Protein AF-A0ABC9X8B6-F1 (afdb_monomer)

InterPro domains:
  IPR003382 Flavoprotein [PF02441] (321-494)
  IPR007273 SCAMP [PF04144] (6-178)
  IPR007273 SCAMP [PTHR10687] (3-202)
  IPR036551 Flavin prenyltransferase-like [G3DSA:3.40.50.1950] (305-503)
  IPR036551 Flavin prenyltransferase-like [SSF52507] (318-494)

Structure (mmCIF, N/CA/C/O backbone):
data_AF-A0ABC9X8B6-F1
#
_entry.id   AF-A0ABC9X8B6-F1
#
loop_
_atom_site.group_PDB
_atom_site.id
_atom_site.type_symbol
_atom_site.label_atom_id
_atom_site.label_alt_id
_atom_site.label_comp_id
_atom_site.label_asym_id
_atom_site.label_entity_id
_atom_site.label_seq_id
_atom_site.pdbx_PDB_ins_code
_atom_site.Cartn_x
_atom_site.Cartn_y
_atom_site.Cartn_z
_atom_site.occupancy
_atom_site.B_iso_or_equiv
_atom_site.auth_seq_id
_atom_site.auth_comp_id
_atom_site.auth_asym_id
_atom_site.auth_atom_id
_atom_site.pdbx_PDB_model_num
ATOM 1 N N . MET A 1 1 ? 20.936 33.382 7.205 1.00 41.91 1 MET A N 1
ATOM 2 C CA . MET A 1 1 ? 21.614 32.110 6.870 1.00 41.91 1 MET A CA 1
ATOM 3 C C . MET A 1 1 ? 22.136 32.249 5.453 1.00 41.91 1 MET A C 1
ATOM 5 O O . MET A 1 1 ? 21.383 32.750 4.630 1.00 41.91 1 MET A O 1
ATOM 9 N N . ALA A 1 2 ? 23.397 31.904 5.184 1.00 45.28 2 ALA A N 1
ATOM 10 C CA . ALA A 1 2 ? 23.923 31.919 3.819 1.00 45.28 2 ALA A CA 1
ATOM 11 C C . ALA A 1 2 ? 23.109 30.955 2.939 1.00 45.28 2 ALA A C 1
ATOM 13 O O . ALA A 1 2 ? 22.768 29.855 3.381 1.00 45.28 2 ALA A O 1
ATOM 14 N N . GLU A 1 3 ? 22.757 31.384 1.731 1.00 50.91 3 GLU A N 1
ATOM 15 C CA . GLU A 1 3 ? 22.002 30.576 0.776 1.00 50.91 3 GLU A CA 1
ATOM 16 C C . GLU A 1 3 ? 22.848 29.363 0.351 1.00 50.91 3 GLU A C 1
ATOM 18 O O . GLU A 1 3 ? 23.993 29.506 -0.082 1.00 50.91 3 GLU A O 1
ATOM 23 N N . LYS A 1 4 ? 22.319 28.148 0.543 1.00 69.31 4 LYS A N 1
ATOM 24 C CA . LYS A 1 4 ? 23.017 26.905 0.186 1.00 69.31 4 LYS A CA 1
ATOM 25 C C . LYS A 1 4 ? 23.061 26.777 -1.340 1.00 69.31 4 LYS A C 1
ATOM 27 O O . LYS A 1 4 ? 22.032 26.557 -1.969 1.00 69.31 4 LYS A O 1
ATOM 32 N N . VAL A 1 5 ? 24.250 26.900 -1.927 1.00 76.62 5 VAL A N 1
ATOM 33 C CA . VAL A 1 5 ? 24.455 26.829 -3.384 1.00 76.62 5 VAL A CA 1
ATOM 34 C C . VAL A 1 5 ? 24.351 25.385 -3.868 1.00 76.62 5 VAL A C 1
ATOM 36 O O . VAL A 1 5 ? 25.126 24.540 -3.432 1.00 76.62 5 VAL A O 1
ATOM 39 N N . ASN A 1 6 ? 23.442 25.101 -4.802 1.00 77.62 6 ASN A N 1
ATOM 40 C CA . ASN A 1 6 ? 23.323 23.775 -5.414 1.00 77.62 6 ASN A CA 1
ATOM 41 C C . ASN A 1 6 ? 24.672 23.285 -5.970 1.00 77.62 6 ASN A C 1
ATOM 43 O O . ASN A 1 6 ? 25.351 24.002 -6.704 1.00 77.62 6 ASN A O 1
ATOM 47 N N . ASN A 1 7 ? 25.043 22.048 -5.647 1.00 77.75 7 ASN A N 1
ATOM 48 C CA . ASN A 1 7 ? 26.343 21.450 -5.963 1.00 77.75 7 ASN A CA 1
ATOM 49 C C . ASN A 1 7 ? 26.237 20.069 -6.644 1.00 77.75 7 ASN A C 1
ATOM 51 O O . ASN A 1 7 ? 27.258 19.452 -6.938 1.00 77.75 7 ASN A O 1
ATOM 55 N N . PHE A 1 8 ? 25.018 19.591 -6.913 1.00 70.31 8 PHE A N 1
ATOM 56 C CA . PHE A 1 8 ? 24.748 18.258 -7.439 1.00 70.31 8 PHE A CA 1
ATOM 57 C C . PHE A 1 8 ? 23.850 18.249 -8.699 1.00 70.31 8 PHE A C 1
ATOM 59 O O . PHE A 1 8 ? 22.850 18.973 -8.713 1.00 70.31 8 PHE A O 1
ATOM 66 N N . PRO A 1 9 ? 24.103 17.397 -9.719 1.00 64.44 9 PRO A N 1
ATOM 67 C CA . PRO A 1 9 ? 25.247 16.486 -9.850 1.00 64.44 9 PRO A CA 1
ATOM 68 C C . PRO A 1 9 ? 26.571 17.245 -10.070 1.00 64.44 9 PRO A C 1
ATOM 70 O O . PRO A 1 9 ? 26.541 18.356 -10.603 1.00 64.44 9 PRO A O 1
ATOM 73 N N . PRO A 1 10 ? 27.729 16.685 -9.658 1.00 64.00 10 PRO A N 1
ATOM 74 C CA . PRO A 1 10 ? 29.036 17.300 -9.875 1.00 64.00 10 PRO A CA 1
ATOM 75 C C . PRO A 1 10 ? 29.404 17.188 -11.357 1.00 64.00 10 PRO A C 1
ATOM 77 O O . PRO A 1 10 ? 30.067 16.248 -11.793 1.00 64.00 10 PRO A O 1
ATOM 80 N N . LEU A 1 11 ? 28.904 18.127 -12.153 1.00 64.75 11 LEU A N 1
ATOM 81 C CA . LEU A 1 11 ? 29.164 18.162 -13.581 1.00 64.75 11 LEU A CA 1
ATOM 82 C C . LEU A 1 11 ? 30.490 18.882 -13.852 1.00 64.75 11 LEU A C 1
ATOM 84 O O . LEU A 1 11 ? 30.763 19.927 -13.253 1.00 64.75 11 LEU A O 1
ATOM 88 N N . PRO A 1 12 ? 31.321 18.360 -14.768 1.00 68.81 12 PRO A N 1
ATOM 89 C CA . PRO A 1 12 ? 32.450 19.104 -15.294 1.00 68.81 12 PRO A CA 1
ATOM 90 C C . PRO A 1 12 ? 32.010 20.459 -15.860 1.00 68.81 12 PRO A C 1
ATOM 92 O O . PRO A 1 12 ? 30.940 20.573 -16.456 1.00 68.81 12 PRO A O 1
ATOM 95 N N . ARG A 1 13 ? 32.873 21.476 -15.750 1.00 68.56 13 ARG A N 1
ATOM 96 C CA . ARG A 1 13 ? 32.573 22.859 -16.177 1.00 68.56 13 ARG A CA 1
ATOM 97 C C . ARG A 1 13 ? 32.185 23.010 -17.659 1.00 68.56 13 ARG A C 1
ATOM 99 O O . ARG A 1 13 ? 31.669 24.055 -18.029 1.00 68.56 13 ARG A O 1
ATOM 106 N N . PHE A 1 14 ? 32.440 22.001 -18.494 1.00 74.81 14 PHE A N 1
ATOM 107 C CA . PHE A 1 14 ? 32.101 22.004 -19.919 1.00 74.81 14 PHE A CA 1
ATOM 108 C C . PHE A 1 14 ? 30.638 21.630 -20.218 1.00 74.81 14 PHE A C 1
ATOM 110 O O . PHE A 1 14 ? 30.196 21.799 -21.351 1.00 74.81 14 PHE A O 1
ATOM 117 N N . ILE A 1 15 ? 29.879 21.120 -19.240 1.00 71.31 15 ILE A N 1
ATOM 118 C CA . ILE A 1 15 ? 28.464 20.776 -19.427 1.00 71.31 15 ILE A CA 1
ATOM 119 C C . ILE A 1 15 ? 27.612 22.003 -19.059 1.00 71.31 15 ILE A C 1
ATOM 121 O O . ILE A 1 15 ? 27.691 22.461 -17.919 1.00 71.31 15 ILE A O 1
ATOM 125 N N . PRO A 1 16 ? 26.756 22.529 -19.958 1.00 70.69 16 PRO A N 1
ATOM 126 C CA . PRO A 1 16 ? 25.967 23.748 -19.728 1.00 70.69 16 PRO A CA 1
ATOM 127 C C . PRO A 1 16 ? 24.790 23.565 -18.745 1.00 70.69 16 PRO A C 1
ATOM 129 O O . PRO A 1 16 ? 23.860 24.369 -18.719 1.00 70.69 16 PRO A O 1
ATOM 132 N N . LEU A 1 17 ? 24.807 22.511 -17.929 1.00 65.25 17 LEU A N 1
ATOM 133 C CA . LEU A 1 17 ? 23.769 22.202 -16.953 1.00 65.25 17 LEU A CA 1
ATOM 134 C C . LEU A 1 17 ? 24.216 22.682 -15.571 1.00 65.25 17 LEU A C 1
ATOM 136 O O . LEU A 1 17 ? 25.262 22.281 -15.061 1.00 65.25 17 LEU A O 1
ATOM 140 N N . LYS A 1 18 ? 23.407 23.544 -14.950 1.00 65.81 18 LYS A N 1
ATOM 141 C CA . LYS A 1 18 ? 23.645 23.984 -13.572 1.00 65.81 18 LYS A CA 1
ATOM 142 C C . LYS A 1 18 ? 23.284 22.861 -12.593 1.00 65.81 18 LYS A C 1
ATOM 144 O O . LYS A 1 18 ? 22.282 22.175 -12.816 1.00 65.81 18 LYS A O 1
ATOM 149 N N . PRO A 1 19 ? 24.033 22.699 -11.489 1.00 73.25 19 PRO A N 1
ATOM 150 C CA . PRO A 1 19 ? 23.654 21.758 -10.449 1.00 73.25 19 PRO A CA 1
ATOM 151 C C . PRO A 1 19 ? 22.251 22.077 -9.916 1.00 73.25 19 PRO A C 1
ATOM 153 O O . PRO A 1 19 ? 21.911 23.230 -9.642 1.00 73.25 19 PRO A O 1
ATOM 156 N N . CYS A 1 20 ? 21.417 21.050 -9.812 1.00 69.06 20 CYS A N 1
ATOM 157 C CA . CYS A 1 20 ? 19.999 21.171 -9.491 1.00 69.06 20 CYS A CA 1
ATOM 158 C C . CYS A 1 20 ? 19.717 21.094 -7.986 1.00 69.06 20 CYS A C 1
ATOM 160 O O . CYS A 1 20 ? 18.678 21.574 -7.542 1.00 69.06 20 CYS A O 1
ATOM 162 N N . PHE A 1 21 ? 20.618 20.491 -7.203 1.00 70.50 21 PHE A N 1
ATOM 163 C CA . PHE A 1 21 ? 20.392 20.232 -5.780 1.00 70.50 21 PHE A CA 1
ATOM 164 C C . PHE A 1 21 ? 21.626 20.545 -4.942 1.00 70.50 21 PHE A C 1
ATOM 166 O O . PHE A 1 21 ? 22.755 20.378 -5.399 1.00 70.50 21 PHE A O 1
ATOM 173 N N . TYR A 1 22 ? 21.416 20.971 -3.701 1.00 73.88 22 TYR A N 1
ATOM 174 C CA . TYR A 1 22 ? 22.455 20.983 -2.680 1.00 73.88 22 TYR A CA 1
ATOM 175 C C . TYR A 1 22 ? 22.503 19.622 -1.985 1.00 73.88 22 TYR A C 1
ATOM 177 O O . TYR A 1 22 ? 21.480 19.123 -1.513 1.00 73.88 22 TYR A O 1
ATOM 185 N N . GLN A 1 23 ? 23.691 19.036 -1.909 1.00 74.75 23 GLN A N 1
ATOM 186 C CA . GLN A 1 23 ? 23.960 17.793 -1.210 1.00 74.75 23 GLN A CA 1
ATOM 187 C C . GLN A 1 23 ? 25.290 17.899 -0.466 1.00 74.75 23 GLN A C 1
ATOM 189 O O . GLN A 1 23 ? 26.345 18.083 -1.070 1.00 74.75 23 GLN A O 1
ATOM 194 N N . ASP A 1 24 ? 25.244 17.742 0.853 1.00 80.75 24 ASP A N 1
ATOM 195 C CA . ASP A 1 24 ? 26.433 17.738 1.701 1.00 80.75 24 ASP A CA 1
ATOM 196 C C . ASP A 1 24 ? 26.289 16.635 2.752 1.00 80.75 24 ASP A C 1
ATOM 198 O O . ASP A 1 24 ? 25.444 16.691 3.644 1.00 80.75 24 ASP A O 1
ATOM 202 N N . PHE A 1 25 ? 27.079 15.570 2.617 1.00 81.69 25 PHE A N 1
ATOM 203 C CA . PHE A 1 25 ? 27.025 14.445 3.551 1.00 81.69 25 PHE A CA 1
ATOM 204 C C . PHE A 1 25 ? 27.571 14.807 4.931 1.00 81.69 25 PHE A C 1
ATOM 206 O O . PHE A 1 25 ? 27.173 14.193 5.918 1.00 81.69 25 PHE A O 1
ATOM 213 N N . ASP A 1 26 ? 28.503 15.753 5.002 1.00 80.44 26 ASP A N 1
ATOM 214 C CA . ASP A 1 26 ? 29.180 16.109 6.238 1.00 80.44 26 ASP A CA 1
ATOM 215 C C . ASP A 1 26 ? 28.343 17.102 7.059 1.00 80.44 26 ASP A C 1
ATOM 217 O O . ASP A 1 26 ? 28.304 16.986 8.286 1.00 80.44 26 ASP A O 1
ATOM 221 N N . ALA A 1 27 ? 27.591 17.979 6.386 1.00 79.69 27 ALA A N 1
ATOM 222 C CA . ALA A 1 27 ? 26.665 18.914 7.020 1.00 79.69 27 ALA A CA 1
ATOM 223 C C . ALA A 1 27 ? 25.252 18.347 7.268 1.00 79.69 27 ALA A C 1
ATOM 225 O O . ALA A 1 27 ? 24.595 18.776 8.215 1.00 79.69 27 ALA A O 1
ATOM 226 N N . GLU A 1 28 ? 24.748 17.428 6.431 1.00 83.62 28 GLU A N 1
ATOM 227 C CA . GLU A 1 28 ? 23.338 16.995 6.500 1.00 83.62 28 GLU A CA 1
ATOM 228 C C . GLU A 1 28 ? 23.114 15.593 7.074 1.00 83.62 28 GLU A C 1
ATOM 230 O O . GLU A 1 28 ? 22.008 15.312 7.531 1.00 83.62 28 GLU A O 1
ATOM 235 N N . ILE A 1 29 ? 24.119 14.710 7.055 1.00 85.69 29 ILE A N 1
ATOM 236 C CA . ILE A 1 29 ? 23.972 13.336 7.553 1.00 85.69 29 ILE A CA 1
ATOM 237 C C . ILE A 1 29 ? 24.678 13.188 8.910 1.00 85.69 29 ILE A C 1
ATOM 239 O O . ILE A 1 29 ? 25.881 13.486 9.009 1.00 85.69 29 ILE A O 1
ATOM 243 N N . PRO A 1 30 ? 23.979 12.674 9.946 1.00 83.94 30 PRO A N 1
ATOM 244 C CA . PRO A 1 30 ? 24.582 12.380 11.240 1.00 83.94 30 PRO A CA 1
ATOM 245 C C . PRO A 1 30 ? 25.838 11.499 11.103 1.00 83.94 30 PRO A C 1
ATOM 247 O O . PRO A 1 30 ? 25.843 10.578 10.275 1.00 83.94 30 PRO A O 1
ATOM 250 N N . PRO A 1 31 ? 26.897 11.715 11.913 1.00 83.19 31 PRO A N 1
ATOM 251 C CA . PRO A 1 31 ? 28.177 11.008 11.771 1.00 83.19 31 PRO A CA 1
ATOM 252 C C . PRO A 1 31 ? 28.030 9.481 11.740 1.00 83.19 31 PRO A C 1
ATOM 254 O O . PRO A 1 31 ? 28.655 8.806 10.925 1.00 83.19 31 PRO A O 1
ATOM 257 N N . GLN A 1 32 ? 27.120 8.957 12.563 1.00 79.31 32 GLN A N 1
ATOM 258 C CA . GLN A 1 32 ? 26.784 7.537 12.674 1.00 79.31 32 GLN A CA 1
ATOM 259 C C . GLN A 1 32 ? 26.253 6.893 11.376 1.00 79.31 32 GLN A C 1
ATOM 261 O O . GLN A 1 32 ? 26.461 5.703 11.159 1.00 79.31 32 GLN A O 1
ATOM 266 N N . HIS A 1 33 ? 25.605 7.651 10.484 1.00 84.19 33 HIS A N 1
ATOM 267 C CA . HIS A 1 33 ? 25.012 7.123 9.241 1.00 84.19 33 HIS A CA 1
ATOM 268 C C . HIS A 1 33 ? 25.814 7.486 7.989 1.00 84.19 33 HIS A C 1
ATOM 270 O O . HIS A 1 33 ? 25.564 6.970 6.896 1.00 84.19 33 HIS A O 1
ATOM 276 N N . ARG A 1 34 ? 26.805 8.368 8.131 1.00 86.00 34 ARG A N 1
ATOM 277 C CA . ARG A 1 34 ? 27.505 8.996 7.010 1.00 86.00 34 ARG A CA 1
ATOM 278 C C . ARG A 1 34 ? 28.226 7.997 6.113 1.00 86.00 34 ARG A C 1
ATOM 280 O O . ARG A 1 34 ? 28.125 8.089 4.892 1.00 86.00 34 ARG A O 1
ATOM 287 N N . THR A 1 35 ? 28.915 7.019 6.698 1.00 87.81 35 THR A N 1
ATOM 288 C CA . THR A 1 35 ? 29.631 5.981 5.940 1.00 87.81 35 THR A CA 1
ATOM 289 C C . THR A 1 35 ? 28.674 5.148 5.091 1.00 87.81 35 THR A C 1
ATOM 291 O O . THR A 1 35 ? 28.967 4.845 3.935 1.00 87.81 35 THR A O 1
ATOM 294 N N . MET A 1 36 ? 27.502 4.816 5.634 1.00 88.31 36 MET A N 1
ATOM 295 C CA . MET A 1 36 ? 26.483 4.044 4.928 1.00 88.31 36 MET A CA 1
ATOM 296 C C . MET A 1 36 ? 25.852 4.854 3.790 1.00 88.31 36 MET A C 1
ATOM 298 O O . MET A 1 36 ? 25.777 4.368 2.661 1.00 88.31 36 MET A O 1
ATOM 302 N N . ALA A 1 37 ? 25.494 6.113 4.052 1.00 89.88 37 ALA A N 1
ATOM 303 C CA . ALA A 1 37 ? 24.970 7.025 3.039 1.00 89.88 37 ALA A CA 1
ATOM 304 C C . ALA A 1 37 ? 25.968 7.243 1.884 1.00 89.88 37 ALA A C 1
ATOM 306 O O . ALA A 1 37 ? 25.580 7.185 0.717 1.00 89.88 37 ALA A O 1
ATOM 307 N N . LYS A 1 38 ? 27.265 7.414 2.193 1.00 89.94 38 LYS A N 1
ATOM 308 C CA . LYS A 1 38 ? 28.335 7.529 1.185 1.00 89.94 38 LYS A CA 1
ATOM 309 C C . LYS A 1 38 ? 28.468 6.243 0.353 1.00 89.94 38 LYS A C 1
ATOM 311 O O . LYS A 1 38 ? 28.558 6.326 -0.867 1.00 89.94 38 LYS A O 1
ATOM 316 N N . ARG A 1 39 ? 28.407 5.051 0.962 1.00 92.88 39 ARG A N 1
ATOM 317 C CA . ARG A 1 39 ? 28.443 3.765 0.226 1.00 92.88 39 ARG A CA 1
ATOM 318 C C . ARG A 1 39 ? 27.289 3.622 -0.771 1.00 92.88 39 ARG A C 1
ATOM 320 O O . ARG A 1 39 ? 27.519 3.225 -1.908 1.00 92.88 39 ARG A O 1
ATOM 327 N N . LEU A 1 40 ? 26.069 3.984 -0.377 1.00 93.75 40 LEU A N 1
ATOM 328 C CA . LEU A 1 40 ? 24.896 3.938 -1.262 1.00 93.75 40 LEU A CA 1
ATOM 329 C C . LEU A 1 40 ? 24.956 4.975 -2.384 1.00 93.75 40 LEU A C 1
ATOM 331 O O . LEU A 1 40 ? 24.492 4.715 -3.490 1.00 93.75 40 LEU A O 1
ATOM 335 N N . TYR A 1 41 ? 25.569 6.127 -2.121 1.00 92.12 41 TYR A N 1
ATOM 336 C CA . TYR A 1 41 ? 25.854 7.119 -3.150 1.00 92.12 41 TYR A CA 1
ATOM 337 C C . TYR A 1 41 ? 26.840 6.595 -4.199 1.00 92.12 41 TYR A C 1
ATOM 339 O O . TYR A 1 41 ? 26.573 6.693 -5.396 1.00 92.12 41 TYR A O 1
ATOM 347 N N . TYR A 1 42 ? 27.941 5.970 -3.767 1.00 93.00 42 TYR A N 1
ATOM 348 C CA . TYR A 1 42 ? 28.877 5.319 -4.688 1.00 93.00 42 TYR A CA 1
ATOM 349 C C . TYR A 1 42 ? 28.211 4.197 -5.485 1.00 93.00 42 TYR A C 1
ATOM 351 O O . TYR A 1 42 ? 28.495 4.047 -6.669 1.00 93.00 42 TYR A O 1
ATOM 359 N N . LEU A 1 43 ? 27.279 3.463 -4.877 1.00 94.94 43 LEU A N 1
ATOM 360 C CA . LEU A 1 43 ? 26.504 2.443 -5.574 1.00 94.94 43 LEU A CA 1
ATOM 361 C C . LEU A 1 43 ? 25.563 3.038 -6.638 1.00 94.94 43 LEU A C 1
ATOM 363 O O . LEU A 1 43 ? 25.449 2.498 -7.735 1.00 94.94 43 LEU A O 1
ATOM 367 N N . TRP A 1 44 ? 24.927 4.177 -6.356 1.00 94.88 44 TRP A N 1
ATOM 368 C CA . TRP A 1 44 ? 24.119 4.895 -7.347 1.00 94.88 44 TRP A CA 1
ATOM 369 C C . TRP A 1 44 ? 24.971 5.428 -8.513 1.00 94.88 44 TRP A C 1
ATOM 371 O O . TRP A 1 44 ? 24.579 5.324 -9.681 1.00 94.88 44 TRP A O 1
ATOM 381 N N . MET A 1 45 ? 26.165 5.951 -8.220 1.00 92.31 45 MET A N 1
ATOM 382 C CA . MET A 1 45 ? 27.108 6.359 -9.264 1.00 92.31 45 MET A CA 1
ATOM 383 C C . MET A 1 45 ? 27.579 5.163 -10.090 1.00 92.31 45 MET A C 1
ATOM 385 O O . MET A 1 45 ? 27.605 5.258 -11.313 1.00 92.31 45 MET A O 1
ATOM 389 N N . LEU A 1 46 ? 27.882 4.031 -9.447 1.00 94.38 46 LEU A N 1
ATOM 390 C CA . LEU A 1 46 ? 28.240 2.793 -10.135 1.00 94.38 46 LEU A CA 1
ATOM 391 C C . LEU A 1 46 ? 27.129 2.356 -11.094 1.00 94.38 46 LEU A C 1
ATOM 393 O O . LEU A 1 46 ? 27.434 2.016 -12.232 1.00 94.38 46 LEU A O 1
ATOM 397 N N . ASN A 1 47 ? 25.857 2.431 -10.691 1.00 95.06 47 ASN A N 1
ATOM 398 C CA . ASN A 1 47 ? 24.723 2.149 -11.576 1.00 95.06 47 ASN A CA 1
ATOM 399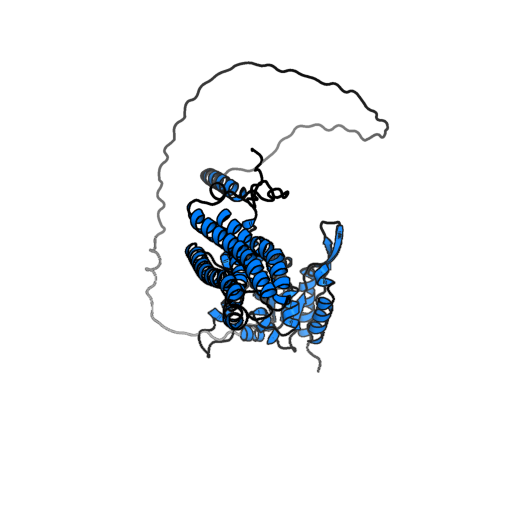 C C . ASN A 1 47 ? 24.727 3.060 -12.815 1.00 95.06 47 ASN A C 1
ATOM 401 O O . ASN A 1 47 ? 24.660 2.580 -13.942 1.00 95.06 47 ASN A O 1
ATOM 405 N N . SER A 1 48 ? 24.866 4.371 -12.610 1.00 94.31 48 SER A N 1
ATOM 406 C CA . SER A 1 48 ? 24.885 5.361 -13.699 1.00 94.31 48 SER A CA 1
ATOM 407 C C . SER A 1 48 ? 26.058 5.138 -14.664 1.00 94.31 48 SER A C 1
ATOM 409 O O . SER A 1 48 ? 25.881 5.149 -15.881 1.00 94.31 48 SER A O 1
ATOM 411 N N . ILE A 1 49 ? 27.252 4.870 -14.126 1.00 95.12 49 ILE A N 1
ATOM 412 C CA . ILE A 1 49 ? 28.451 4.548 -14.911 1.00 95.12 49 ILE A CA 1
ATOM 413 C C . ILE A 1 49 ? 28.252 3.235 -15.671 1.00 95.12 49 ILE A C 1
ATOM 415 O O . ILE A 1 49 ? 28.581 3.161 -16.849 1.00 95.12 49 ILE A O 1
ATOM 419 N N . THR A 1 50 ? 27.671 2.217 -15.036 1.00 97.00 50 THR A N 1
ATOM 420 C CA . THR A 1 50 ? 27.405 0.916 -15.667 1.00 97.00 50 THR A CA 1
ATOM 421 C C . THR A 1 50 ? 26.470 1.066 -16.862 1.00 97.00 50 THR A C 1
ATOM 423 O O . THR A 1 50 ? 26.749 0.509 -17.919 1.00 97.00 50 THR A O 1
ATOM 426 N N . LEU A 1 51 ? 25.411 1.875 -16.748 1.00 96.62 51 LEU A N 1
ATOM 427 C CA . LEU A 1 51 ? 24.511 2.167 -17.869 1.00 96.62 51 LEU A CA 1
ATOM 428 C C . LEU A 1 51 ? 25.221 2.921 -19.006 1.00 96.62 51 LEU A C 1
ATOM 430 O O . LEU A 1 51 ? 24.988 2.620 -20.176 1.00 96.62 51 LEU A O 1
ATOM 434 N N . ALA A 1 52 ? 26.120 3.855 -18.684 1.00 96.31 52 ALA A N 1
ATOM 435 C CA . ALA A 1 52 ? 26.905 4.574 -19.688 1.00 96.31 52 ALA A CA 1
ATOM 436 C C . ALA A 1 52 ? 27.912 3.654 -20.402 1.00 96.31 52 ALA A C 1
ATOM 438 O O . ALA A 1 52 ? 28.030 3.684 -21.625 1.00 96.31 52 ALA A O 1
ATOM 439 N N . VAL A 1 53 ? 28.598 2.783 -19.659 1.00 97.25 53 VAL A N 1
ATOM 440 C CA . VAL A 1 53 ? 29.507 1.776 -20.228 1.00 97.25 53 VAL A CA 1
ATOM 441 C C . VAL A 1 53 ? 28.728 0.732 -21.034 1.00 97.25 53 VAL A C 1
ATOM 443 O O . VAL A 1 53 ? 29.195 0.288 -22.080 1.00 97.25 53 VAL A O 1
ATOM 446 N N . ASN A 1 54 ? 27.509 0.385 -20.617 1.00 97.69 54 ASN A N 1
ATOM 447 C CA . ASN A 1 54 ? 26.626 -0.497 -21.373 1.00 97.69 54 ASN A CA 1
ATOM 448 C C . ASN A 1 54 ? 26.227 0.097 -22.729 1.00 97.69 54 ASN A C 1
ATOM 450 O O . ASN A 1 54 ? 26.147 -0.645 -23.705 1.00 97.69 54 ASN A O 1
ATOM 454 N N . LEU A 1 55 ? 26.036 1.417 -22.822 1.00 97.50 55 LEU A N 1
ATOM 455 C CA . LEU A 1 55 ? 25.814 2.083 -24.107 1.00 97.50 55 LEU A CA 1
ATOM 456 C C . LEU A 1 55 ? 27.005 1.882 -25.057 1.00 97.50 55 LEU A C 1
ATOM 458 O O . LEU A 1 55 ? 26.802 1.562 -26.227 1.00 97.50 55 LEU A O 1
ATOM 462 N N . VAL A 1 56 ? 28.238 1.992 -24.550 1.00 97.44 56 VAL A N 1
ATOM 463 C CA . VAL A 1 56 ? 29.460 1.715 -25.329 1.00 97.44 56 VAL A CA 1
ATOM 464 C C . VAL A 1 56 ? 29.540 0.237 -25.726 1.00 97.44 56 VAL A C 1
ATOM 466 O O . VAL A 1 56 ? 29.845 -0.069 -26.876 1.00 97.44 56 VAL A O 1
ATOM 469 N N . GLY A 1 57 ? 29.201 -0.683 -24.820 1.00 97.00 57 GLY A N 1
ATOM 470 C CA . GLY A 1 57 ? 29.123 -2.116 -25.124 1.00 97.00 57 GLY A CA 1
ATOM 471 C C . GLY A 1 57 ? 28.104 -2.435 -26.221 1.00 97.00 57 GLY A C 1
ATOM 472 O O . GLY A 1 57 ? 28.408 -3.170 -27.157 1.00 97.00 57 GLY A O 1
ATOM 473 N N . CYS A 1 58 ? 26.918 -1.826 -26.165 1.00 96.69 58 CYS A N 1
ATOM 474 C CA . CYS A 1 58 ? 25.882 -2.015 -27.179 1.00 96.69 58 CYS A CA 1
ATOM 475 C C . CYS A 1 58 ? 26.243 -1.347 -28.516 1.00 96.69 58 CYS A C 1
ATOM 477 O O . CYS A 1 58 ? 25.834 -1.833 -29.570 1.00 96.69 58 CYS A O 1
ATOM 479 N N . LEU A 1 59 ? 27.030 -0.266 -28.500 1.00 97.06 59 LEU A N 1
ATOM 480 C CA . LEU A 1 59 ? 27.604 0.314 -29.714 1.00 97.06 59 LEU A CA 1
ATOM 481 C C . LEU A 1 59 ? 28.639 -0.631 -30.340 1.00 97.06 59 LEU A C 1
ATOM 483 O O . LEU A 1 59 ? 28.625 -0.834 -31.550 1.00 97.06 59 LEU A O 1
ATOM 487 N N . ALA A 1 60 ? 29.496 -1.252 -29.527 1.00 96.44 60 ALA A N 1
ATOM 488 C CA . ALA A 1 60 ? 30.443 -2.257 -30.002 1.00 96.44 60 ALA A CA 1
ATOM 489 C C . ALA A 1 60 ? 29.725 -3.489 -30.578 1.00 96.44 60 ALA A C 1
ATOM 491 O O . ALA A 1 60 ? 30.142 -3.998 -31.618 1.00 96.44 60 ALA A O 1
ATOM 492 N N . TRP A 1 61 ? 28.620 -3.929 -29.962 1.00 95.38 61 TRP A N 1
ATOM 493 C CA . TRP A 1 61 ? 27.727 -4.954 -30.520 1.00 95.38 61 TRP A CA 1
ATOM 494 C C . TRP A 1 61 ? 27.200 -4.548 -31.900 1.00 95.38 61 TRP A C 1
ATOM 496 O O . TRP A 1 61 ? 27.291 -5.331 -32.841 1.00 95.38 61 TRP A O 1
ATOM 506 N N . LEU A 1 62 ? 26.703 -3.314 -32.044 1.00 96.19 62 LEU A N 1
ATOM 507 C CA . LEU A 1 62 ? 26.190 -2.797 -33.315 1.00 96.19 62 LEU A CA 1
ATOM 508 C C . LEU A 1 62 ? 27.274 -2.758 -34.406 1.00 96.19 62 LEU A C 1
ATOM 510 O O . LEU A 1 62 ? 27.065 -3.272 -35.501 1.00 96.19 62 LEU A O 1
ATOM 514 N N . ILE A 1 63 ? 28.450 -2.201 -34.101 1.00 96.12 63 ILE A N 1
ATOM 515 C CA . ILE A 1 63 ? 29.585 -2.123 -35.040 1.00 96.12 63 ILE A CA 1
ATOM 516 C C . ILE A 1 63 ? 30.112 -3.522 -35.391 1.00 96.12 63 ILE A C 1
ATOM 518 O O . ILE A 1 63 ? 30.539 -3.763 -36.516 1.00 96.12 63 ILE A O 1
ATOM 522 N N . GLY A 1 64 ? 30.048 -4.460 -34.445 1.00 93.38 64 GLY A N 1
ATOM 523 C CA . GLY A 1 64 ? 30.487 -5.845 -34.616 1.00 93.38 64 GLY A CA 1
ATOM 524 C C . GLY A 1 64 ? 29.550 -6.726 -35.445 1.00 93.38 64 GLY A C 1
ATOM 525 O O . GLY A 1 64 ? 29.814 -7.920 -35.546 1.00 93.38 64 GLY A O 1
ATOM 526 N N . GLY A 1 65 ? 28.471 -6.171 -36.011 1.00 92.00 65 GLY A N 1
ATOM 527 C CA . GLY A 1 65 ? 27.502 -6.897 -36.841 1.00 92.00 65 GLY A CA 1
ATOM 528 C C . GLY A 1 65 ? 26.227 -7.333 -36.111 1.00 92.00 65 GLY A C 1
ATOM 529 O O . GLY A 1 65 ? 25.426 -8.082 -36.665 1.00 92.00 65 GLY A O 1
ATO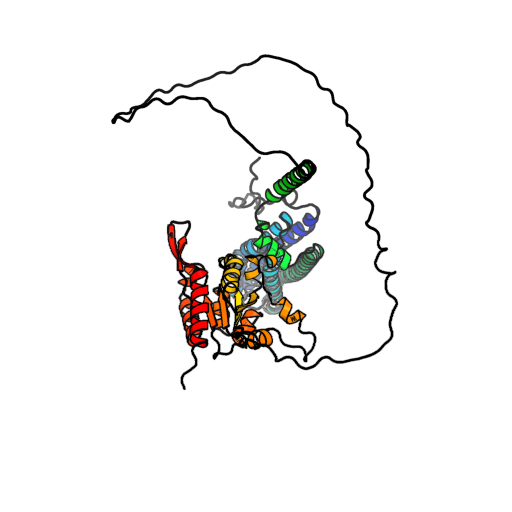M 530 N N . GLY A 1 66 ? 26.017 -6.886 -34.873 1.00 90.38 66 GLY A N 1
ATOM 531 C CA . GLY A 1 66 ? 24.811 -7.158 -34.099 1.00 90.38 66 GLY A CA 1
ATOM 532 C C . GLY A 1 66 ? 23.662 -6.185 -34.402 1.00 90.38 66 GLY A C 1
ATOM 533 O O . GLY A 1 66 ? 23.859 -5.073 -34.884 1.00 90.38 66 GLY A O 1
ATOM 534 N N . GLY A 1 67 ? 22.424 -6.586 -34.092 1.00 89.31 67 GLY A N 1
ATOM 535 C CA . GLY A 1 67 ? 21.236 -5.759 -34.346 1.00 89.31 67 GLY A CA 1
ATOM 536 C C . GLY A 1 67 ? 21.182 -4.449 -33.539 1.00 89.31 67 GLY A C 1
ATOM 537 O O . GLY A 1 67 ? 21.584 -4.402 -32.374 1.00 89.31 67 GLY A O 1
ATOM 538 N N . ALA A 1 68 ? 20.599 -3.399 -34.130 1.00 93.38 68 ALA A N 1
ATOM 539 C CA . ALA A 1 68 ? 20.528 -2.045 -33.557 1.00 93.38 68 ALA A CA 1
ATOM 540 C C . ALA A 1 68 ? 19.589 -1.887 -32.347 1.00 93.38 68 ALA A C 1
ATOM 542 O O . ALA A 1 68 ? 19.690 -0.901 -31.617 1.00 93.38 68 ALA A O 1
ATOM 543 N N . VAL A 1 69 ? 18.706 -2.861 -32.097 1.00 94.06 69 VAL A N 1
ATOM 544 C CA . VAL A 1 69 ? 17.739 -2.825 -30.984 1.00 94.06 69 VAL A CA 1
ATOM 545 C C . VAL A 1 69 ? 18.444 -2.658 -29.639 1.00 94.06 69 VAL A C 1
ATOM 547 O O . VAL A 1 69 ? 18.031 -1.830 -28.829 1.00 94.06 69 VAL A O 1
ATOM 550 N N . ASN A 1 70 ? 19.545 -3.385 -29.414 1.00 93.06 70 ASN A N 1
ATOM 551 C CA . ASN A 1 70 ? 20.262 -3.305 -28.144 1.00 93.06 70 ASN A CA 1
ATOM 552 C C . ASN A 1 70 ? 20.863 -1.913 -27.913 1.00 93.06 70 ASN A C 1
ATOM 554 O O . ASN A 1 70 ? 20.800 -1.384 -26.807 1.00 93.06 70 ASN A O 1
ATOM 558 N N . PHE A 1 71 ? 21.401 -1.296 -28.965 1.00 95.69 71 PHE A N 1
ATOM 559 C CA . PHE A 1 71 ? 21.943 0.055 -28.888 1.00 95.69 71 PHE A CA 1
ATOM 560 C C . PHE A 1 71 ? 20.848 1.097 -28.623 1.00 95.69 71 PHE A C 1
ATOM 562 O O . PHE A 1 71 ? 20.987 1.908 -27.709 1.00 95.69 71 PHE A O 1
ATOM 569 N N . GLY A 1 72 ? 19.725 1.029 -29.348 1.00 94.44 72 GLY A N 1
ATOM 570 C CA . GLY A 1 72 ? 18.592 1.938 -29.141 1.00 94.44 72 GLY A CA 1
ATOM 571 C C . GLY A 1 72 ? 18.009 1.848 -27.727 1.00 94.44 72 GLY A C 1
ATOM 572 O O . GLY A 1 72 ? 17.797 2.868 -27.070 1.00 94.44 72 GLY A O 1
ATOM 573 N N . LEU A 1 73 ? 17.821 0.629 -27.214 1.00 94.88 73 LEU A N 1
ATOM 574 C CA . LEU A 1 73 ? 17.354 0.425 -25.845 1.00 94.88 73 LEU A CA 1
ATOM 575 C C . LEU A 1 73 ? 18.389 0.876 -24.809 1.00 94.88 73 LEU A C 1
ATOM 577 O O . LEU A 1 73 ? 17.998 1.467 -23.810 1.00 94.88 73 LEU A O 1
ATOM 581 N N . ALA A 1 74 ? 19.693 0.679 -25.031 1.00 96.19 74 ALA A N 1
ATOM 582 C CA . ALA A 1 74 ? 20.727 1.147 -24.102 1.00 96.19 74 ALA A CA 1
ATOM 583 C C . ALA A 1 74 ? 20.707 2.676 -23.908 1.00 96.19 74 ALA A C 1
ATOM 585 O O . ALA A 1 74 ? 20.927 3.152 -22.792 1.00 96.19 74 ALA A O 1
ATOM 586 N N . ILE A 1 75 ? 20.379 3.444 -24.956 1.00 95.69 75 ILE A N 1
ATOM 587 C CA . ILE A 1 75 ? 20.156 4.897 -24.856 1.00 95.69 75 ILE A CA 1
ATOM 588 C C . ILE A 1 75 ? 18.961 5.186 -23.942 1.00 95.69 75 ILE A C 1
ATOM 590 O O . ILE A 1 75 ? 19.061 6.013 -23.033 1.00 95.69 75 ILE A O 1
ATOM 594 N N . LEU A 1 76 ? 17.844 4.480 -24.149 1.00 93.81 76 LEU A N 1
ATOM 595 C CA . LEU A 1 76 ? 16.648 4.621 -23.319 1.00 93.81 76 LEU A CA 1
ATOM 596 C C . LEU A 1 76 ? 16.944 4.281 -21.852 1.00 93.81 76 LEU A C 1
ATOM 598 O O . LEU A 1 76 ? 16.572 5.049 -20.968 1.00 93.81 76 LEU A O 1
ATOM 602 N N . TRP A 1 77 ? 17.661 3.184 -21.586 1.00 92.06 77 TRP A N 1
ATOM 603 C CA . TRP A 1 77 ? 18.087 2.805 -20.238 1.00 92.06 77 TRP A CA 1
ATOM 604 C C . TRP A 1 77 ? 18.925 3.907 -19.590 1.00 92.06 77 TRP A C 1
ATOM 606 O O . TRP A 1 77 ? 18.631 4.314 -18.469 1.00 92.06 77 TRP A O 1
ATOM 616 N N . LEU A 1 78 ? 19.925 4.445 -20.290 1.00 94.31 78 LEU A N 1
ATOM 617 C CA . LEU A 1 78 ? 20.774 5.506 -19.752 1.00 94.31 78 LEU A CA 1
ATOM 618 C C . LEU A 1 78 ? 19.973 6.772 -19.407 1.00 94.31 78 LEU A C 1
ATOM 620 O O . LEU A 1 78 ? 20.136 7.314 -18.312 1.00 94.31 78 LEU A O 1
ATOM 624 N N . ILE A 1 79 ? 19.098 7.226 -20.308 1.00 92.06 79 ILE A N 1
ATOM 625 C CA . ILE A 1 79 ? 18.343 8.478 -20.141 1.00 92.06 79 ILE A CA 1
ATOM 626 C C . ILE A 1 79 ? 17.226 8.334 -19.101 1.00 92.06 79 ILE A C 1
ATOM 628 O O . ILE A 1 79 ? 17.005 9.256 -18.321 1.00 92.06 79 ILE A O 1
ATOM 632 N N . LEU A 1 80 ? 16.531 7.194 -19.063 1.00 90.56 80 LEU A N 1
ATOM 633 C CA . LEU A 1 80 ? 15.380 6.985 -18.184 1.00 90.56 80 LEU A CA 1
ATOM 634 C C . LEU A 1 80 ? 15.786 6.472 -16.797 1.00 90.56 80 LEU A C 1
ATOM 636 O O . LEU A 1 80 ? 15.347 7.011 -15.779 1.00 90.56 80 LEU A O 1
ATOM 640 N N . PHE A 1 81 ? 16.639 5.445 -16.726 1.00 90.19 81 PHE A N 1
ATOM 641 C CA . PHE A 1 81 ? 16.934 4.766 -15.460 1.00 90.19 81 PHE A CA 1
ATOM 642 C C . PHE A 1 81 ? 17.935 5.525 -14.591 1.00 90.19 81 PHE A C 1
ATOM 644 O O . PHE A 1 81 ? 17.889 5.399 -13.368 1.00 90.19 81 PHE A O 1
ATOM 651 N N . THR A 1 82 ? 18.790 6.375 -15.160 1.00 90.00 82 THR A N 1
ATOM 652 C CA . THR A 1 82 ? 19.696 7.229 -14.370 1.00 90.00 82 THR A CA 1
ATOM 653 C C . THR A 1 82 ? 18.936 8.228 -13.477 1.00 90.00 82 THR A C 1
ATOM 655 O O . THR A 1 82 ? 19.105 8.173 -12.255 1.00 90.00 82 THR A O 1
ATOM 658 N N . PRO A 1 83 ? 18.047 9.099 -13.999 1.00 89.38 83 PRO A N 1
ATOM 659 C CA . PRO A 1 83 ? 17.263 9.995 -13.149 1.00 89.38 83 PRO A CA 1
ATOM 660 C C . PRO A 1 83 ? 16.220 9.243 -12.313 1.00 89.38 83 PRO A C 1
ATOM 662 O O . PRO A 1 83 ? 16.012 9.591 -11.149 1.00 89.38 83 PRO A O 1
ATOM 665 N N . CYS A 1 84 ? 15.604 8.185 -12.853 1.00 90.19 84 CYS A N 1
ATOM 666 C CA . CYS A 1 84 ? 14.642 7.373 -12.106 1.00 90.19 84 CYS A CA 1
ATOM 667 C C . CYS A 1 84 ? 15.292 6.721 -10.877 1.00 90.19 84 CYS A C 1
ATOM 669 O O . CYS A 1 84 ? 14.780 6.864 -9.772 1.00 90.19 84 CYS A O 1
ATOM 671 N N . SER A 1 85 ? 16.465 6.098 -11.020 1.00 92.50 85 SER A N 1
ATOM 672 C CA . SER A 1 85 ? 17.198 5.492 -9.898 1.00 92.50 85 SER A CA 1
ATOM 673 C C . SER A 1 85 ? 17.546 6.513 -8.804 1.00 92.50 85 SER A C 1
ATOM 675 O O . SER A 1 85 ? 17.408 6.231 -7.610 1.00 92.50 85 SER A O 1
ATOM 677 N N . TYR A 1 86 ? 17.908 7.740 -9.193 1.00 91.00 86 TYR A N 1
ATOM 678 C CA . TYR A 1 86 ? 18.163 8.810 -8.233 1.00 91.00 86 TYR A CA 1
ATOM 679 C C . TYR A 1 86 ? 16.904 9.169 -7.433 1.00 91.00 86 TYR A C 1
ATOM 681 O O . TYR A 1 86 ? 16.933 9.226 -6.204 1.00 91.00 86 TYR A O 1
ATOM 689 N N . VAL A 1 87 ? 15.784 9.398 -8.121 1.00 89.06 87 VAL A N 1
ATOM 690 C CA . VAL A 1 87 ? 14.532 9.856 -7.502 1.00 89.06 87 VAL A CA 1
ATOM 691 C C . VAL A 1 87 ? 13.846 8.748 -6.710 1.00 89.06 87 VAL A C 1
ATOM 693 O O . VAL A 1 87 ? 13.337 9.007 -5.622 1.00 89.06 87 VAL A O 1
ATOM 696 N N . CYS A 1 88 ? 13.824 7.530 -7.243 1.00 89.94 88 CYS A N 1
ATOM 697 C CA . CYS A 1 88 ? 13.011 6.441 -6.720 1.00 89.94 88 CYS A CA 1
ATOM 698 C C . CYS A 1 88 ? 13.682 5.672 -5.586 1.00 89.94 88 CYS A C 1
ATOM 700 O O . CYS A 1 88 ? 12.960 5.107 -4.771 1.00 89.94 88 CYS A O 1
ATOM 702 N N . TRP A 1 89 ? 15.017 5.645 -5.488 1.00 93.56 89 TRP A N 1
ATOM 703 C CA . TRP A 1 89 ? 15.672 4.940 -4.380 1.00 93.56 89 TRP A CA 1
ATOM 704 C C . TRP A 1 89 ? 16.780 5.734 -3.691 1.00 93.56 89 TRP A C 1
ATOM 706 O O . TRP A 1 89 ? 16.792 5.769 -2.460 1.00 93.56 89 TRP A O 1
ATOM 716 N N . PHE A 1 90 ? 17.663 6.434 -4.415 1.00 93.62 90 PHE A N 1
ATOM 717 C CA . PHE A 1 90 ? 18.765 7.148 -3.755 1.00 93.62 90 PHE A CA 1
ATOM 718 C C . PHE A 1 90 ? 18.267 8.325 -2.898 1.00 93.62 90 PHE A C 1
ATOM 720 O O . PHE A 1 90 ? 18.673 8.504 -1.750 1.00 93.62 90 PHE A O 1
ATOM 727 N N . ARG A 1 91 ? 17.340 9.123 -3.426 1.00 89.94 91 ARG A N 1
ATOM 728 C CA . ARG A 1 91 ? 16.764 10.267 -2.715 1.00 89.94 91 ARG A CA 1
ATOM 729 C C . ARG A 1 91 ? 15.951 9.840 -1.480 1.00 89.94 91 ARG A C 1
ATOM 731 O O . ARG A 1 91 ? 16.155 10.453 -0.429 1.00 89.94 91 ARG A O 1
ATOM 738 N N . PRO A 1 92 ? 15.094 8.800 -1.539 1.00 91.81 92 PRO A N 1
ATOM 739 C CA . PRO A 1 92 ? 14.459 8.229 -0.356 1.00 91.81 92 PRO A CA 1
ATOM 740 C C . PRO A 1 92 ? 15.454 7.791 0.713 1.00 91.81 92 PRO A C 1
ATOM 742 O O . PRO A 1 92 ? 15.300 8.191 1.862 1.00 91.81 92 PRO A O 1
ATOM 745 N N . ILE A 1 93 ? 16.510 7.051 0.360 1.00 93.06 93 ILE A N 1
ATOM 746 C CA . ILE A 1 93 ? 17.464 6.568 1.366 1.00 93.06 93 ILE A CA 1
ATOM 747 C C . ILE A 1 93 ? 18.340 7.687 1.936 1.00 93.06 93 ILE A C 1
ATOM 749 O O . ILE A 1 93 ? 18.631 7.703 3.129 1.00 93.06 93 ILE A O 1
ATOM 753 N N . TYR A 1 94 ? 18.697 8.682 1.120 1.00 90.56 94 TYR A N 1
ATOM 754 C CA . TYR A 1 94 ? 19.381 9.884 1.594 1.00 90.56 94 TYR A CA 1
ATOM 755 C C . TYR A 1 94 ? 18.519 10.646 2.607 1.00 90.56 94 TYR A C 1
ATOM 757 O O . TYR A 1 94 ? 18.995 11.013 3.681 1.00 90.56 94 TYR A O 1
ATOM 765 N N . LYS A 1 95 ? 17.225 10.827 2.304 1.00 87.69 95 LYS A N 1
ATOM 766 C CA . LYS A 1 95 ? 16.265 11.422 3.241 1.00 87.69 95 LYS A CA 1
ATOM 767 C C . LYS A 1 95 ? 16.126 10.578 4.508 1.00 87.69 95 LYS A C 1
ATOM 769 O O . LYS A 1 95 ? 16.120 11.141 5.598 1.00 87.69 95 LYS A O 1
ATOM 774 N N . ALA A 1 96 ? 16.067 9.255 4.370 1.00 88.75 96 ALA A N 1
ATOM 775 C CA . ALA A 1 96 ? 15.961 8.331 5.490 1.00 88.75 96 ALA A CA 1
ATOM 776 C C . ALA A 1 96 ? 17.126 8.497 6.474 1.00 88.75 96 ALA A C 1
ATOM 778 O O . ALA A 1 96 ? 16.878 8.656 7.660 1.00 88.75 96 ALA A O 1
ATOM 779 N N . PHE A 1 97 ? 18.372 8.582 5.997 1.00 88.88 97 PHE A N 1
ATOM 780 C CA . PHE A 1 97 ? 19.521 8.833 6.878 1.00 88.88 97 PHE A CA 1
ATOM 781 C C . PHE A 1 97 ? 19.602 10.259 7.420 1.00 88.88 97 PHE A C 1
ATOM 783 O O . PHE A 1 97 ? 20.157 10.460 8.497 1.00 88.88 97 PHE A O 1
ATOM 790 N N . LYS A 1 98 ? 19.086 11.249 6.686 1.00 86.44 98 LYS A N 1
ATOM 791 C CA . LYS A 1 98 ? 19.076 12.652 7.119 1.00 86.44 98 LYS A CA 1
ATOM 792 C C . LYS A 1 98 ? 18.114 12.888 8.279 1.00 86.44 98 LYS A C 1
ATOM 794 O O . LYS A 1 98 ? 18.450 13.606 9.212 1.00 86.44 98 LYS A O 1
ATOM 799 N N . THR A 1 99 ? 16.908 12.332 8.193 1.00 80.50 99 THR A N 1
ATOM 800 C CA . THR A 1 99 ? 15.819 12.622 9.139 1.00 80.50 99 THR A CA 1
ATOM 801 C C . THR A 1 99 ? 15.419 11.419 9.991 1.00 80.50 99 THR A C 1
ATOM 803 O O . THR A 1 99 ? 14.371 11.476 10.620 1.00 80.50 99 THR A O 1
ATOM 806 N N . ASP A 1 100 ? 16.189 10.327 9.949 1.00 77.38 100 ASP A N 1
ATOM 807 C CA . ASP A 1 100 ? 15.870 9.026 10.564 1.00 77.38 100 ASP A CA 1
ATOM 808 C C . ASP A 1 100 ? 14.437 8.544 10.261 1.00 77.38 100 ASP A C 1
ATOM 810 O O . ASP A 1 100 ? 13.715 8.049 11.118 1.00 77.38 100 ASP A O 1
ATOM 814 N N . SER A 1 101 ? 13.985 8.753 9.019 1.00 81.00 101 SER A N 1
ATOM 815 C CA . SER A 1 101 ? 12.591 8.506 8.636 1.00 81.00 101 SER A CA 1
ATOM 816 C C . SER A 1 101 ? 12.370 7.053 8.214 1.00 81.00 101 SER A C 1
ATOM 818 O O . SER A 1 101 ? 12.766 6.645 7.118 1.00 81.00 101 SER A O 1
ATOM 820 N N . SER A 1 102 ? 11.634 6.303 9.031 1.00 80.75 102 SER A N 1
ATOM 821 C CA . SER A 1 102 ? 11.171 4.936 8.783 1.00 80.75 102 SER A CA 1
ATOM 822 C C . SER A 1 102 ? 10.313 4.821 7.519 1.00 80.75 102 SER A C 1
ATOM 824 O O . SER A 1 102 ? 10.433 3.841 6.783 1.00 80.75 102 SER A O 1
ATOM 826 N N . PHE A 1 103 ? 9.498 5.835 7.202 1.00 81.50 103 PHE A N 1
ATOM 827 C CA . PHE A 1 103 ? 8.758 5.881 5.931 1.00 81.50 103 PHE A CA 1
ATOM 828 C C . PHE A 1 103 ? 9.701 5.950 4.719 1.00 81.50 103 PHE A C 1
ATOM 830 O O . PHE A 1 103 ? 9.522 5.235 3.733 1.00 81.50 103 PHE A O 1
ATOM 837 N N . SER A 1 104 ? 10.738 6.786 4.804 1.00 87.38 104 SER A N 1
ATOM 838 C CA . SER A 1 104 ? 11.712 6.944 3.719 1.00 87.38 104 SER A CA 1
ATOM 839 C C . SER A 1 104 ? 12.561 5.676 3.535 1.00 87.38 104 SER A C 1
ATOM 841 O O . SER A 1 104 ? 12.875 5.315 2.399 1.00 87.38 104 SER A O 1
ATOM 843 N N . PHE A 1 105 ? 12.856 4.949 4.623 1.00 89.75 105 PHE A N 1
ATOM 844 C CA . PHE A 1 105 ? 13.444 3.604 4.562 1.00 89.75 105 PHE A CA 1
ATOM 845 C C . PHE A 1 105 ? 12.527 2.603 3.846 1.00 89.75 105 PHE A C 1
ATOM 847 O O . PHE A 1 105 ? 12.997 1.855 2.993 1.00 89.75 105 PHE A O 1
ATOM 854 N N . MET A 1 106 ? 11.223 2.606 4.138 1.00 88.62 106 MET A N 1
ATOM 855 C CA . MET A 1 106 ? 10.262 1.701 3.494 1.00 88.62 106 MET A CA 1
ATOM 856 C C . MET A 1 106 ? 10.151 1.953 1.985 1.00 88.62 106 MET A C 1
ATOM 858 O O . MET A 1 106 ? 10.210 1.013 1.191 1.00 88.62 106 MET A O 1
ATOM 862 N N . ALA A 1 107 ? 10.056 3.226 1.586 1.00 88.00 107 ALA A N 1
ATOM 863 C CA . ALA A 1 107 ? 10.046 3.618 0.180 1.00 88.00 107 ALA A CA 1
ATOM 864 C C . ALA A 1 107 ? 11.318 3.151 -0.547 1.00 88.00 107 ALA A C 1
ATOM 866 O O . ALA A 1 107 ? 11.225 2.628 -1.654 1.00 88.00 107 ALA A O 1
ATOM 867 N N . PHE A 1 108 ? 12.486 3.274 0.097 1.00 94.06 108 PHE A N 1
ATOM 868 C CA . PHE A 1 108 ? 13.738 2.727 -0.424 1.00 94.06 108 PHE A CA 1
ATOM 869 C C . PHE A 1 108 ? 13.691 1.203 -0.572 1.00 94.06 108 PHE A C 1
ATOM 871 O O . PHE A 1 108 ? 14.048 0.707 -1.632 1.00 94.06 108 PHE A O 1
ATOM 878 N N . PHE A 1 109 ? 13.259 0.441 0.439 1.00 93.81 109 PHE A N 1
ATOM 879 C CA . PHE A 1 109 ? 13.267 -1.025 0.349 1.00 93.81 109 PHE A CA 1
ATOM 880 C C . PHE A 1 109 ? 12.407 -1.544 -0.802 1.00 93.81 109 PHE A C 1
ATOM 882 O O . PHE A 1 109 ? 12.842 -2.431 -1.535 1.00 93.81 109 PHE A O 1
ATOM 889 N N . PHE A 1 110 ? 11.221 -0.965 -0.992 1.00 91.06 110 PHE A N 1
ATOM 890 C CA . PHE A 1 110 ? 10.321 -1.359 -2.070 1.00 91.06 110 PHE A CA 1
ATOM 891 C C . PHE A 1 110 ? 10.948 -1.130 -3.452 1.00 91.06 110 PHE A C 1
ATOM 893 O O . PHE A 1 110 ? 11.030 -2.050 -4.268 1.00 91.06 110 PHE A O 1
ATOM 900 N N . THR A 1 111 ? 11.448 0.081 -3.711 1.00 91.31 111 THR A N 1
ATOM 901 C CA . THR A 1 111 ? 12.009 0.432 -5.023 1.00 91.31 111 THR A CA 1
ATOM 902 C C . THR A 1 111 ? 13.372 -0.209 -5.266 1.00 91.31 111 THR A C 1
ATOM 904 O O . THR A 1 111 ? 13.665 -0.644 -6.380 1.00 91.31 111 THR A O 1
ATOM 907 N N . PHE A 1 112 ? 14.206 -0.324 -4.233 1.00 95.50 112 PHE A N 1
ATOM 908 C CA . PHE A 1 112 ? 15.542 -0.898 -4.342 1.00 95.50 112 PHE A CA 1
ATOM 909 C C . PHE A 1 112 ? 15.516 -2.423 -4.508 1.00 95.50 112 PHE A C 1
ATOM 911 O O . PHE A 1 112 ? 16.394 -2.979 -5.164 1.00 95.50 112 PHE A O 1
ATOM 918 N N . MET A 1 113 ? 14.488 -3.110 -3.996 1.00 94.06 113 MET A N 1
ATOM 919 C CA . MET A 1 113 ? 14.279 -4.533 -4.283 1.00 94.06 113 MET A CA 1
ATOM 920 C C . MET A 1 113 ? 13.950 -4.768 -5.764 1.00 94.06 113 MET A C 1
ATOM 922 O O . MET A 1 113 ? 14.525 -5.663 -6.381 1.00 94.06 113 MET A O 1
ATOM 926 N N . ALA A 1 114 ? 13.098 -3.930 -6.365 1.00 93.06 114 ALA A N 1
ATOM 927 C CA . ALA A 1 114 ? 12.841 -3.981 -7.805 1.00 93.06 114 ALA A CA 1
ATOM 928 C C . ALA A 1 114 ? 14.114 -3.676 -8.619 1.00 93.06 114 ALA A C 1
ATOM 930 O O . ALA A 1 114 ? 14.431 -4.396 -9.564 1.00 93.06 114 ALA A O 1
ATOM 931 N N . GLN A 1 115 ? 14.894 -2.669 -8.205 1.00 93.50 115 GLN A N 1
ATOM 932 C CA . GLN A 1 115 ? 16.198 -2.363 -8.804 1.00 93.50 115 GLN A CA 1
ATOM 933 C C . GLN A 1 115 ? 17.166 -3.556 -8.731 1.00 93.50 115 GLN A C 1
ATOM 935 O O . GLN A 1 115 ? 17.861 -3.832 -9.707 1.00 93.50 115 GLN A O 1
ATOM 940 N N . LEU A 1 116 ? 17.208 -4.280 -7.606 1.00 95.62 116 LEU A N 1
ATOM 941 C CA . LEU A 1 116 ? 18.037 -5.476 -7.456 1.00 95.62 116 LEU A CA 1
ATOM 942 C C . LEU A 1 116 ? 17.634 -6.557 -8.468 1.00 95.62 116 LEU A C 1
ATOM 944 O O . LEU A 1 116 ? 18.501 -7.079 -9.167 1.00 95.62 116 LEU A O 1
ATOM 948 N N . VAL A 1 117 ? 16.337 -6.847 -8.604 1.00 95.75 117 VAL A N 1
ATOM 949 C CA . VAL A 1 117 ? 15.834 -7.813 -9.599 1.00 95.75 117 VAL A CA 1
ATOM 950 C C . VAL A 1 117 ? 16.236 -7.397 -11.015 1.00 95.75 117 VAL A C 1
ATOM 952 O O . VAL A 1 117 ? 16.768 -8.216 -11.764 1.00 95.75 117 VAL A O 1
ATOM 955 N N . ILE A 1 118 ? 16.070 -6.117 -11.361 1.00 93.75 118 ILE A N 1
ATOM 956 C CA . ILE A 1 118 ? 16.488 -5.585 -12.664 1.00 93.75 118 ILE A CA 1
ATOM 957 C C . ILE A 1 118 ? 17.995 -5.774 -12.864 1.00 93.75 118 ILE A C 1
ATOM 959 O O . ILE A 1 118 ? 18.397 -6.284 -13.903 1.00 93.75 118 ILE A O 1
ATOM 963 N N . SER A 1 119 ? 18.833 -5.456 -11.874 1.00 94.50 119 SER A N 1
ATOM 964 C CA . SER A 1 119 ? 20.289 -5.614 -12.001 1.00 94.50 119 SER A CA 1
ATOM 965 C C . SER A 1 119 ? 20.723 -7.069 -12.225 1.00 94.50 119 SER A C 1
ATOM 967 O O . SER A 1 119 ? 21.661 -7.318 -12.980 1.00 94.50 119 SER A O 1
ATOM 969 N N . ILE A 1 120 ? 20.007 -8.038 -11.640 1.00 96.56 120 ILE A N 1
ATOM 970 C CA . ILE A 1 120 ? 20.242 -9.470 -11.871 1.00 96.56 120 ILE A CA 1
ATOM 971 C C . ILE A 1 120 ? 19.881 -9.837 -13.315 1.00 96.56 120 ILE A C 1
ATOM 973 O O . ILE A 1 120 ? 20.672 -10.486 -13.997 1.00 96.56 120 ILE A O 1
ATOM 977 N N . ILE A 1 121 ? 18.730 -9.377 -13.815 1.00 95.25 121 ILE A N 1
ATOM 978 C CA . ILE A 1 121 ? 18.315 -9.598 -15.211 1.00 95.25 121 ILE A CA 1
ATOM 979 C C . ILE A 1 121 ? 19.322 -8.968 -16.185 1.00 95.25 121 ILE A C 1
ATOM 981 O O . ILE A 1 121 ? 19.688 -9.585 -17.187 1.00 95.25 121 ILE A O 1
ATOM 985 N N . GLN A 1 122 ? 19.815 -7.766 -15.879 1.00 95.12 122 GLN A N 1
ATOM 986 C CA . GLN A 1 122 ? 20.821 -7.080 -16.690 1.00 95.12 122 GLN A CA 1
ATOM 987 C C . GLN A 1 122 ? 22.164 -7.820 -16.694 1.00 95.12 122 GLN A C 1
ATOM 989 O O . GLN A 1 122 ? 22.796 -7.914 -17.744 1.00 95.12 122 GLN A O 1
ATOM 994 N N . ALA A 1 123 ? 22.569 -8.404 -15.561 1.00 96.81 123 ALA A N 1
ATOM 995 C CA . ALA A 1 123 ? 23.763 -9.241 -15.481 1.00 96.81 123 ALA A CA 1
ATOM 996 C C . ALA A 1 123 ? 23.622 -10.524 -16.315 1.00 96.81 123 ALA A C 1
ATOM 998 O O . ALA A 1 123 ? 24.563 -10.908 -17.009 1.00 96.81 123 ALA A O 1
ATOM 999 N N . VAL A 1 124 ? 22.446 -11.163 -16.304 1.00 96.88 124 VAL A N 1
ATOM 1000 C CA . VAL A 1 124 ? 22.150 -12.323 -17.164 1.00 96.88 124 VAL A CA 1
ATOM 1001 C C . VAL A 1 124 ? 22.212 -11.935 -18.646 1.00 96.88 124 VAL A C 1
ATOM 1003 O O . VAL A 1 124 ? 22.830 -12.642 -19.441 1.00 96.88 124 VAL A O 1
ATOM 1006 N N . GLY A 1 125 ? 21.642 -10.785 -19.016 1.00 91.75 125 GLY A N 1
ATOM 1007 C CA . GLY A 1 125 ? 21.757 -10.218 -20.360 1.00 91.75 125 GLY A CA 1
ATOM 1008 C C . GLY A 1 125 ? 20.863 -10.887 -21.395 1.00 91.75 125 GLY A C 1
ATOM 1009 O O . GLY A 1 125 ? 21.366 -11.433 -22.376 1.00 91.75 125 GLY A O 1
ATOM 1010 N N . ILE A 1 126 ? 19.544 -10.846 -21.179 1.00 89.00 126 ILE A N 1
ATOM 1011 C CA . ILE A 1 126 ? 18.559 -11.381 -22.130 1.00 89.00 126 ILE A CA 1
ATOM 1012 C C . ILE A 1 126 ? 18.709 -10.657 -23.487 1.00 89.00 126 ILE A C 1
ATOM 1014 O O . ILE A 1 126 ? 18.688 -9.423 -23.522 1.00 89.00 126 ILE A O 1
ATOM 1018 N N . PRO A 1 127 ? 18.848 -11.379 -24.615 1.00 84.38 127 PRO A N 1
ATOM 1019 C CA . PRO A 1 127 ? 18.951 -10.755 -25.932 1.00 84.38 127 PRO A CA 1
ATOM 1020 C C . PRO A 1 127 ? 17.763 -9.832 -26.235 1.00 84.38 127 PRO A C 1
ATOM 1022 O O . PRO A 1 127 ? 16.614 -10.168 -25.956 1.00 84.38 127 PRO A O 1
ATOM 1025 N N . GLY A 1 128 ? 18.035 -8.659 -26.810 1.00 86.19 128 GLY A N 1
ATOM 1026 C CA . GLY A 1 128 ? 17.001 -7.682 -27.164 1.00 86.19 128 GLY A CA 1
ATOM 1027 C C . GLY A 1 128 ? 16.534 -6.791 -26.010 1.00 86.19 128 GLY A C 1
ATOM 1028 O O . GLY A 1 128 ? 15.633 -5.988 -26.215 1.00 86.19 128 GLY A O 1
ATOM 1029 N N . TRP A 1 129 ? 17.142 -6.884 -24.822 1.00 91.69 129 TRP A N 1
ATOM 1030 C CA . TRP A 1 129 ? 16.837 -6.000 -23.687 1.00 91.69 129 TRP A CA 1
ATOM 1031 C C . TRP A 1 129 ? 17.673 -4.718 -23.638 1.00 91.69 129 TRP A C 1
ATOM 1033 O O . TRP A 1 129 ? 17.464 -3.895 -22.751 1.00 91.69 129 TRP A O 1
ATOM 1043 N N . GLY A 1 130 ? 18.620 -4.513 -24.557 1.00 92.38 130 GLY A N 1
ATOM 1044 C CA . GLY A 1 130 ? 19.486 -3.329 -24.518 1.00 92.38 130 GLY A CA 1
ATOM 1045 C C . GLY A 1 130 ? 20.595 -3.385 -23.482 1.00 92.38 130 GLY A C 1
ATOM 1046 O O . GLY A 1 130 ? 21.027 -2.343 -22.989 1.00 92.38 130 GLY A O 1
ATOM 1047 N N . VAL A 1 131 ? 21.047 -4.591 -23.140 1.00 95.06 131 VAL A N 1
ATOM 1048 C CA . VAL A 1 131 ? 22.119 -4.811 -22.171 1.00 95.06 131 VAL A CA 1
ATOM 1049 C C . VAL A 1 131 ? 23.129 -5.843 -22.650 1.00 95.06 131 VAL A C 1
ATOM 1051 O O . VAL A 1 131 ? 22.781 -6.856 -23.254 1.00 95.06 131 VAL A O 1
ATOM 1054 N N . CYS A 1 132 ? 24.393 -5.587 -22.336 1.00 94.50 132 CYS A N 1
ATOM 1055 C CA . CYS A 1 132 ? 25.504 -6.510 -22.516 1.00 94.50 132 CYS A CA 1
ATOM 1056 C C . CYS A 1 132 ? 25.708 -7.301 -21.218 1.00 94.50 132 CYS A C 1
ATOM 1058 O O . CYS A 1 132 ? 26.553 -6.929 -20.408 1.00 94.50 132 CYS A O 1
ATOM 1060 N N . GLY A 1 133 ? 24.890 -8.331 -20.991 1.00 94.25 133 GLY A N 1
ATOM 1061 C CA . GLY A 1 133 ? 25.101 -9.293 -19.901 1.00 94.25 133 GLY A CA 1
ATOM 1062 C C . GLY A 1 133 ? 25.736 -10.595 -20.395 1.00 94.25 133 GLY A C 1
ATOM 1063 O O . GLY A 1 133 ? 26.077 -10.719 -21.572 1.00 94.25 133 GLY A O 1
ATOM 1064 N N . TRP A 1 134 ? 25.879 -11.577 -19.503 1.00 96.75 134 TRP A N 1
ATOM 1065 C CA . TRP A 1 134 ? 26.664 -12.792 -19.748 1.00 96.75 134 TRP A CA 1
ATOM 1066 C C . TRP A 1 134 ? 26.226 -13.578 -20.985 1.00 96.75 134 TRP A C 1
ATOM 1068 O O . TRP A 1 134 ? 27.078 -13.953 -21.787 1.00 96.75 134 TRP A O 1
ATOM 1078 N N . ILE A 1 135 ? 24.921 -13.791 -21.179 1.00 94.19 135 ILE A N 1
ATOM 1079 C CA . ILE A 1 135 ? 24.408 -14.539 -22.338 1.00 94.19 135 ILE A CA 1
ATOM 1080 C C . ILE A 1 135 ? 24.769 -13.809 -23.637 1.00 94.19 135 ILE A C 1
ATOM 1082 O O . ILE A 1 135 ? 25.357 -14.402 -24.543 1.00 94.19 135 ILE A O 1
ATOM 1086 N N . ALA A 1 136 ? 24.471 -12.509 -23.711 1.00 91.00 136 ALA A N 1
ATOM 1087 C CA . ALA A 1 136 ? 24.773 -11.691 -24.880 1.00 91.00 136 ALA A CA 1
ATOM 1088 C C . ALA A 1 136 ? 26.284 -11.643 -25.169 1.00 91.00 136 ALA A C 1
ATOM 1090 O O . ALA A 1 136 ? 26.692 -11.933 -26.290 1.00 91.00 136 ALA A O 1
ATOM 1091 N N . ALA A 1 137 ? 27.122 -11.350 -24.171 1.00 93.12 137 ALA A N 1
ATOM 1092 C CA . ALA A 1 137 ? 28.567 -11.221 -24.357 1.00 93.12 137 ALA A CA 1
ATOM 1093 C C . ALA A 1 137 ? 29.233 -12.541 -24.778 1.00 93.12 137 ALA A C 1
ATOM 1095 O O . ALA A 1 137 ? 30.012 -12.546 -25.728 1.00 93.12 137 ALA A O 1
ATOM 1096 N N . ILE A 1 138 ? 28.893 -13.663 -24.129 1.00 94.31 138 ILE A N 1
ATOM 1097 C CA . ILE A 1 138 ? 29.456 -14.982 -24.465 1.00 94.31 138 ILE A CA 1
ATOM 1098 C C . ILE A 1 138 ? 29.035 -15.402 -25.876 1.00 94.31 138 ILE A C 1
ATOM 1100 O O . ILE A 1 138 ? 29.874 -15.835 -26.664 1.00 94.31 138 ILE A O 1
ATOM 1104 N N . SER A 1 139 ? 27.753 -15.238 -26.222 1.00 90.94 139 SER A N 1
ATOM 1105 C CA . SER A 1 139 ? 27.249 -15.619 -27.549 1.00 90.94 139 SER A CA 1
ATOM 1106 C C . SER A 1 139 ? 27.911 -14.834 -28.690 1.00 90.94 139 SER A C 1
ATOM 1108 O O . SER A 1 139 ? 28.101 -15.370 -29.781 1.00 90.94 139 SER A O 1
ATOM 1110 N N . PHE A 1 140 ? 28.331 -13.590 -28.435 1.00 93.62 140 PHE A N 1
ATOM 1111 C CA . PHE A 1 140 ? 28.903 -12.721 -29.461 1.00 93.62 140 PHE A CA 1
ATOM 1112 C C . PHE A 1 140 ? 30.370 -13.019 -29.798 1.00 93.62 140 PHE A C 1
ATOM 1114 O O . PHE A 1 140 ? 30.851 -12.571 -30.840 1.00 93.62 140 PHE A O 1
ATOM 1121 N N . PHE A 1 141 ? 31.077 -13.818 -28.987 1.00 93.88 141 PHE A N 1
ATOM 1122 C CA . PHE A 1 141 ? 32.448 -14.251 -29.303 1.00 93.88 141 PHE A CA 1
ATOM 1123 C C . PHE A 1 141 ? 32.533 -15.023 -30.621 1.00 93.88 141 PHE A C 1
ATOM 1125 O O . PHE A 1 141 ? 33.534 -14.912 -31.323 1.00 93.88 141 PHE A O 1
ATOM 1132 N N . GLY A 1 142 ? 31.475 -15.758 -30.981 1.00 91.44 142 GLY A N 1
ATOM 1133 C CA . GLY A 1 142 ? 31.387 -16.451 -32.268 1.00 91.44 142 GLY A CA 1
ATOM 1134 C C . GLY A 1 142 ? 31.167 -15.523 -33.468 1.00 91.44 142 GLY A C 1
ATOM 1135 O O . GLY A 1 142 ? 31.270 -15.976 -34.600 1.00 91.44 142 GLY A O 1
ATOM 1136 N N . THR A 1 143 ? 30.857 -14.242 -33.235 1.00 92.81 143 THR A N 1
ATOM 1137 C CA . THR A 1 143 ? 30.584 -13.249 -34.289 1.00 92.81 143 THR A CA 1
ATOM 1138 C C . THR A 1 143 ? 31.737 -12.260 -34.436 1.00 92.81 143 THR A C 1
ATOM 1140 O O . THR A 1 143 ? 32.311 -12.129 -35.513 1.00 92.81 143 THR A O 1
ATOM 1143 N N . ASN A 1 144 ? 32.105 -11.568 -33.354 1.00 95.44 144 ASN A N 1
ATOM 1144 C CA . ASN A 1 144 ? 33.196 -10.599 -33.364 1.00 95.44 144 ASN A CA 1
ATOM 1145 C C . ASN A 1 144 ? 33.892 -10.564 -32.001 1.00 95.44 144 ASN A C 1
ATOM 1147 O O . ASN A 1 144 ? 33.353 -10.050 -31.018 1.00 95.44 144 ASN A O 1
ATOM 1151 N N . VAL A 1 145 ? 35.122 -11.078 -31.962 1.00 95.31 145 VAL A N 1
ATOM 1152 C CA . VAL A 1 145 ? 35.927 -11.173 -30.736 1.00 95.31 145 VAL A CA 1
ATOM 1153 C C . VAL A 1 145 ? 36.193 -9.794 -30.125 1.00 95.31 145 VAL A C 1
ATOM 1155 O O . VAL A 1 145 ? 36.072 -9.632 -28.914 1.00 95.31 145 VAL A O 1
ATOM 1158 N N . GLY A 1 146 ? 36.513 -8.789 -30.947 1.00 93.94 146 GLY A N 1
ATOM 1159 C CA . GLY A 1 146 ? 36.813 -7.436 -30.471 1.00 93.94 146 GLY A CA 1
ATOM 1160 C C . GLY A 1 146 ? 35.620 -6.799 -29.761 1.00 93.94 146 GLY A C 1
ATOM 1161 O O . GLY A 1 146 ? 35.745 -6.320 -28.634 1.00 93.94 146 GLY A O 1
ATOM 1162 N N . SER A 1 147 ? 34.439 -6.867 -30.377 1.00 94.94 147 SER A N 1
ATOM 1163 C CA . SER A 1 147 ? 33.199 -6.380 -29.769 1.00 94.94 147 SER A CA 1
ATOM 1164 C C . SER A 1 147 ? 32.825 -7.163 -28.511 1.00 94.94 147 SER A C 1
ATOM 1166 O O . SER A 1 147 ? 32.448 -6.553 -27.512 1.00 94.94 147 SER A O 1
ATOM 1168 N N . ALA A 1 148 ? 32.982 -8.489 -28.519 1.00 94.94 148 ALA A N 1
ATOM 1169 C CA . ALA A 1 148 ? 32.683 -9.330 -27.362 1.00 94.94 148 ALA A CA 1
ATOM 1170 C C . ALA A 1 148 ? 33.556 -8.980 -26.140 1.00 94.94 148 ALA A C 1
ATOM 1172 O O . ALA A 1 148 ? 33.048 -8.902 -25.021 1.00 94.94 148 ALA A O 1
ATOM 1173 N N . VAL A 1 149 ? 34.842 -8.666 -26.345 1.00 96.56 149 VAL A N 1
ATOM 1174 C CA . VAL A 1 149 ? 35.734 -8.186 -25.272 1.00 96.56 149 VAL A CA 1
ATOM 1175 C C . VAL A 1 149 ? 35.237 -6.863 -24.682 1.00 96.56 149 VAL A C 1
ATOM 1177 O O . VAL A 1 149 ? 35.193 -6.716 -23.461 1.00 96.56 149 VAL A O 1
ATOM 1180 N N . VAL A 1 150 ? 34.805 -5.913 -25.519 1.00 96.88 150 VAL A N 1
ATOM 1181 C CA . VAL A 1 150 ? 34.246 -4.636 -25.039 1.00 96.88 150 VAL A CA 1
ATOM 1182 C C . VAL A 1 150 ? 32.959 -4.861 -24.242 1.00 96.88 150 VAL A C 1
ATOM 1184 O O . VAL A 1 150 ? 32.754 -4.218 -23.215 1.00 96.88 150 VAL A O 1
ATOM 1187 N N . MET A 1 151 ? 32.112 -5.802 -24.661 1.00 96.38 151 MET A N 1
ATOM 1188 C CA . MET A 1 151 ? 30.865 -6.145 -23.968 1.00 96.38 151 MET A CA 1
ATOM 1189 C C . MET A 1 151 ? 31.062 -6.837 -22.615 1.00 96.38 151 MET A C 1
ATOM 1191 O O . MET A 1 151 ? 30.182 -6.748 -21.751 1.00 96.38 151 MET A O 1
ATOM 1195 N N . LEU A 1 152 ? 32.195 -7.506 -22.386 1.00 96.94 152 LEU A N 1
ATOM 1196 C CA . LEU A 1 152 ? 32.490 -8.091 -21.076 1.00 96.94 152 LEU A CA 1
ATOM 1197 C C . LEU A 1 152 ? 32.641 -7.023 -19.987 1.00 96.94 152 LEU A C 1
ATOM 1199 O O . LEU A 1 152 ? 32.318 -7.285 -18.830 1.00 96.94 152 LEU A O 1
ATOM 1203 N N . ILE A 1 153 ? 33.062 -5.806 -20.343 1.00 97.00 153 ILE A N 1
ATOM 1204 C CA . ILE A 1 153 ? 33.224 -4.703 -19.388 1.00 97.00 153 ILE A CA 1
ATOM 1205 C C . ILE A 1 153 ? 31.883 -4.359 -18.704 1.00 97.00 153 ILE A C 1
ATOM 1207 O O . ILE A 1 153 ? 31.800 -4.494 -17.480 1.00 97.00 153 ILE A O 1
ATOM 1211 N N . PRO A 1 154 ? 30.805 -3.972 -19.423 1.00 96.94 154 PRO A N 1
ATOM 1212 C CA . PRO A 1 154 ? 29.501 -3.761 -18.798 1.00 96.94 154 PRO A CA 1
ATOM 1213 C C . PRO A 1 154 ? 28.918 -5.037 -18.177 1.00 96.94 154 PRO A C 1
ATOM 1215 O O . PRO A 1 154 ? 28.252 -4.936 -17.152 1.00 96.94 154 PRO A O 1
ATOM 1218 N N . THR A 1 155 ? 29.217 -6.230 -18.709 1.00 97.00 155 THR A N 1
ATOM 1219 C CA . THR A 1 155 ? 28.762 -7.510 -18.125 1.00 97.00 155 THR A CA 1
ATOM 1220 C C . THR A 1 155 ? 29.267 -7.693 -16.688 1.00 97.00 155 THR A C 1
ATOM 1222 O O . THR A 1 155 ? 28.500 -7.992 -15.762 1.00 97.00 155 THR A O 1
ATOM 1225 N N . VAL A 1 156 ? 30.568 -7.476 -16.476 1.00 97.56 156 VAL A N 1
ATOM 1226 C CA . VAL A 1 156 ? 31.194 -7.559 -15.151 1.00 97.56 156 VAL A CA 1
ATOM 1227 C C . VAL A 1 156 ? 30.662 -6.455 -14.240 1.00 97.56 156 VAL A C 1
ATOM 1229 O O . VAL A 1 156 ? 30.376 -6.716 -13.071 1.00 97.56 156 VAL A O 1
ATOM 1232 N N . LEU A 1 157 ? 30.457 -5.245 -14.768 1.00 97.56 157 LEU A N 1
ATOM 1233 C CA . LEU A 1 157 ? 29.888 -4.137 -14.000 1.00 97.56 157 LEU A CA 1
ATOM 1234 C C . LEU A 1 157 ? 28.444 -4.407 -13.551 1.00 97.56 157 LEU A C 1
ATOM 1236 O O . LEU A 1 157 ? 28.136 -4.158 -12.389 1.00 97.56 157 LEU A O 1
ATOM 1240 N N . PHE A 1 158 ? 27.577 -4.975 -14.397 1.00 97.38 158 PHE A N 1
ATOM 1241 C CA . PHE A 1 158 ? 26.222 -5.377 -13.993 1.00 97.38 158 PHE A CA 1
ATOM 1242 C C . PHE A 1 158 ? 26.241 -6.470 -12.924 1.00 97.38 158 PHE A C 1
ATOM 1244 O O . PHE A 1 158 ? 25.473 -6.410 -11.963 1.00 97.38 158 PHE A O 1
ATOM 1251 N N . THR A 1 159 ? 27.159 -7.431 -13.040 1.00 97.62 159 THR A N 1
ATOM 1252 C CA . THR A 1 159 ? 27.351 -8.465 -12.013 1.00 97.62 159 THR A CA 1
ATOM 1253 C C . THR A 1 159 ? 27.779 -7.834 -10.687 1.00 97.62 159 THR A C 1
ATOM 1255 O O . THR A 1 159 ? 27.168 -8.089 -9.649 1.00 97.62 159 THR A O 1
ATOM 1258 N N . GLY A 1 160 ? 28.775 -6.942 -10.719 1.00 97.12 160 GLY A N 1
ATOM 1259 C CA . GLY A 1 160 ? 29.198 -6.167 -9.554 1.00 97.12 160 GLY A CA 1
ATOM 1260 C C . GLY A 1 160 ? 28.053 -5.343 -8.963 1.00 97.12 160 GLY A C 1
ATOM 1261 O O . GLY A 1 160 ? 27.859 -5.342 -7.749 1.00 97.12 160 GLY A O 1
ATOM 1262 N N . MET A 1 161 ? 27.236 -4.709 -9.808 1.00 96.44 161 MET A N 1
ATOM 1263 C CA . MET A 1 161 ? 26.066 -3.941 -9.387 1.00 96.44 161 MET A CA 1
ATOM 1264 C C . MET A 1 161 ? 25.053 -4.814 -8.640 1.00 96.44 161 MET A C 1
ATOM 1266 O O . MET A 1 161 ? 24.579 -4.403 -7.581 1.00 96.44 161 MET A O 1
ATOM 1270 N N . ALA A 1 162 ? 24.750 -6.016 -9.134 1.00 97.00 162 ALA A N 1
ATOM 1271 C CA . ALA A 1 162 ? 23.828 -6.940 -8.473 1.00 97.00 162 ALA A CA 1
ATOM 1272 C C . ALA A 1 162 ? 24.359 -7.399 -7.103 1.00 97.00 162 ALA A C 1
ATOM 1274 O O . ALA A 1 162 ? 23.644 -7.328 -6.100 1.00 97.00 162 ALA A O 1
ATOM 1275 N N . VAL A 1 163 ? 25.639 -7.784 -7.031 1.00 97.75 163 VAL A N 1
ATOM 1276 C CA . VAL A 1 163 ? 26.299 -8.199 -5.780 1.00 97.75 163 VAL A CA 1
ATOM 1277 C C . VAL A 1 163 ? 26.310 -7.053 -4.766 1.00 97.75 163 VAL A C 1
ATOM 1279 O O . VAL A 1 163 ? 25.863 -7.223 -3.629 1.00 97.75 163 VAL A O 1
ATOM 1282 N N . PHE A 1 164 ? 26.776 -5.864 -5.157 1.00 97.19 164 PHE A N 1
ATOM 1283 C CA . PHE A 1 164 ? 26.827 -4.718 -4.251 1.00 97.19 164 PHE A CA 1
ATOM 1284 C C . PHE A 1 164 ? 25.434 -4.224 -3.854 1.00 97.19 164 PHE A C 1
ATOM 1286 O O . PHE A 1 164 ? 25.263 -3.795 -2.714 1.00 97.19 164 PHE A O 1
ATOM 1293 N N . SER A 1 165 ? 24.429 -4.338 -4.727 1.00 95.94 165 SER A N 1
ATOM 1294 C CA . SER A 1 165 ? 23.028 -4.048 -4.389 1.00 95.94 165 SER A CA 1
ATOM 1295 C C . SER A 1 165 ? 22.489 -5.006 -3.338 1.00 95.94 165 SER A C 1
ATOM 1297 O O . SER A 1 165 ? 21.874 -4.562 -2.373 1.00 95.94 165 SER A O 1
ATOM 1299 N N . PHE A 1 166 ? 22.775 -6.303 -3.454 1.00 96.81 166 PHE A N 1
ATOM 1300 C CA . PHE A 1 166 ? 22.383 -7.278 -2.439 1.00 96.81 166 PHE A CA 1
ATOM 1301 C C . PHE A 1 166 ? 23.065 -7.001 -1.087 1.00 96.81 166 PHE A C 1
ATOM 1303 O O . PHE A 1 166 ? 22.413 -6.976 -0.037 1.00 96.81 166 PHE A O 1
ATOM 1310 N N . ILE A 1 167 ? 24.370 -6.708 -1.099 1.00 95.75 167 ILE A N 1
ATOM 1311 C CA . ILE A 1 167 ? 25.118 -6.327 0.110 1.00 95.75 167 ILE A CA 1
ATOM 1312 C C . ILE A 1 167 ? 24.547 -5.039 0.716 1.00 95.75 167 ILE A C 1
ATOM 1314 O O . ILE A 1 167 ? 24.331 -4.967 1.922 1.00 95.75 167 ILE A O 1
ATOM 1318 N N . ALA A 1 168 ? 24.267 -4.021 -0.095 1.00 94.69 168 ALA A N 1
ATOM 1319 C CA . ALA A 1 168 ? 23.704 -2.764 0.380 1.00 94.69 168 ALA A CA 1
ATOM 1320 C C . ALA A 1 168 ? 22.303 -2.958 0.974 1.00 94.69 168 ALA A C 1
ATOM 1322 O O . ALA A 1 168 ? 22.037 -2.463 2.068 1.00 94.69 168 ALA A O 1
ATOM 1323 N N . LEU A 1 169 ? 21.438 -3.731 0.312 1.00 94.38 169 LEU A N 1
ATOM 1324 C CA . LEU A 1 169 ? 20.093 -4.042 0.792 1.00 94.38 169 LEU A CA 1
ATOM 1325 C C . LEU A 1 169 ? 20.143 -4.738 2.157 1.00 94.38 169 LEU A C 1
ATOM 1327 O O . LEU A 1 169 ? 19.477 -4.305 3.097 1.00 94.38 169 LEU A O 1
ATOM 1331 N N . THR A 1 170 ? 20.977 -5.773 2.298 1.00 92.31 170 THR A N 1
ATOM 1332 C CA . THR A 1 170 ? 21.142 -6.489 3.574 1.00 92.31 170 THR A CA 1
ATOM 1333 C C . THR A 1 170 ? 21.743 -5.600 4.662 1.00 92.31 170 THR A C 1
ATOM 1335 O O . THR A 1 170 ? 21.296 -5.655 5.808 1.00 92.31 170 THR A O 1
ATOM 1338 N N . MET A 1 171 ? 22.711 -4.746 4.321 1.00 92.31 171 MET A N 1
ATOM 1339 C CA . MET A 1 171 ? 23.333 -3.802 5.251 1.00 92.31 171 MET A CA 1
ATOM 1340 C C . MET A 1 171 ? 22.310 -2.786 5.779 1.00 92.31 171 MET A C 1
ATOM 1342 O O . MET A 1 171 ? 22.187 -2.622 6.992 1.00 92.31 171 MET A O 1
ATOM 1346 N N . VAL A 1 172 ? 21.545 -2.146 4.888 1.00 92.12 172 VAL A N 1
ATOM 1347 C CA . VAL A 1 172 ? 20.517 -1.155 5.252 1.00 92.12 172 VAL A CA 1
ATOM 1348 C C . VAL A 1 172 ? 19.378 -1.809 6.023 1.00 92.12 172 VAL A C 1
ATOM 1350 O O . VAL A 1 172 ? 18.912 -1.250 7.008 1.00 92.12 172 VAL A O 1
ATOM 1353 N N . HIS A 1 173 ? 18.960 -3.015 5.636 1.00 90.56 173 HIS A N 1
ATOM 1354 C CA . HIS A 1 173 ? 17.926 -3.759 6.351 1.00 90.56 173 HIS A CA 1
ATOM 1355 C C . HIS A 1 173 ? 18.361 -4.143 7.772 1.00 90.56 173 HIS A C 1
ATOM 1357 O O . HIS A 1 173 ? 17.591 -3.959 8.715 1.00 90.56 173 HIS A O 1
ATOM 1363 N N . LYS A 1 174 ? 19.602 -4.622 7.954 1.00 87.94 174 LYS A N 1
ATOM 1364 C CA . LYS A 1 174 ? 20.167 -4.897 9.286 1.00 87.94 174 LYS A CA 1
ATOM 1365 C C . LYS A 1 174 ? 20.222 -3.636 10.143 1.00 87.94 174 LYS A C 1
ATOM 1367 O O . LYS A 1 174 ? 19.839 -3.688 11.305 1.00 87.94 174 LYS A O 1
ATOM 1372 N N . PHE A 1 175 ? 20.655 -2.517 9.566 1.00 87.38 175 PHE A N 1
ATOM 1373 C CA . PHE A 1 175 ? 20.668 -1.227 10.250 1.00 87.38 175 PHE A CA 1
ATOM 1374 C C . PHE A 1 175 ? 19.253 -0.790 10.659 1.00 87.38 175 PHE A C 1
ATOM 1376 O O . PHE A 1 175 ? 19.013 -0.503 11.826 1.00 87.38 175 PHE A O 1
ATOM 1383 N N . TYR A 1 176 ? 18.301 -0.822 9.726 1.00 85.94 176 TYR A N 1
ATOM 1384 C CA . TYR A 1 176 ? 16.917 -0.428 9.973 1.00 85.94 176 TYR A CA 1
ATOM 1385 C C . TYR A 1 176 ? 16.270 -1.270 11.080 1.00 85.94 176 TYR A C 1
ATOM 1387 O O . TYR A 1 176 ? 15.689 -0.713 12.008 1.00 85.94 176 TYR A O 1
ATOM 1395 N N . ARG A 1 177 ? 16.433 -2.601 11.042 1.00 82.81 177 ARG A N 1
ATOM 1396 C CA . ARG A 1 177 ? 15.932 -3.483 12.107 1.00 82.81 177 ARG A CA 1
ATOM 1397 C C . ARG A 1 177 ? 16.667 -3.302 13.436 1.00 82.81 177 ARG A C 1
ATOM 1399 O O . ARG A 1 177 ? 16.024 -3.349 14.479 1.00 82.81 177 ARG A O 1
ATOM 1406 N N . GLY A 1 178 ? 17.980 -3.075 13.409 1.00 77.94 178 GLY A N 1
ATOM 1407 C CA . GLY A 1 178 ? 18.787 -2.820 14.606 1.00 77.94 178 GLY A CA 1
ATOM 1408 C C . GLY A 1 178 ? 18.404 -1.529 15.336 1.00 77.94 178 GLY A C 1
ATOM 1409 O O . GLY A 1 178 ? 18.438 -1.492 16.559 1.00 77.94 178 GLY A O 1
ATOM 1410 N N . SER A 1 179 ? 17.953 -0.505 14.607 1.00 74.56 179 SER A N 1
ATOM 1411 C CA . SER A 1 179 ? 17.450 0.763 15.162 1.00 74.56 179 SER A CA 1
ATOM 1412 C C . SER A 1 179 ? 15.979 0.707 15.620 1.00 74.56 179 SER A C 1
ATOM 1414 O O . SER A 1 179 ? 15.339 1.748 15.792 1.00 74.56 179 SER A O 1
ATOM 1416 N N . GLY A 1 180 ? 15.396 -0.491 15.763 1.00 68.50 180 GLY A N 1
ATOM 1417 C CA . GLY A 1 180 ? 13.980 -0.664 16.115 1.00 68.50 180 GLY A CA 1
ATOM 1418 C C . GLY A 1 180 ? 13.008 -0.244 15.005 1.00 68.50 180 GLY A C 1
ATOM 1419 O O . GLY A 1 180 ? 11.835 0.021 15.267 1.00 68.50 180 GLY A O 1
ATOM 1420 N N . GLY A 1 181 ? 13.485 -0.144 13.762 1.00 69.12 181 GLY A N 1
ATOM 1421 C CA . GLY A 1 181 ? 12.667 0.148 12.594 1.00 69.12 181 GLY A CA 1
ATOM 1422 C C . GLY A 1 181 ? 11.680 -0.981 12.310 1.00 69.12 181 GLY A C 1
ATOM 1423 O O . GLY A 1 181 ? 12.052 -2.151 12.196 1.00 69.12 181 GLY A O 1
ATOM 1424 N N . SER A 1 182 ? 10.406 -0.626 12.181 1.00 74.56 182 SER A N 1
ATOM 1425 C CA . SER A 1 182 ? 9.335 -1.548 11.819 1.00 74.56 182 SER A CA 1
ATOM 1426 C C . SER A 1 182 ? 8.340 -0.867 10.886 1.00 74.56 182 SER A C 1
ATOM 1428 O O . SER A 1 182 ? 8.218 0.360 10.866 1.00 74.56 182 SER A O 1
ATOM 1430 N N . PHE A 1 183 ? 7.583 -1.668 10.135 1.00 70.19 183 PHE A N 1
ATOM 1431 C CA . PHE A 1 183 ? 6.475 -1.153 9.332 1.00 70.19 183 PHE A CA 1
ATOM 1432 C C . PHE A 1 183 ? 5.470 -0.370 10.198 1.00 70.19 183 PHE A C 1
ATOM 1434 O O . PHE A 1 183 ? 4.992 0.679 9.777 1.00 70.19 183 PHE A O 1
ATOM 1441 N N . SER A 1 184 ? 5.238 -0.815 11.441 1.00 70.19 184 SER A N 1
ATOM 1442 C CA . SER A 1 184 ? 4.407 -0.102 12.419 1.00 70.19 184 SER A CA 1
ATOM 1443 C C . SER A 1 184 ? 4.971 1.281 12.762 1.00 70.19 184 SER A C 1
ATOM 1445 O O . SER A 1 184 ? 4.237 2.262 12.719 1.00 70.19 184 SER A O 1
ATOM 1447 N N . LYS A 1 185 ? 6.283 1.389 13.009 1.00 72.94 185 LYS A N 1
ATOM 1448 C CA . LYS A 1 185 ? 6.968 2.667 13.274 1.00 72.94 185 LYS A CA 1
ATOM 1449 C C . LYS A 1 185 ? 6.930 3.600 12.057 1.00 72.94 185 LYS A C 1
ATOM 1451 O O . LYS A 1 185 ? 6.700 4.795 12.190 1.00 72.94 185 LYS A O 1
ATOM 1456 N N . ALA A 1 186 ? 7.102 3.058 10.849 1.00 66.62 186 ALA A N 1
ATOM 1457 C CA . ALA A 1 186 ? 6.951 3.822 9.607 1.00 66.62 186 ALA A CA 1
ATOM 1458 C C . ALA A 1 186 ? 5.521 4.349 9.415 1.00 66.62 186 ALA A C 1
ATOM 1460 O O . ALA A 1 186 ? 5.338 5.472 8.947 1.00 66.62 186 ALA A O 1
ATOM 1461 N N . GLN A 1 187 ? 4.521 3.548 9.790 1.00 67.88 187 GLN A N 1
ATOM 1462 C CA . GLN A 1 187 ? 3.116 3.933 9.765 1.00 67.88 187 GLN A CA 1
ATOM 1463 C C . GLN A 1 187 ? 2.819 5.022 10.805 1.00 67.88 187 GLN A C 1
ATOM 1465 O O . GLN A 1 187 ? 2.132 5.982 10.478 1.00 67.88 187 GLN A O 1
ATOM 1470 N N . GLU A 1 188 ? 3.395 4.922 12.003 1.00 74.06 188 GLU A N 1
ATOM 1471 C CA . GLU A 1 188 ? 3.296 5.930 13.063 1.00 74.06 188 GLU A CA 1
ATOM 1472 C C . GLU A 1 188 ? 3.959 7.262 12.674 1.00 74.06 188 GLU A C 1
ATOM 1474 O O . GLU A 1 188 ? 3.354 8.320 12.817 1.00 74.06 188 GLU A O 1
ATOM 1479 N N . GLU A 1 189 ? 5.168 7.251 12.106 1.00 71.06 189 GLU A N 1
ATOM 1480 C CA . GLU A 1 189 ? 5.846 8.470 11.627 1.00 71.06 189 GLU A CA 1
ATOM 1481 C C . GLU A 1 189 ? 5.103 9.158 10.469 1.00 71.06 189 GLU A C 1
ATOM 1483 O O . GLU A 1 189 ? 5.179 10.382 10.295 1.00 71.06 189 GLU A O 1
ATOM 1488 N N . TRP A 1 190 ? 4.390 8.371 9.659 1.00 65.12 190 TRP A N 1
ATOM 1489 C CA . TRP A 1 190 ? 3.538 8.872 8.586 1.00 65.12 190 TRP A CA 1
ATOM 1490 C C . TRP A 1 190 ? 2.267 9.522 9.136 1.00 65.12 190 TRP A C 1
ATOM 1492 O O . TRP A 1 190 ? 1.911 10.624 8.715 1.00 65.12 190 TRP A O 1
ATOM 1502 N N . THR A 1 191 ? 1.603 8.870 10.095 1.00 67.62 191 THR A N 1
ATOM 1503 C CA . THR A 1 191 ? 0.315 9.317 10.647 1.00 67.62 191 THR A CA 1
ATOM 1504 C C . THR A 1 191 ? 0.472 10.489 11.608 1.00 67.62 191 THR A C 1
ATOM 1506 O O . THR A 1 191 ? -0.349 11.400 11.603 1.00 67.62 191 THR A O 1
ATOM 1509 N N . THR A 1 192 ? 1.574 10.538 12.356 1.00 66.06 192 THR A N 1
ATOM 1510 C CA . THR A 1 192 ? 1.925 11.664 13.238 1.00 66.06 192 THR A CA 1
ATOM 1511 C C . THR A 1 192 ? 2.481 12.874 12.483 1.00 66.06 192 THR A C 1
ATOM 1513 O O . THR A 1 192 ? 2.729 13.921 13.079 1.00 66.06 192 THR A O 1
ATOM 1516 N N . GLY A 1 193 ? 2.706 12.764 11.167 1.00 61.09 193 GLY A N 1
ATOM 1517 C CA . GLY A 1 193 ? 3.297 13.838 10.368 1.00 61.09 193 GLY A CA 1
ATOM 1518 C C . GLY A 1 193 ? 4.758 14.151 10.725 1.00 61.09 193 GLY A C 1
ATOM 1519 O O . GLY A 1 193 ? 5.306 15.136 10.223 1.00 61.09 193 GLY A O 1
ATOM 1520 N N . ALA A 1 194 ? 5.410 13.310 11.539 1.00 53.31 194 ALA A N 1
ATOM 1521 C CA . ALA A 1 194 ? 6.775 13.496 12.035 1.00 53.31 194 ALA A CA 1
ATOM 1522 C C . ALA A 1 194 ? 7.823 13.583 10.909 1.00 53.31 194 ALA A C 1
ATOM 1524 O O . ALA A 1 194 ? 8.865 14.218 11.061 1.00 53.31 194 ALA A O 1
ATOM 1525 N N . TRP A 1 195 ? 7.516 13.039 9.728 1.00 58.47 195 TRP A N 1
ATOM 1526 C CA . TRP A 1 195 ? 8.378 13.108 8.544 1.00 58.47 195 TRP A CA 1
ATOM 1527 C C . TRP A 1 195 ? 8.558 14.522 7.943 1.00 58.47 195 TRP A C 1
ATOM 1529 O O . TRP A 1 195 ? 9.363 14.687 7.016 1.00 58.47 195 TRP A O 1
ATOM 1539 N N . LYS A 1 196 ? 7.800 15.533 8.411 1.00 52.75 196 LYS A N 1
ATOM 1540 C CA . LYS A 1 196 ? 7.755 16.882 7.814 1.00 52.75 196 LYS A CA 1
ATOM 1541 C C . LYS A 1 196 ? 8.578 17.979 8.499 1.00 52.75 196 LYS A C 1
ATOM 1543 O O . LYS A 1 196 ? 8.616 19.056 7.910 1.00 52.75 196 LYS A O 1
ATOM 1548 N N . ASN A 1 197 ? 9.238 17.807 9.656 1.00 48.78 197 ASN A N 1
ATOM 1549 C CA . ASN A 1 197 ? 9.814 19.003 10.303 1.00 48.78 197 ASN A CA 1
ATOM 1550 C C . ASN A 1 197 ? 11.098 18.838 11.152 1.00 48.78 197 ASN A C 1
ATOM 1552 O O . ASN A 1 197 ? 11.039 18.278 12.245 1.00 48.78 197 ASN A O 1
ATOM 1556 N N . PRO A 1 198 ? 12.225 19.461 10.744 1.00 52.12 198 PRO A N 1
ATOM 1557 C CA . PRO A 1 198 ? 13.403 19.662 11.599 1.00 52.12 198 PRO A CA 1
ATOM 1558 C C . PRO A 1 198 ? 13.146 20.580 12.813 1.00 52.12 198 PRO A C 1
ATOM 1560 O O . PRO A 1 198 ? 13.822 20.466 13.829 1.00 52.12 198 PRO A O 1
ATOM 1563 N N . HIS A 1 199 ? 12.150 21.472 12.748 1.00 45.53 199 HIS A N 1
ATOM 1564 C CA . HIS A 1 199 ? 11.832 22.430 13.819 1.00 45.53 199 HIS A CA 1
ATOM 1565 C C . HIS A 1 199 ? 10.932 21.866 14.935 1.00 45.53 199 HIS A C 1
ATOM 1567 O O . HIS A 1 199 ? 10.906 22.417 16.034 1.00 45.53 199 HIS A O 1
ATOM 1573 N N . VAL A 1 200 ? 10.220 20.757 14.693 1.00 52.78 200 VAL A N 1
ATOM 1574 C CA . VAL A 1 200 ? 9.322 20.144 15.695 1.00 52.78 200 VAL A CA 1
ATOM 1575 C C . VAL A 1 200 ? 10.117 19.383 16.761 1.00 52.78 200 VAL A C 1
ATOM 1577 O O . VAL A 1 200 ? 9.740 19.417 17.927 1.00 52.78 200 VAL A O 1
ATOM 1580 N N . GLN A 1 201 ? 11.274 18.809 16.410 1.00 50.94 201 GLN A N 1
ATOM 1581 C CA . GLN A 1 201 ? 12.206 18.220 17.384 1.00 50.94 201 GLN A CA 1
ATOM 1582 C C . GLN A 1 201 ? 12.788 19.264 18.351 1.00 50.94 201 GLN A C 1
ATOM 1584 O O . GLN A 1 201 ? 12.881 19.010 19.549 1.00 50.94 201 GLN A O 1
ATOM 1589 N N . GLN A 1 202 ? 13.122 20.460 17.860 1.00 53.84 202 GLN A N 1
ATOM 1590 C CA . GLN A 1 202 ? 13.716 21.518 18.685 1.00 53.84 202 GLN A CA 1
ATOM 1591 C C . GLN A 1 202 ? 12.667 22.235 19.559 1.00 53.84 202 GLN A C 1
ATOM 1593 O O . GLN A 1 202 ? 12.938 22.588 20.706 1.00 53.84 202 GLN A O 1
ATOM 1598 N N . ALA A 1 203 ? 11.439 22.395 19.052 1.00 45.00 203 ALA A N 1
ATOM 1599 C CA . ALA A 1 203 ? 10.313 22.945 19.807 1.00 45.00 203 ALA A CA 1
ATOM 1600 C C . ALA A 1 203 ? 9.783 21.972 20.877 1.00 45.00 203 ALA A C 1
ATOM 1602 O O . ALA A 1 203 ? 9.455 22.412 21.975 1.00 45.00 203 ALA A O 1
ATOM 1603 N N . ALA A 1 204 ? 9.759 20.662 20.602 1.00 47.25 204 ALA A N 1
ATOM 1604 C CA . ALA A 1 204 ? 9.380 19.646 21.585 1.00 47.25 204 ALA A CA 1
ATOM 1605 C C . ALA A 1 204 ? 10.397 19.543 22.736 1.00 47.25 204 ALA A C 1
ATOM 1607 O O . ALA A 1 204 ? 9.995 19.432 23.892 1.00 47.25 204 ALA A O 1
ATOM 1608 N N . GLN A 1 205 ? 11.700 19.666 22.450 1.00 50.25 205 GLN A N 1
ATOM 1609 C CA . GLN A 1 205 ? 12.745 19.727 23.483 1.00 50.25 205 GLN A CA 1
ATOM 1610 C C . GLN A 1 205 ? 12.627 20.982 24.364 1.00 50.25 205 GLN A C 1
ATOM 1612 O O . GLN A 1 205 ? 12.713 20.879 25.586 1.00 50.25 205 GLN A O 1
ATOM 1617 N N . ASN A 1 206 ? 12.355 22.153 23.782 1.00 54.69 206 ASN A N 1
ATOM 1618 C CA . ASN A 1 206 ? 12.180 23.390 24.554 1.00 54.69 206 ASN A CA 1
ATOM 1619 C C . ASN A 1 206 ? 10.859 23.423 25.347 1.00 54.69 206 ASN A C 1
ATOM 1621 O O . ASN A 1 206 ? 10.828 23.929 26.467 1.00 54.69 206 ASN A O 1
ATOM 1625 N N . ALA A 1 207 ? 9.782 22.846 24.808 1.00 50.28 207 ALA A N 1
ATOM 1626 C CA . ALA A 1 207 ? 8.491 22.752 25.489 1.00 50.28 207 ALA A CA 1
ATOM 1627 C C . ALA A 1 207 ? 8.508 21.737 26.646 1.00 50.28 207 ALA A C 1
ATOM 1629 O O . ALA A 1 207 ? 7.934 22.005 27.699 1.00 50.28 207 ALA A O 1
ATOM 1630 N N . ALA A 1 208 ? 9.212 20.609 26.496 1.00 48.31 208 ALA A N 1
ATOM 1631 C CA . ALA A 1 208 ? 9.375 19.619 27.561 1.00 48.31 208 ALA A CA 1
ATOM 1632 C C . ALA A 1 208 ? 10.207 20.159 28.740 1.00 48.31 208 ALA A C 1
ATOM 1634 O O . ALA A 1 208 ? 9.867 19.910 29.896 1.00 48.31 208 ALA A O 1
ATOM 1635 N N . MET A 1 209 ? 11.245 20.961 28.465 1.00 55.38 209 MET A N 1
ATOM 1636 C CA . MET A 1 209 ? 12.031 21.634 29.509 1.00 55.38 209 MET A CA 1
ATOM 1637 C C . MET A 1 209 ? 11.230 22.721 30.251 1.00 55.38 209 MET A C 1
ATOM 1639 O O . MET A 1 209 ? 11.401 22.881 31.458 1.00 55.38 209 MET A O 1
ATOM 1643 N N . GLY A 1 210 ? 10.309 23.417 29.571 1.00 56.84 210 GLY A N 1
ATOM 1644 C CA . GLY A 1 210 ? 9.398 24.386 30.199 1.00 56.84 210 GLY A CA 1
ATOM 1645 C C . GLY A 1 210 ? 8.265 23.741 31.010 1.00 56.84 210 GLY A C 1
ATOM 1646 O O . GLY A 1 210 ? 7.924 24.219 32.091 1.00 56.84 210 GLY A O 1
ATOM 1647 N N . ALA A 1 211 ? 7.714 22.618 30.539 1.00 53.88 211 ALA A N 1
ATOM 1648 C CA . ALA A 1 211 ? 6.664 21.879 31.244 1.00 53.88 211 ALA A CA 1
ATOM 1649 C C . ALA A 1 211 ? 7.183 21.186 32.518 1.00 53.88 211 ALA A C 1
ATOM 1651 O O . ALA A 1 211 ? 6.480 21.156 33.527 1.00 53.88 211 ALA A O 1
ATOM 1652 N N . ALA A 1 212 ? 8.432 20.704 32.509 1.00 50.47 212 ALA A N 1
ATOM 1653 C CA . ALA A 1 212 ? 9.085 20.143 33.694 1.00 50.47 212 ALA A CA 1
ATOM 1654 C C . ALA A 1 212 ? 9.331 21.193 34.797 1.00 50.47 212 ALA A C 1
ATOM 1656 O O . ALA A 1 212 ? 9.248 20.867 35.978 1.00 50.47 212 ALA A O 1
ATOM 1657 N N . GLN A 1 213 ? 9.574 22.459 34.431 1.00 53.12 213 GLN A N 1
ATOM 1658 C CA . GLN A 1 213 ? 9.675 23.570 35.388 1.00 53.12 213 GLN A CA 1
ATOM 1659 C C . GLN A 1 213 ? 8.303 24.061 35.885 1.00 53.12 213 GLN A C 1
ATOM 1661 O O . GLN A 1 213 ? 8.189 24.469 37.038 1.00 53.12 213 GLN A O 1
ATOM 1666 N N . GLY A 1 214 ? 7.257 23.994 35.051 1.00 52.47 214 GLY A N 1
ATOM 1667 C CA . GLY A 1 214 ? 5.898 24.421 35.412 1.00 52.47 214 GLY A CA 1
ATOM 1668 C C . GLY A 1 214 ? 5.132 23.430 36.297 1.00 52.47 214 GLY A C 1
ATOM 1669 O O . GLY A 1 214 ? 4.430 23.841 37.219 1.00 52.47 214 GLY A O 1
ATOM 1670 N N . ALA A 1 215 ? 5.304 22.122 36.080 1.00 49.22 215 ALA A N 1
ATOM 1671 C CA . ALA A 1 215 ? 4.607 21.089 36.853 1.00 49.22 215 ALA A CA 1
ATOM 1672 C C . ALA A 1 215 ? 5.126 20.943 38.298 1.00 49.22 215 ALA A C 1
ATOM 1674 O O . ALA A 1 215 ? 4.408 20.432 39.153 1.00 49.22 215 ALA A O 1
ATOM 1675 N N . MET A 1 216 ? 6.336 21.432 38.597 1.00 49.72 216 MET A N 1
ATOM 1676 C CA . MET A 1 216 ? 6.867 21.464 39.966 1.00 49.72 216 MET A CA 1
ATOM 1677 C C . MET A 1 216 ? 6.298 22.609 40.831 1.00 49.72 216 MET A C 1
ATOM 1679 O O . MET A 1 216 ? 6.519 22.588 42.036 1.00 49.72 216 MET A O 1
ATOM 1683 N N . MET A 1 217 ? 5.559 23.583 40.270 1.00 48.78 217 MET A N 1
ATOM 1684 C CA . MET A 1 217 ? 5.054 24.755 41.019 1.00 48.78 217 MET A CA 1
ATOM 1685 C C . MET A 1 217 ? 3.541 24.779 41.301 1.00 48.78 217 MET A C 1
ATOM 1687 O O . MET A 1 217 ? 3.098 25.637 42.058 1.00 48.78 217 MET A O 1
ATOM 1691 N N . GLN A 1 218 ? 2.723 23.898 40.715 1.00 43.66 218 GLN A N 1
ATOM 1692 C CA . GLN A 1 218 ? 1.254 24.058 40.744 1.00 43.66 218 GLN A CA 1
ATOM 1693 C C . GLN A 1 218 ? 0.490 23.102 41.678 1.00 43.66 218 GLN A C 1
ATOM 1695 O O . GLN A 1 218 ? -0.737 23.146 41.705 1.00 43.66 218 GLN A O 1
ATOM 1700 N N . HIS A 1 219 ? 1.184 22.269 42.463 1.00 36.19 219 HIS A N 1
ATOM 1701 C CA . HIS A 1 219 ? 0.548 21.266 43.335 1.00 36.19 219 HIS A CA 1
ATOM 1702 C C . HIS A 1 219 ? 0.461 21.646 44.832 1.00 36.19 219 HIS A C 1
ATOM 1704 O O . HIS A 1 219 ? 0.093 20.815 45.659 1.00 36.19 219 HIS A O 1
ATOM 1710 N N . GLU A 1 220 ? 0.725 22.908 45.175 1.00 34.81 220 GLU A N 1
ATOM 1711 C CA . GLU A 1 220 ? 0.355 23.548 46.446 1.00 34.81 220 GLU A CA 1
ATOM 1712 C C . GLU A 1 220 ? -0.194 24.931 46.055 1.00 34.81 220 GLU A C 1
ATOM 1714 O O . GLU A 1 220 ? 0.538 25.786 45.580 1.00 34.81 220 GLU A O 1
ATOM 1719 N N . THR A 1 221 ? -1.474 25.276 46.130 1.00 35.41 221 THR A N 1
ATOM 1720 C CA . THR A 1 221 ? -2.192 25.498 47.379 1.00 35.41 221 THR A CA 1
ATOM 1721 C C . THR A 1 221 ? -3.656 25.759 47.026 1.00 35.41 221 THR A C 1
ATOM 1723 O O . THR A 1 221 ? -4.001 26.574 46.171 1.00 35.41 221 THR A O 1
ATOM 1726 N N . GLN A 1 222 ? -4.496 25.009 47.706 1.00 31.98 222 GLN A N 1
ATOM 1727 C CA . GLN A 1 222 ? -5.944 24.997 47.710 1.00 31.98 222 GLN A CA 1
ATOM 1728 C C . GLN A 1 222 ? -6.500 26.164 48.561 1.00 31.98 222 GLN A C 1
ATOM 1730 O O . GLN A 1 222 ? -5.770 26.734 49.364 1.00 31.98 222 GLN A O 1
ATOM 1735 N N . TYR A 1 223 ? -7.812 26.416 48.462 1.00 28.61 223 TYR A N 1
ATOM 1736 C CA . TYR A 1 223 ? -8.651 27.166 49.421 1.00 28.61 223 TYR A CA 1
ATOM 1737 C C . TYR A 1 223 ? -8.516 28.703 49.471 1.00 28.61 223 TYR A C 1
ATOM 1739 O O . TYR A 1 223 ? -7.543 29.242 49.978 1.00 28.61 223 TYR A O 1
ATOM 1747 N N . SER A 1 224 ? -9.587 29.435 49.130 1.00 29.67 224 SER A N 1
ATOM 1748 C CA . SER A 1 224 ? -10.577 29.884 50.132 1.00 29.67 224 SER A CA 1
ATOM 1749 C C . SER A 1 224 ? -11.539 30.966 49.588 1.00 29.67 224 SER A C 1
ATOM 1751 O O . SER A 1 224 ? -11.105 32.000 49.095 1.00 29.67 224 SER A O 1
ATOM 1753 N N . ALA A 1 225 ? -12.838 30.714 49.794 1.00 32.84 225 ALA A N 1
ATOM 1754 C CA . ALA A 1 225 ? -13.933 31.655 50.082 1.00 32.84 225 ALA A CA 1
ATOM 1755 C C . ALA A 1 225 ? -14.610 32.544 48.997 1.00 32.84 225 ALA A C 1
ATOM 1757 O O . ALA A 1 225 ? -14.010 33.126 48.103 1.00 32.84 225 ALA A O 1
ATOM 1758 N N . THR A 1 226 ? -15.935 32.606 49.179 1.00 29.25 226 THR A N 1
ATOM 1759 C CA . THR A 1 226 ? -17.098 33.104 48.407 1.00 29.25 226 THR A CA 1
ATOM 1760 C C . THR A 1 226 ? -17.462 34.603 48.617 1.00 29.25 226 THR A C 1
ATOM 1762 O O . THR A 1 226 ? -16.847 35.247 49.463 1.00 29.25 226 THR A O 1
ATOM 1765 N N . PRO A 1 227 ? -18.459 35.179 47.884 1.00 44.25 227 PRO A N 1
ATOM 1766 C CA . PRO A 1 227 ? -18.607 36.631 47.632 1.00 44.25 227 PRO A CA 1
ATOM 1767 C C . PRO A 1 227 ? -19.728 37.356 48.426 1.00 44.25 227 PRO A C 1
ATOM 1769 O O . PRO A 1 227 ? -20.680 36.703 48.847 1.00 44.25 227 PRO A O 1
ATOM 1772 N N . ASN A 1 228 ? -19.671 38.705 48.552 1.00 25.42 228 ASN A N 1
ATOM 1773 C CA . ASN A 1 228 ? -20.850 39.613 48.495 1.00 25.42 228 ASN A CA 1
ATOM 1774 C C . ASN A 1 228 ? -20.553 41.148 48.472 1.00 25.42 228 ASN A C 1
ATOM 1776 O O . ASN A 1 228 ? -19.599 41.608 49.087 1.00 25.42 228 ASN A O 1
ATOM 1780 N N . TYR A 1 229 ? -21.445 41.867 47.757 1.00 25.25 229 TYR A N 1
ATOM 1781 C CA . TYR A 1 229 ? -21.758 43.305 47.474 1.00 25.25 229 TYR A CA 1
ATOM 1782 C C . TYR A 1 229 ? -21.053 44.477 48.224 1.00 25.25 229 TYR A C 1
ATOM 1784 O O . TYR A 1 229 ? -20.762 44.372 49.409 1.00 25.25 229 TYR A O 1
ATOM 1792 N N . THR A 1 230 ? -20.873 45.690 47.639 1.00 26.50 230 THR A N 1
ATOM 1793 C CA . THR A 1 230 ? -21.903 46.779 47.594 1.00 26.50 230 THR A CA 1
ATOM 1794 C C . THR A 1 230 ? -21.462 48.063 46.819 1.00 26.50 230 THR A C 1
ATOM 1796 O O . THR A 1 230 ? -20.349 48.539 47.006 1.00 26.50 230 THR A O 1
ATOM 1799 N N . TYR A 1 231 ? -22.396 48.588 45.996 1.00 24.81 231 TYR A N 1
ATOM 1800 C CA . TYR A 1 231 ? -22.707 49.937 45.431 1.00 24.81 231 TYR A CA 1
ATOM 1801 C C . TYR A 1 231 ? -21.667 51.039 45.112 1.00 24.81 231 TYR A C 1
ATOM 1803 O O . TYR A 1 231 ? -20.911 51.486 45.969 1.00 24.81 231 TYR A O 1
ATOM 1811 N N . SER A 1 232 ? -21.891 51.708 43.965 1.00 28.75 232 SER A N 1
ATOM 1812 C CA . SER A 1 232 ? -22.241 53.146 43.954 1.00 28.75 232 SER A CA 1
ATOM 1813 C C . SER A 1 232 ? -23.034 53.578 42.712 1.00 28.75 232 SER A C 1
ATOM 1815 O O . SER A 1 232 ? -22.830 53.079 41.608 1.00 28.75 232 SER A O 1
ATOM 1817 N N . ASN A 1 233 ? -23.978 54.479 42.984 1.00 31.50 233 ASN A N 1
ATOM 1818 C CA . ASN A 1 233 ? -25.017 5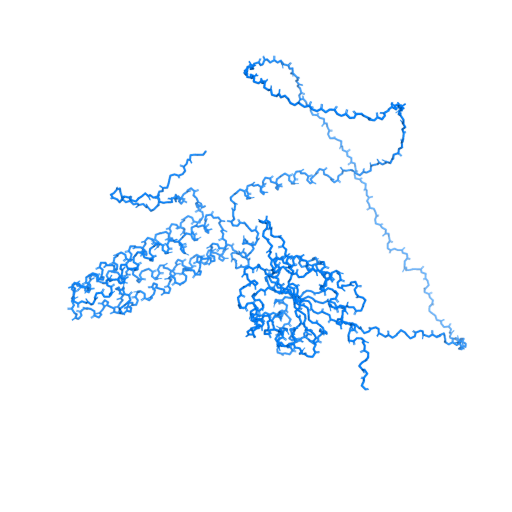5.067 42.140 1.00 31.50 233 ASN A CA 1
ATOM 1819 C C . ASN A 1 233 ? -24.468 55.891 40.961 1.00 31.50 233 ASN A C 1
ATOM 1821 O O . ASN A 1 233 ? -23.476 56.590 41.116 1.00 31.50 233 ASN A O 1
ATOM 1825 N N . GLU A 1 234 ? -25.171 55.909 39.828 1.00 34.31 234 GLU A N 1
ATOM 1826 C CA . GLU A 1 234 ? -26.117 56.988 39.492 1.00 34.31 234 GLU A CA 1
ATOM 1827 C C . GLU A 1 234 ? -26.725 56.780 38.095 1.00 34.31 234 GLU A C 1
ATOM 1829 O O . GLU A 1 234 ? -26.061 56.440 37.118 1.00 34.31 234 GLU A O 1
ATOM 1834 N N . ILE A 1 235 ? -28.043 56.964 38.042 1.00 29.98 235 ILE A N 1
ATOM 1835 C CA . ILE A 1 235 ? -28.902 56.893 36.863 1.00 29.98 235 ILE A CA 1
ATOM 1836 C C . ILE A 1 235 ? -29.155 58.327 36.395 1.00 29.98 235 ILE A C 1
ATOM 1838 O O . ILE A 1 235 ? -29.696 59.113 37.168 1.00 29.98 235 ILE A O 1
ATOM 1842 N N . ALA A 1 236 ? -28.903 58.630 35.118 1.00 31.33 236 ALA A N 1
ATOM 1843 C CA . ALA A 1 236 ? -29.627 59.686 34.404 1.00 31.33 236 ALA A CA 1
ATOM 1844 C C . ALA A 1 236 ? -29.584 59.502 32.869 1.00 31.33 236 ALA A C 1
ATOM 1846 O O . ALA A 1 236 ? -28.648 59.906 32.192 1.00 31.33 236 ALA A O 1
ATOM 1847 N N . LEU A 1 237 ? -30.645 58.882 32.337 1.00 29.67 237 LEU A N 1
ATOM 1848 C CA . LEU A 1 237 ? -31.510 59.418 31.270 1.00 29.67 237 LEU A CA 1
ATOM 1849 C C . LEU A 1 237 ? -30.872 60.225 30.106 1.00 29.67 237 LEU A C 1
ATOM 1851 O O . LEU A 1 237 ? -30.639 61.419 30.252 1.00 29.67 237 LEU A O 1
ATOM 1855 N N . ARG A 1 238 ? -30.855 59.666 28.880 1.00 29.94 238 ARG A N 1
ATOM 1856 C CA . ARG A 1 238 ? -31.821 59.974 27.786 1.00 29.94 238 ARG A CA 1
ATOM 1857 C C . ARG A 1 238 ? -31.434 59.360 26.424 1.00 29.94 238 ARG A C 1
ATOM 1859 O O . ARG A 1 238 ? -30.279 59.107 26.119 1.00 29.94 238 ARG A O 1
ATOM 1866 N N . LEU A 1 239 ? -32.498 59.121 25.660 1.00 30.42 239 LEU A N 1
ATOM 1867 C CA . LEU A 1 239 ? -32.698 58.430 24.376 1.00 30.42 239 LEU A CA 1
ATOM 1868 C C . LEU A 1 239 ? -32.071 59.113 23.123 1.00 30.42 239 LEU A C 1
ATOM 1870 O O . LEU A 1 239 ? -31.534 60.212 23.240 1.00 30.42 239 LEU A O 1
ATOM 1874 N N . PRO A 1 240 ? -32.132 58.469 21.928 1.00 41.03 240 PRO A N 1
ATOM 1875 C CA . PRO A 1 240 ? -31.160 58.619 20.842 1.00 41.03 240 PRO A CA 1
ATOM 1876 C C . PRO A 1 240 ? -31.584 59.596 19.731 1.00 41.03 240 PRO A C 1
ATOM 1878 O O . PRO A 1 240 ? -32.766 59.877 19.542 1.00 41.03 240 PRO A O 1
ATOM 1881 N N . GLY A 1 241 ? -30.614 60.042 18.924 1.00 29.66 241 GLY A N 1
ATOM 1882 C CA . GLY A 1 241 ? -30.846 60.923 17.776 1.00 29.66 241 GLY A CA 1
ATOM 1883 C C . GLY A 1 241 ? -29.825 60.762 16.645 1.00 29.66 241 GLY A C 1
ATOM 1884 O O . GLY A 1 241 ? -28.692 61.206 16.756 1.00 29.66 241 GLY A O 1
ATOM 1885 N N . ARG A 1 242 ? -30.289 60.102 15.576 1.00 29.19 242 ARG A N 1
ATOM 1886 C CA . ARG A 1 242 ? -30.010 60.251 14.128 1.00 29.19 242 ARG A CA 1
ATOM 1887 C C . ARG A 1 242 ? -28.872 61.160 13.619 1.00 29.19 242 ARG A C 1
ATOM 1889 O O . ARG A 1 242 ? -28.879 62.358 13.865 1.00 29.19 242 ARG A O 1
ATOM 1896 N N . GLY A 1 243 ? -28.178 60.600 12.614 1.00 28.72 243 GLY A N 1
ATOM 1897 C CA . GLY A 1 243 ? -27.666 61.281 11.409 1.00 28.72 243 GLY A CA 1
ATOM 1898 C C . GLY A 1 243 ? -26.321 61.979 11.614 1.00 28.72 243 GLY A C 1
ATOM 1899 O O . GLY A 1 243 ? -26.116 62.640 12.611 1.00 28.72 243 GLY A O 1
ATOM 1900 N N . GLY A 1 244 ? -25.328 61.902 10.741 1.00 26.56 244 GLY A N 1
ATOM 1901 C CA . GLY A 1 244 ? -25.225 61.396 9.386 1.00 26.56 244 GLY A CA 1
ATOM 1902 C C . GLY A 1 244 ? -24.070 62.152 8.717 1.00 26.56 244 GLY A C 1
ATOM 1903 O O . GLY A 1 244 ? -23.896 63.337 8.966 1.00 26.56 244 GLY A O 1
ATOM 1904 N N . VAL A 1 245 ? -23.376 61.456 7.815 1.00 28.08 245 VAL A N 1
ATOM 1905 C CA . VAL A 1 245 ? -22.689 62.013 6.635 1.00 28.08 245 VAL A CA 1
ATOM 1906 C C . VAL A 1 245 ? -21.257 62.583 6.807 1.00 28.08 245 VAL A C 1
ATOM 1908 O O . VAL A 1 245 ? -20.957 63.411 7.656 1.00 28.08 245 VAL A O 1
ATOM 1911 N N . THR A 1 246 ? -20.417 62.140 5.856 1.00 29.45 246 THR A N 1
ATOM 1912 C CA . THR A 1 246 ? -19.156 62.699 5.310 1.00 29.45 246 THR A CA 1
ATOM 1913 C C . THR A 1 246 ? -17.810 62.515 6.032 1.00 29.45 246 THR A C 1
ATOM 1915 O O . THR A 1 246 ? -17.458 63.212 6.973 1.00 29.45 246 THR A O 1
ATOM 1918 N N . SER A 1 247 ? -17.004 61.620 5.437 1.00 26.61 247 SER A N 1
ATOM 1919 C CA . SER A 1 247 ? -15.548 61.752 5.187 1.00 26.61 247 SER A CA 1
ATOM 1920 C C . SER A 1 247 ? -15.229 63.072 4.434 1.00 26.61 247 SER A C 1
ATOM 1922 O O . SER A 1 247 ? -16.168 63.584 3.819 1.00 26.61 247 SER A O 1
ATOM 1924 N N . PRO A 1 248 ? -13.975 63.594 4.340 1.00 41.16 248 PRO A N 1
ATOM 1925 C CA . PRO A 1 248 ? -12.780 62.800 4.012 1.00 41.16 248 PRO A CA 1
ATOM 1926 C C . PRO A 1 248 ? -11.409 63.253 4.591 1.00 41.16 248 PRO A C 1
ATOM 1928 O O . PRO A 1 248 ? -11.183 64.405 4.924 1.00 41.16 248 PRO A O 1
ATOM 1931 N N . LEU A 1 249 ? -10.489 62.281 4.606 1.00 27.69 249 LEU A N 1
ATOM 1932 C CA . LEU A 1 249 ? -9.087 62.310 4.144 1.00 27.69 249 LEU A CA 1
ATOM 1933 C C . LEU A 1 249 ? -8.052 63.380 4.592 1.00 27.69 249 LEU A C 1
ATOM 1935 O O . LEU A 1 249 ? -8.242 64.580 4.448 1.00 27.69 249 LEU A O 1
ATOM 1939 N N . LEU A 1 250 ? -6.845 62.823 4.808 1.00 28.17 250 LEU A N 1
ATOM 1940 C CA . LEU A 1 250 ? -5.496 63.282 4.403 1.00 28.17 250 LEU A CA 1
ATOM 1941 C C . LEU A 1 250 ? -4.639 64.135 5.365 1.00 28.17 250 LEU A C 1
ATOM 1943 O O . LEU A 1 250 ? -5.056 65.162 5.882 1.00 28.17 250 LEU A O 1
ATOM 1947 N N . GLY A 1 251 ? -3.375 63.697 5.486 1.00 29.73 251 GLY A N 1
ATOM 1948 C CA . GLY A 1 251 ? -2.231 64.347 6.150 1.00 29.73 251 GLY A CA 1
ATOM 1949 C C . GLY A 1 251 ? -1.554 63.366 7.116 1.00 29.73 251 GLY A C 1
ATOM 1950 O O . GLY A 1 251 ? -2.013 63.211 8.239 1.00 29.73 251 GLY A O 1
ATOM 1951 N N . ASP A 1 252 ? -0.666 62.459 6.702 1.00 26.98 252 ASP A N 1
ATOM 1952 C CA . ASP A 1 252 ? 0.709 62.607 6.177 1.00 26.98 252 ASP A CA 1
ATOM 1953 C C . ASP A 1 252 ? 1.707 63.336 7.105 1.00 26.98 252 ASP A C 1
ATOM 1955 O O . ASP A 1 252 ? 1.414 64.387 7.665 1.00 26.98 252 ASP A O 1
ATOM 1959 N N . GLY A 1 253 ? 2.910 62.756 7.214 1.00 30.48 253 GLY A N 1
ATOM 1960 C CA . GLY A 1 253 ? 4.072 63.245 7.972 1.00 30.48 253 GLY A CA 1
ATOM 1961 C C . GLY A 1 253 ? 4.268 62.528 9.319 1.00 30.48 253 GLY A C 1
ATOM 1962 O O . GLY A 1 253 ? 3.501 62.714 10.247 1.00 30.48 253 GLY A O 1
ATOM 1963 N N . GLY A 1 254 ? 5.261 61.673 9.572 1.00 26.48 254 GLY A N 1
ATOM 1964 C CA . GLY A 1 254 ? 6.575 61.536 8.960 1.00 26.48 254 GLY A CA 1
ATOM 1965 C C . GLY A 1 254 ? 7.669 62.111 9.874 1.00 26.48 254 GLY A C 1
ATOM 1966 O O . GLY A 1 254 ? 7.835 63.319 9.935 1.00 26.48 254 GLY A O 1
ATOM 1967 N N . ARG A 1 255 ? 8.486 61.202 10.438 1.00 29.41 255 ARG A N 1
ATOM 1968 C CA . ARG A 1 255 ? 9.903 61.341 10.869 1.00 29.41 255 ARG A CA 1
ATOM 1969 C C . ARG A 1 255 ? 10.280 61.660 12.337 1.00 29.41 255 ARG A C 1
ATOM 1971 O O . ARG A 1 255 ? 10.214 62.789 12.789 1.00 29.41 255 ARG A O 1
ATOM 1978 N N . ARG A 1 256 ? 11.008 60.660 12.871 1.00 29.33 256 ARG A N 1
ATOM 1979 C CA . ARG A 1 256 ? 12.413 60.663 13.371 1.00 29.33 256 ARG A CA 1
ATOM 1980 C C . ARG A 1 256 ? 12.738 61.094 14.810 1.00 29.33 256 ARG A C 1
ATOM 1982 O O . ARG A 1 256 ? 12.461 62.205 15.224 1.00 29.33 256 ARG A O 1
ATOM 1989 N N . GLY A 1 257 ? 13.593 60.246 15.405 1.00 27.69 257 GLY A N 1
ATOM 1990 C CA . GLY A 1 257 ? 14.612 60.568 16.419 1.00 27.69 257 GLY A CA 1
ATOM 1991 C C . GLY A 1 257 ? 14.084 60.437 17.848 1.00 27.69 257 GLY A C 1
ATOM 1992 O O . GLY A 1 257 ? 13.161 61.136 18.210 1.00 27.69 257 GLY A O 1
ATOM 1993 N N . GLY A 1 258 ? 14.545 59.550 18.729 1.00 26.55 258 GLY A N 1
ATOM 1994 C CA . GLY A 1 258 ? 15.872 58.965 18.877 1.00 26.55 258 GLY A CA 1
ATOM 1995 C C . GLY A 1 258 ? 16.691 59.783 19.878 1.00 26.55 258 GLY A C 1
ATOM 1996 O O . GLY A 1 258 ? 17.279 60.776 19.461 1.00 26.55 258 GLY A O 1
ATOM 1997 N N . SER A 1 259 ? 16.735 59.332 21.147 1.00 27.91 259 SER A N 1
ATOM 1998 C CA . SER A 1 259 ? 17.871 59.348 22.114 1.00 27.91 259 SER A CA 1
ATOM 1999 C C . SER A 1 259 ? 17.447 59.641 23.573 1.00 27.91 259 SER A C 1
ATOM 2001 O O . SER A 1 259 ? 17.152 60.781 23.892 1.00 27.91 259 SER A O 1
ATOM 2003 N N . ARG A 1 260 ? 17.429 58.577 24.410 1.00 27.19 260 ARG A N 1
ATOM 2004 C CA . ARG A 1 260 ? 18.005 58.361 25.779 1.00 27.19 260 ARG A CA 1
ATOM 2005 C C . ARG A 1 260 ? 18.249 59.551 26.753 1.00 27.19 260 ARG A C 1
ATOM 2007 O O . ARG A 1 260 ? 18.480 60.657 26.294 1.00 27.19 260 ARG A O 1
ATOM 2014 N N . PRO A 1 261 ? 18.586 59.296 28.045 1.00 42.50 261 PRO A N 1
ATOM 2015 C CA . PRO A 1 261 ? 18.181 58.242 29.004 1.00 42.50 261 PRO A CA 1
ATOM 2016 C C . PRO A 1 261 ? 17.895 58.815 30.424 1.00 42.50 261 PRO A C 1
ATOM 2018 O O . PRO A 1 261 ? 18.313 59.925 30.725 1.00 42.50 261 PRO A O 1
ATOM 2021 N N . LEU A 1 262 ? 17.325 58.037 31.355 1.00 30.48 262 LEU A N 1
ATOM 2022 C CA . LEU A 1 262 ? 17.451 58.314 32.800 1.00 30.48 262 LEU A CA 1
ATOM 2023 C C . LEU A 1 262 ? 17.597 57.013 33.616 1.00 30.48 262 LEU A C 1
ATOM 2025 O O . LEU A 1 262 ? 16.918 56.020 33.369 1.00 30.48 262 LEU A O 1
ATOM 2029 N N . ARG A 1 263 ? 18.578 57.057 34.527 1.00 27.69 263 ARG A N 1
ATOM 2030 C CA . ARG A 1 263 ? 18.983 56.083 35.559 1.00 27.69 263 ARG A CA 1
ATOM 2031 C C . ARG A 1 263 ? 17.883 55.854 36.600 1.00 27.69 263 ARG A C 1
ATOM 2033 O O . ARG A 1 263 ? 17.229 56.826 36.934 1.00 27.69 263 ARG A O 1
ATOM 2040 N N . GLU A 1 264 ? 17.863 54.667 37.220 1.00 31.02 264 GLU A N 1
ATOM 2041 C CA . GLU A 1 264 ? 18.072 54.422 38.674 1.00 31.02 264 GLU A CA 1
ATOM 2042 C C . GLU A 1 264 ? 18.097 52.886 38.903 1.00 31.02 264 GLU A C 1
ATOM 2044 O O . GLU A 1 264 ? 17.273 52.181 38.332 1.00 31.02 264 GLU A O 1
ATOM 2049 N N . GLN A 1 265 ? 19.217 52.282 39.342 1.00 29.14 265 GLN A N 1
ATOM 2050 C CA . GLN A 1 265 ? 19.493 51.761 40.708 1.00 29.14 265 GLN A CA 1
ATOM 2051 C C . GLN A 1 265 ? 18.405 50.830 41.285 1.00 29.14 265 GLN A C 1
ATOM 2053 O O . GLN A 1 265 ? 17.229 51.102 41.142 1.00 29.14 265 GLN A O 1
ATOM 2058 N N . ALA A 1 266 ? 18.660 49.770 42.050 1.00 27.55 266 ALA A N 1
ATOM 2059 C CA . ALA A 1 266 ? 19.820 48.966 42.425 1.00 27.55 266 ALA A CA 1
ATOM 2060 C C . ALA A 1 266 ? 19.274 47.792 43.282 1.00 27.55 266 ALA A C 1
ATOM 2062 O O . ALA A 1 266 ? 18.135 47.822 43.736 1.00 27.55 266 ALA A O 1
ATOM 2063 N N . ALA A 1 267 ? 20.163 46.840 43.580 1.00 29.14 267 ALA A N 1
ATOM 2064 C CA . ALA A 1 267 ? 20.171 45.951 44.749 1.00 29.14 267 ALA A CA 1
ATOM 2065 C C . ALA A 1 267 ? 19.363 44.632 44.725 1.00 29.14 267 ALA A C 1
ATOM 2067 O O . ALA A 1 267 ? 18.156 44.555 44.919 1.00 29.14 267 ALA A O 1
ATOM 2068 N N . ALA A 1 268 ? 20.152 43.562 44.612 1.00 28.25 268 ALA A N 1
ATOM 2069 C CA . ALA A 1 268 ? 19.857 42.187 44.985 1.00 28.25 268 ALA A CA 1
ATOM 2070 C C . ALA A 1 268 ? 20.018 41.956 46.501 1.00 28.25 268 ALA A C 1
ATOM 2072 O O . ALA A 1 268 ? 20.933 42.531 47.089 1.00 28.25 268 ALA A O 1
ATOM 2073 N N . ARG A 1 269 ? 19.242 41.026 47.088 1.00 28.28 269 ARG A N 1
ATOM 2074 C CA . ARG A 1 269 ? 19.706 39.853 47.883 1.00 28.28 269 ARG A CA 1
ATOM 2075 C C . ARG A 1 269 ? 18.541 39.099 48.573 1.00 28.28 269 ARG A C 1
ATOM 2077 O O . ARG A 1 269 ? 17.445 39.638 48.656 1.00 28.28 269 ARG A O 1
ATOM 2084 N N . PRO A 1 270 ? 18.756 37.828 48.983 1.00 30.52 270 PRO A N 1
ATOM 2085 C CA . PRO A 1 270 ? 17.739 36.777 48.987 1.00 30.52 270 PRO A CA 1
ATOM 2086 C C . PRO A 1 270 ? 17.061 36.596 50.348 1.00 30.52 270 PRO A C 1
ATOM 2088 O O . PRO A 1 270 ? 17.665 36.844 51.393 1.00 30.52 270 PRO A O 1
ATOM 2091 N N . LEU A 1 271 ? 15.828 36.085 50.333 1.00 27.69 271 LEU A N 1
ATOM 2092 C CA . LEU A 1 271 ? 15.095 35.705 51.537 1.00 27.69 271 LEU A CA 1
ATOM 2093 C C . LEU A 1 271 ? 14.988 34.187 51.689 1.00 27.69 271 LEU A C 1
ATOM 2095 O O . LEU A 1 271 ? 14.947 33.422 50.731 1.00 27.69 271 LEU A O 1
ATOM 2099 N N . ARG A 1 272 ? 15.037 33.814 52.965 1.00 25.75 272 ARG A N 1
ATOM 2100 C CA . ARG A 1 272 ? 15.267 32.499 53.553 1.00 25.75 272 ARG A CA 1
ATOM 2101 C C . ARG A 1 272 ? 14.064 31.571 53.395 1.00 25.75 272 ARG A C 1
ATOM 2103 O O . ARG A 1 272 ? 12.922 31.997 53.510 1.00 25.75 272 ARG A O 1
ATOM 2110 N N . SER A 1 273 ? 14.366 30.284 53.261 1.00 27.30 273 SER A N 1
ATOM 2111 C CA . SER A 1 273 ? 13.443 29.161 53.420 1.00 27.30 273 SER A CA 1
ATOM 2112 C C . SER A 1 273 ? 12.918 29.043 54.858 1.00 27.30 273 SER A C 1
ATOM 2114 O O . SER A 1 273 ? 13.737 29.033 55.787 1.00 27.30 273 SER A O 1
ATOM 2116 N N . PRO A 1 274 ? 11.610 28.832 55.068 1.00 30.92 274 PRO A N 1
ATOM 2117 C CA . PRO A 1 274 ? 11.094 28.270 56.303 1.00 30.92 274 PRO A CA 1
ATOM 2118 C C . PRO A 1 274 ? 10.989 26.744 56.208 1.00 30.92 274 PRO A C 1
ATOM 2120 O O . PRO A 1 274 ? 10.527 26.171 55.226 1.00 30.92 274 PRO A O 1
ATOM 2123 N N . ARG A 1 275 ? 11.448 26.122 57.286 1.00 30.27 275 ARG A N 1
ATOM 2124 C CA . ARG A 1 275 ? 11.385 24.710 57.658 1.00 30.27 275 ARG A CA 1
ATOM 2125 C C . ARG A 1 275 ? 10.001 24.448 58.261 1.00 30.27 275 ARG A C 1
ATOM 2127 O O . ARG A 1 275 ? 9.609 25.215 59.136 1.00 30.27 275 ARG A O 1
ATOM 2134 N N . LEU A 1 276 ? 9.294 23.395 57.848 1.00 29.38 276 LEU A N 1
ATOM 2135 C CA . LEU A 1 276 ? 8.059 22.953 58.508 1.00 29.38 276 LEU A CA 1
ATOM 2136 C C . LEU A 1 276 ? 7.961 21.423 58.542 1.00 29.38 276 LEU A C 1
ATOM 2138 O O . LEU A 1 276 ? 8.420 20.725 57.642 1.00 29.38 276 LEU A O 1
ATOM 2142 N N . GLU A 1 277 ? 7.463 20.958 59.681 1.00 29.50 277 GLU A N 1
ATOM 2143 C CA . GLU A 1 277 ? 7.640 19.643 60.289 1.00 29.50 277 GLU A CA 1
ATOM 2144 C C . GLU A 1 277 ? 6.686 18.566 59.755 1.00 29.50 277 GLU A C 1
ATOM 2146 O O . GLU A 1 277 ? 5.544 18.840 59.387 1.00 29.50 277 GLU A O 1
ATOM 2151 N N . LEU A 1 278 ? 7.168 17.317 59.779 1.00 28.34 278 LEU A N 1
ATOM 2152 C CA . LEU A 1 278 ? 6.392 16.109 59.515 1.00 28.34 278 LEU A CA 1
ATOM 2153 C C . LEU A 1 278 ? 5.358 15.865 60.619 1.00 28.34 278 LEU A C 1
ATOM 2155 O O . LEU A 1 278 ? 5.682 15.918 61.806 1.00 28.34 278 LEU A O 1
ATOM 2159 N N . ARG A 1 279 ? 4.139 15.495 60.219 1.00 29.34 279 ARG A N 1
ATOM 2160 C CA . ARG A 1 279 ? 3.109 14.975 61.120 1.00 29.34 279 ARG A CA 1
ATOM 2161 C C . ARG A 1 279 ? 2.614 13.620 60.621 1.00 29.34 279 ARG A C 1
ATOM 2163 O O . ARG A 1 279 ? 2.177 13.491 59.481 1.00 29.34 279 ARG A O 1
ATOM 2170 N N . ASP A 1 280 ? 2.732 12.638 61.508 1.00 30.62 280 ASP A N 1
ATOM 2171 C CA . ASP A 1 280 ? 2.410 11.225 61.332 1.00 30.62 280 ASP A CA 1
ATOM 2172 C C . ASP A 1 280 ? 0.948 10.974 60.942 1.00 30.62 280 ASP A C 1
ATOM 2174 O O . ASP A 1 280 ? 0.023 11.462 61.596 1.00 30.62 280 ASP A O 1
ATOM 2178 N N . TYR A 1 281 ? 0.741 10.125 59.932 1.00 26.61 281 TYR A N 1
ATOM 2179 C CA . TYR A 1 281 ? -0.563 9.553 59.605 1.00 26.61 281 TYR A CA 1
ATOM 2180 C C . TYR A 1 281 ? -0.623 8.111 60.123 1.00 26.61 281 TYR A C 1
ATOM 2182 O O . TYR A 1 281 ? 0.118 7.237 59.671 1.00 26.61 281 TYR A O 1
ATOM 2190 N N . ARG A 1 282 ? -1.485 7.880 61.117 1.00 30.12 282 ARG A N 1
ATOM 2191 C CA . ARG A 1 282 ? -1.675 6.602 61.815 1.00 30.12 282 ARG A CA 1
ATOM 2192 C C . ARG A 1 282 ? -2.876 5.855 61.206 1.00 30.12 282 ARG A C 1
ATOM 2194 O O . ARG A 1 282 ? -3.935 6.441 61.005 1.00 30.12 282 ARG A O 1
ATOM 2201 N N . SER A 1 283 ? -2.681 4.572 60.909 1.00 32.59 283 SER A N 1
ATOM 2202 C CA . SER A 1 283 ? -3.655 3.610 60.367 1.00 32.59 283 SER A CA 1
ATOM 2203 C C . SER A 1 283 ? -4.854 3.348 61.296 1.00 32.59 283 SER A C 1
ATOM 2205 O O . SER A 1 283 ? -4.651 3.321 62.511 1.00 32.59 283 SER A O 1
ATOM 2207 N N . PRO A 1 284 ? -6.059 3.036 60.779 1.00 37.19 284 PRO A N 1
ATOM 2208 C CA . PRO A 1 284 ? -7.141 2.482 61.593 1.00 37.19 284 PRO A CA 1
ATOM 2209 C C . PRO A 1 284 ? -6.982 0.974 61.837 1.00 37.19 284 PRO A C 1
ATOM 2211 O O . PRO A 1 284 ? -6.696 0.201 60.923 1.00 37.19 284 PRO A O 1
ATOM 2214 N N . ASP A 1 285 ? -7.195 0.590 63.094 1.00 35.91 285 ASP A N 1
ATOM 2215 C CA . ASP A 1 285 ? -6.984 -0.731 63.680 1.00 35.91 285 ASP A CA 1
ATOM 2216 C C . ASP A 1 285 ? -7.969 -1.825 63.231 1.00 35.91 285 ASP A C 1
ATOM 2218 O O . ASP A 1 285 ? -9.189 -1.668 63.211 1.00 35.91 285 ASP A O 1
ATOM 2222 N N . LEU A 1 286 ? -7.386 -3.000 62.997 1.00 35.94 286 LEU A N 1
ATOM 2223 C CA . LEU A 1 286 ? -7.975 -4.262 62.547 1.00 35.94 286 LEU A CA 1
ATOM 2224 C C . LEU A 1 286 ? -8.342 -5.173 63.739 1.00 35.94 286 LEU A C 1
ATOM 2226 O O . LEU A 1 286 ? -8.006 -6.355 63.771 1.00 35.94 286 LEU A O 1
ATOM 2230 N N . ARG A 1 287 ? -8.992 -4.623 64.774 1.00 33.88 287 ARG A N 1
ATOM 2231 C CA . ARG A 1 287 ? -9.375 -5.368 65.993 1.00 33.88 287 ARG A CA 1
ATOM 2232 C C . ARG A 1 287 ? -10.738 -4.932 66.528 1.00 33.88 287 ARG A C 1
ATOM 2234 O O . ARG A 1 287 ? -10.832 -4.289 67.567 1.00 33.88 287 ARG A O 1
ATOM 2241 N N . ARG A 1 288 ? -11.806 -5.283 65.808 1.00 33.19 288 ARG A N 1
ATOM 2242 C CA . ARG A 1 288 ? -13.192 -5.237 66.322 1.00 33.19 288 ARG A CA 1
ATOM 2243 C C . ARG A 1 288 ? -14.149 -6.207 65.609 1.00 33.19 288 ARG A C 1
ATOM 2245 O O . ARG A 1 288 ? -15.344 -5.959 65.550 1.00 33.19 288 ARG A O 1
ATOM 2252 N N . VAL A 1 289 ? -13.622 -7.316 65.075 1.00 31.95 289 VAL A N 1
ATOM 2253 C CA . VAL A 1 289 ? -14.397 -8.346 64.340 1.00 31.95 289 VAL A CA 1
ATOM 2254 C C . VAL A 1 289 ? -14.091 -9.765 64.854 1.00 31.95 289 VAL A C 1
ATOM 2256 O O . VAL A 1 289 ? -14.112 -10.727 64.100 1.00 31.95 289 VAL A O 1
ATOM 2259 N N . SER A 1 290 ? -13.743 -9.937 66.133 1.00 31.66 290 SER A N 1
ATOM 2260 C CA . SER A 1 290 ? -13.343 -11.269 66.627 1.00 31.66 290 SER A CA 1
ATOM 2261 C C . SER A 1 290 ? -13.630 -11.544 68.102 1.00 31.66 290 SER A C 1
ATOM 2263 O O . SER A 1 290 ? -12.890 -12.300 68.726 1.00 31.66 290 SER A O 1
ATOM 2265 N N . ALA A 1 291 ? -14.653 -10.922 68.688 1.00 31.30 291 ALA A N 1
ATOM 2266 C CA . ALA A 1 291 ? -15.058 -11.236 70.058 1.00 31.30 291 ALA A CA 1
ATOM 2267 C C . ALA A 1 291 ? -16.470 -10.724 70.358 1.00 31.30 291 ALA A C 1
ATOM 2269 O O . ALA A 1 291 ? -16.654 -9.897 71.239 1.00 31.30 291 ALA A O 1
ATOM 2270 N N . GLU A 1 292 ? -17.465 -11.202 69.618 1.00 29.27 292 GLU A N 1
ATOM 2271 C CA . GLU A 1 292 ? -18.815 -11.311 70.162 1.00 29.27 292 GLU A CA 1
ATOM 2272 C C . GLU A 1 292 ? -19.571 -12.391 69.389 1.00 29.27 292 GLU A C 1
ATOM 2274 O O . GLU A 1 292 ? -19.762 -12.304 68.179 1.00 29.27 292 GLU A O 1
ATOM 2279 N N . PHE A 1 293 ? -19.974 -13.409 70.146 1.00 29.08 293 PHE A N 1
ATOM 2280 C CA . PHE A 1 293 ? -20.943 -14.443 69.800 1.00 29.08 293 PHE A CA 1
ATOM 2281 C C . PHE A 1 293 ? -20.469 -15.678 69.028 1.00 29.08 293 PHE A C 1
ATOM 2283 O O . PHE A 1 293 ? -21.040 -16.116 68.034 1.00 29.08 293 PHE A O 1
ATOM 2290 N N . ASP A 1 294 ? -19.502 -16.342 69.658 1.00 28.58 294 ASP A N 1
ATOM 2291 C CA . ASP A 1 294 ? -19.580 -17.779 69.918 1.00 28.58 294 ASP A CA 1
ATOM 2292 C C . ASP A 1 294 ? -20.887 -18.118 70.677 1.00 28.58 294 ASP A C 1
ATOM 2294 O O . ASP A 1 294 ? -21.009 -17.875 71.880 1.00 28.58 294 ASP A O 1
ATOM 2298 N N . ARG A 1 295 ? -21.905 -18.594 69.948 1.00 28.67 295 ARG A N 1
ATOM 2299 C CA . ARG A 1 295 ? -22.988 -19.446 70.474 1.00 28.67 295 ARG A CA 1
ATOM 2300 C C . ARG A 1 295 ? -23.726 -20.131 69.324 1.00 28.67 295 ARG A C 1
ATOM 2302 O O . ARG A 1 295 ? -24.774 -19.691 68.862 1.00 28.67 295 ARG A O 1
ATOM 2309 N N . SER A 1 296 ? -23.167 -21.245 68.875 1.00 26.50 296 SER A N 1
ATOM 2310 C CA . SER A 1 296 ? -23.899 -22.301 68.178 1.00 26.50 296 SER A CA 1
ATOM 2311 C C . SER A 1 296 ? -24.443 -23.305 69.202 1.00 26.50 296 SER A C 1
ATOM 2313 O O . SER A 1 296 ? -23.638 -23.872 69.935 1.00 26.50 296 SER A O 1
ATOM 2315 N N . MET A 1 297 ? -25.768 -23.517 69.242 1.00 28.19 297 MET A N 1
ATOM 2316 C CA . MET A 1 297 ? -26.467 -24.825 69.314 1.00 28.19 297 MET A CA 1
ATOM 2317 C C . MET A 1 297 ? -27.934 -24.686 69.797 1.00 28.19 297 MET A C 1
ATOM 2319 O O . MET A 1 297 ? -28.165 -24.489 70.985 1.00 28.19 297 MET A O 1
ATOM 2323 N N . GLU A 1 298 ? -28.858 -24.875 68.832 1.00 28.94 298 GLU A N 1
ATOM 2324 C CA . GLU A 1 298 ? -30.158 -25.608 68.869 1.00 28.94 298 GLU A CA 1
ATOM 2325 C C . GLU A 1 298 ? -31.344 -25.131 69.765 1.00 28.94 298 GLU A C 1
ATOM 2327 O O . GLU A 1 298 ? -31.102 -24.554 70.823 1.00 28.94 298 GLU A O 1
ATOM 2332 N N . PRO A 1 299 ? -32.639 -25.439 69.447 1.00 33.56 299 PRO A N 1
ATOM 2333 C CA . PRO A 1 299 ? -33.214 -26.111 68.266 1.00 33.56 299 PRO A CA 1
ATOM 2334 C C . PRO A 1 299 ? -34.413 -25.388 67.577 1.00 33.56 299 PRO A C 1
ATOM 2336 O O . PRO A 1 299 ? -34.949 -24.372 68.013 1.00 33.56 299 PRO A O 1
ATOM 2339 N N . PHE A 1 300 ? -34.814 -26.007 66.466 1.00 27.25 300 PHE A N 1
ATOM 2340 C CA . PHE A 1 300 ? -35.851 -25.742 65.458 1.00 27.25 300 PHE A CA 1
ATOM 2341 C C . PHE A 1 300 ? -37.306 -25.560 65.968 1.00 27.25 300 PHE A C 1
ATOM 2343 O O . PHE A 1 300 ? -37.781 -26.332 66.800 1.00 27.25 300 PHE A O 1
ATOM 2350 N N . SER A 1 301 ? -38.067 -24.618 65.386 1.00 30.30 301 SER A N 1
ATOM 2351 C CA . SER A 1 301 ? -39.550 -24.599 65.361 1.00 30.30 301 SER A CA 1
ATOM 2352 C C . SER A 1 301 ? -40.056 -23.741 64.180 1.00 30.30 301 SER A C 1
ATOM 2354 O O . SER A 1 301 ? -39.612 -22.599 64.051 1.00 30.30 301 SER A O 1
ATOM 2356 N N . PRO A 1 302 ? -40.937 -24.247 63.295 1.00 36.12 302 PRO A N 1
ATOM 2357 C CA . PRO A 1 302 ? -41.356 -23.526 62.088 1.00 36.12 302 PRO A CA 1
ATOM 2358 C C . PRO A 1 302 ? -42.587 -22.630 62.333 1.00 36.12 302 PRO A C 1
ATOM 2360 O O . PRO A 1 302 ? -43.510 -23.070 63.019 1.00 36.12 302 PRO A O 1
ATOM 2363 N N . PRO A 1 303 ? -42.677 -21.424 61.738 1.00 37.19 303 PRO A N 1
ATOM 2364 C CA . PRO A 1 303 ? -43.946 -20.725 61.587 1.00 37.19 303 PRO A CA 1
ATOM 2365 C C . PRO A 1 303 ? -44.587 -20.995 60.212 1.00 37.19 303 PRO A C 1
ATOM 2367 O O . PRO A 1 303 ? -43.914 -21.219 59.206 1.00 37.19 303 PRO A O 1
ATOM 2370 N N . GLU A 1 304 ? -45.915 -20.993 60.225 1.00 34.19 304 GLU A N 1
ATOM 2371 C CA . GLU A 1 304 ? -46.861 -21.395 59.180 1.00 34.19 304 GLU A CA 1
ATOM 2372 C C . GLU A 1 304 ? -46.825 -20.567 57.872 1.00 34.19 304 GLU A C 1
ATOM 2374 O O . GLU A 1 304 ? -46.358 -19.425 57.858 1.00 34.19 304 GLU A O 1
ATOM 2379 N N . PRO A 1 305 ? -47.332 -21.126 56.749 1.00 35.66 305 PRO A N 1
ATOM 2380 C CA . PRO A 1 305 ? -47.237 -20.516 55.422 1.00 35.66 305 PRO A CA 1
ATOM 2381 C C . PRO A 1 305 ? -48.147 -19.289 55.240 1.00 35.66 305 PRO A C 1
ATOM 2383 O O . PRO A 1 305 ? -49.370 -19.397 55.178 1.00 35.66 305 PRO A O 1
ATOM 2386 N N . GLY A 1 306 ? -47.528 -18.120 55.059 1.00 33.31 306 GLY A N 1
ATOM 2387 C CA . GLY A 1 306 ? -48.161 -16.919 54.512 1.00 33.31 306 GLY A CA 1
ATOM 2388 C C . GLY A 1 306 ? -48.142 -16.913 52.978 1.00 33.31 306 GLY A C 1
ATOM 2389 O O . GLY A 1 306 ? -47.145 -17.276 52.355 1.00 33.31 306 GLY A O 1
ATOM 2390 N N . PHE A 1 307 ? -49.261 -16.507 52.379 1.00 30.67 307 PHE A N 1
ATOM 2391 C CA . PHE A 1 307 ? -49.514 -16.406 50.938 1.00 30.67 307 PHE A CA 1
ATOM 2392 C C . PHE A 1 307 ? -48.387 -15.699 50.151 1.00 30.67 307 PHE A C 1
ATOM 2394 O O . PHE A 1 307 ? -47.922 -14.641 50.581 1.00 30.67 307 PHE A O 1
ATOM 2401 N N . PRO A 1 308 ? -47.961 -16.213 48.979 1.00 35.38 308 PRO A N 1
ATOM 2402 C CA . PRO A 1 308 ? -46.963 -15.533 48.165 1.00 35.38 308 PRO A CA 1
ATOM 2403 C C . PRO A 1 308 ? -47.563 -14.304 47.471 1.00 35.38 308 PRO A C 1
ATOM 2405 O O . PRO A 1 308 ? -48.562 -14.397 46.759 1.00 35.38 308 PRO A O 1
ATOM 2408 N N . ALA A 1 309 ? -46.905 -13.158 47.654 1.00 36.34 309 ALA A N 1
ATOM 2409 C CA . ALA A 1 309 ? -47.123 -11.952 46.869 1.00 36.34 309 ALA A CA 1
ATOM 2410 C C . ALA A 1 309 ? -46.832 -12.213 45.380 1.00 36.34 309 ALA A C 1
ATOM 2412 O O . ALA A 1 309 ? -45.855 -12.885 45.033 1.00 36.34 309 ALA A O 1
ATOM 2413 N N . GLU A 1 310 ? -47.688 -11.667 44.515 1.00 34.25 310 GLU A N 1
ATOM 2414 C CA . GLU A 1 310 ? -47.569 -11.703 43.058 1.00 34.25 310 GLU A CA 1
ATOM 2415 C C . GLU A 1 310 ? -46.166 -11.274 42.607 1.00 34.25 310 GLU A C 1
ATOM 2417 O O . GLU A 1 310 ? -45.753 -10.123 42.759 1.00 34.25 310 GLU A O 1
ATOM 2422 N N . LYS A 1 311 ? -45.420 -12.209 42.008 1.00 31.47 311 LYS A N 1
ATOM 2423 C CA . LYS A 1 311 ? -44.265 -11.861 41.183 1.00 31.47 311 LYS A CA 1
ATOM 2424 C C . LYS A 1 311 ? -44.801 -11.208 39.917 1.00 31.47 311 LYS A C 1
ATOM 2426 O O . LYS A 1 311 ? -45.382 -11.892 39.077 1.00 31.47 311 LYS A O 1
ATOM 2431 N N . SER A 1 312 ? -44.572 -9.905 39.774 1.00 35.38 312 SER A N 1
ATOM 2432 C CA . SER A 1 312 ? -44.668 -9.237 38.483 1.00 35.38 312 SER A CA 1
ATOM 2433 C C . SER A 1 312 ? -43.763 -9.978 37.497 1.00 35.38 312 SER A C 1
ATOM 2435 O O . SER A 1 312 ? -42.541 -10.043 37.638 1.00 35.38 312 SER A O 1
ATOM 2437 N N . SER A 1 313 ? -44.385 -10.627 36.521 1.00 34.66 313 SER A N 1
ATOM 2438 C CA . SER A 1 313 ? -43.699 -11.284 35.421 1.00 34.66 313 SER A CA 1
ATOM 2439 C C . SER A 1 313 ? -43.078 -10.208 34.531 1.00 34.66 313 SER A C 1
ATOM 2441 O O . SER A 1 313 ? -43.737 -9.680 33.634 1.00 34.66 313 SER A O 1
ATOM 2443 N N . SER A 1 314 ? -41.819 -9.849 34.777 1.00 40.38 314 SER A N 1
ATOM 2444 C CA . SER A 1 314 ? -41.026 -9.120 33.794 1.00 40.38 314 SER A CA 1
ATOM 2445 C C . SER A 1 314 ? -40.758 -10.061 32.622 1.00 40.38 314 SER A C 1
ATOM 2447 O O . SER A 1 314 ? -39.979 -11.009 32.712 1.00 40.38 314 SER A O 1
ATOM 2449 N N . VAL A 1 315 ? -41.452 -9.826 31.509 1.00 43.31 315 VAL A N 1
ATOM 2450 C CA . VAL A 1 315 ? -41.097 -10.426 30.221 1.00 43.31 315 VAL A CA 1
ATOM 2451 C C . VAL A 1 315 ? -39.620 -10.093 29.969 1.00 43.31 315 VAL A C 1
ATOM 2453 O O . VAL A 1 315 ? -39.265 -8.913 30.057 1.00 43.31 315 VAL A O 1
ATOM 2456 N N . PRO A 1 316 ? -38.733 -11.072 29.707 1.00 45.28 316 PRO A N 1
ATOM 2457 C CA . PRO A 1 316 ? -37.349 -10.766 29.378 1.00 45.28 316 PRO A CA 1
ATOM 2458 C C . PRO A 1 316 ? -37.345 -9.913 28.108 1.00 45.28 316 PRO A C 1
ATOM 2460 O O . PRO A 1 316 ? -37.731 -10.389 27.040 1.00 45.28 316 PRO A O 1
ATOM 2463 N N . GLN A 1 317 ? -36.958 -8.639 28.227 1.00 58.34 317 GLN A N 1
ATOM 2464 C CA . GLN A 1 317 ? -36.767 -7.781 27.062 1.00 58.34 317 GLN A CA 1
ATOM 2465 C C . GLN A 1 317 ? -35.739 -8.452 26.152 1.00 58.34 317 GLN A C 1
ATOM 2467 O O . GLN A 1 317 ? -34.611 -8.727 26.566 1.00 58.34 317 GLN A O 1
ATOM 2472 N N . LYS A 1 318 ? -36.152 -8.758 24.922 1.00 72.81 318 LYS A N 1
ATOM 2473 C CA . LYS A 1 318 ? -35.298 -9.375 23.913 1.00 72.81 318 LYS A CA 1
ATOM 2474 C C . LYS A 1 318 ? -34.135 -8.425 23.629 1.00 72.81 318 LYS A C 1
ATOM 2476 O O . LYS A 1 318 ? -34.334 -7.343 23.092 1.00 72.81 318 LYS A O 1
ATOM 2481 N N . THR A 1 319 ? -32.930 -8.809 24.038 1.00 88.25 319 THR A N 1
ATOM 2482 C CA . THR A 1 319 ? -31.721 -8.027 23.764 1.00 88.25 319 THR A CA 1
ATOM 2483 C C . THR A 1 319 ? -31.386 -8.137 22.284 1.00 88.25 319 THR A C 1
ATOM 2485 O O . THR A 1 319 ? -31.252 -9.249 21.772 1.00 88.25 319 THR A O 1
ATOM 2488 N N . PHE A 1 320 ? -31.244 -7.003 21.606 1.00 94.50 320 PHE A N 1
ATOM 2489 C CA . PHE A 1 320 ? -30.878 -6.945 20.198 1.00 94.50 320 PHE A CA 1
ATOM 2490 C C . PHE A 1 320 ? -29.401 -6.585 20.054 1.00 94.50 320 PHE A C 1
ATOM 2492 O O . PHE A 1 320 ? -28.921 -5.634 20.674 1.00 94.50 320 PHE A O 1
ATOM 2499 N N . ARG A 1 321 ? -28.660 -7.344 19.245 1.00 97.25 321 ARG A N 1
ATOM 2500 C CA . ARG A 1 321 ? -27.199 -7.225 19.154 1.00 97.25 321 ARG A CA 1
ATOM 2501 C C . ARG A 1 321 ? -26.757 -6.578 17.852 1.00 97.25 321 ARG A C 1
ATOM 2503 O O . ARG A 1 321 ? -26.996 -7.112 16.769 1.00 97.25 321 ARG A O 1
ATOM 2510 N N . VAL A 1 322 ? -26.048 -5.458 17.953 1.00 98.06 322 VAL A N 1
ATOM 2511 C CA . VAL A 1 322 ? -25.510 -4.720 16.805 1.00 98.06 322 VAL A CA 1
ATOM 2512 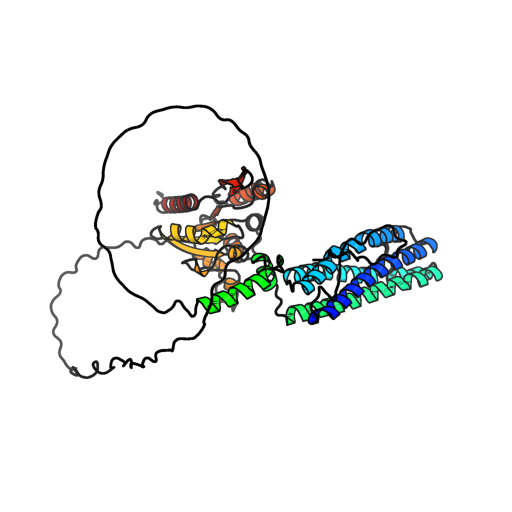C C . VAL A 1 322 ? -23.996 -4.836 16.769 1.00 98.06 322 VAL A C 1
ATOM 2514 O O . VAL A 1 322 ? -23.299 -4.481 17.721 1.00 98.06 322 VAL A O 1
ATOM 2517 N N . LEU A 1 323 ? -23.481 -5.301 15.635 1.00 98.69 323 LEU A N 1
ATOM 2518 C CA . LEU A 1 323 ? -22.056 -5.288 15.346 1.00 98.69 323 LEU A CA 1
ATOM 2519 C C . LEU A 1 323 ? -21.727 -4.092 14.459 1.00 98.69 323 LEU A C 1
ATOM 2521 O O . LEU A 1 323 ? -22.191 -3.999 13.324 1.00 98.69 323 LEU A O 1
ATOM 2525 N N . VAL A 1 324 ? -20.926 -3.171 14.984 1.00 98.81 324 VAL A N 1
ATOM 2526 C CA . VAL A 1 324 ? -20.515 -1.963 14.269 1.00 98.81 324 VAL A CA 1
ATOM 2527 C C . VAL A 1 324 ? -19.148 -2.189 13.628 1.00 98.81 324 VAL A C 1
ATOM 2529 O O . VAL A 1 324 ? -18.143 -2.329 14.320 1.00 98.81 324 VAL A O 1
ATOM 2532 N N . GLY A 1 325 ? -19.108 -2.225 12.301 1.00 98.62 325 GLY A N 1
ATOM 2533 C CA . GLY A 1 325 ? -17.893 -2.261 11.497 1.00 98.62 325 GLY A CA 1
ATOM 2534 C C . GLY A 1 325 ? -17.363 -0.860 11.201 1.00 98.62 325 GLY A C 1
ATOM 2535 O O . GLY A 1 325 ? -18.113 0.005 10.753 1.00 98.62 325 GLY A O 1
ATOM 2536 N N . VAL A 1 326 ? -16.065 -0.637 11.401 1.00 98.44 326 VAL A N 1
ATOM 2537 C CA . VAL A 1 326 ? -15.431 0.679 11.221 1.00 98.44 326 VAL A CA 1
ATOM 2538 C C . VAL A 1 326 ? -14.230 0.564 10.286 1.00 98.44 326 VAL A C 1
ATOM 2540 O O . VAL A 1 326 ? -13.306 -0.224 10.512 1.00 98.44 326 VAL A O 1
ATOM 2543 N N . THR A 1 327 ? -14.232 1.370 9.224 1.00 98.50 327 THR A N 1
ATOM 2544 C CA . THR A 1 327 ? -13.198 1.355 8.172 1.00 98.50 327 THR A CA 1
ATOM 2545 C C . THR A 1 327 ? -12.391 2.660 8.115 1.00 98.50 327 THR A C 1
ATOM 2547 O O . THR A 1 327 ? -12.658 3.609 8.856 1.00 98.50 327 THR A O 1
ATOM 2550 N N . GLY A 1 328 ? -11.352 2.699 7.277 1.00 96.19 328 GLY A N 1
ATOM 2551 C CA . GLY A 1 328 ? -10.339 3.751 7.214 1.00 96.19 328 GLY A CA 1
ATOM 2552 C C . GLY A 1 328 ? -10.794 5.040 6.530 1.00 96.19 328 GLY A C 1
ATOM 2553 O O . GLY A 1 328 ? -10.204 5.456 5.536 1.00 96.19 328 GLY A O 1
ATOM 2554 N N . SER A 1 329 ? -11.803 5.706 7.089 1.00 94.12 329 SER A N 1
ATOM 2555 C CA . SER A 1 329 ? -12.270 7.027 6.659 1.00 94.12 329 SER A CA 1
ATOM 2556 C C . SER A 1 329 ? -12.142 8.049 7.786 1.00 94.12 329 SER A C 1
ATOM 2558 O O . SER A 1 329 ? -12.327 7.714 8.953 1.00 94.12 329 SER A O 1
ATOM 2560 N N . VAL A 1 330 ? -11.925 9.325 7.443 1.00 90.12 330 VAL A N 1
ATOM 2561 C CA . VAL A 1 330 ? -11.886 10.441 8.413 1.00 90.12 330 VAL A CA 1
ATOM 2562 C C . VAL A 1 330 ? -13.162 10.488 9.264 1.00 90.12 330 VAL A C 1
ATOM 2564 O O . VAL A 1 330 ? -13.125 10.870 10.430 1.00 90.12 330 VAL A O 1
ATOM 2567 N N . ALA A 1 331 ? -14.297 10.035 8.723 1.00 93.62 331 ALA A N 1
ATOM 2568 C CA . ALA A 1 331 ? -15.555 9.956 9.458 1.00 93.62 331 ALA A CA 1
ATOM 2569 C C . ALA A 1 331 ? -15.518 9.015 10.682 1.00 93.62 331 ALA A C 1
ATOM 2571 O O . ALA A 1 331 ? -16.389 9.133 11.541 1.00 93.62 331 ALA A O 1
ATOM 2572 N N . ALA A 1 332 ? -14.510 8.144 10.818 1.00 96.81 332 ALA A N 1
ATOM 2573 C CA . ALA A 1 332 ? -14.322 7.287 11.988 1.00 96.81 332 ALA A CA 1
ATOM 2574 C C . ALA A 1 332 ? -14.056 8.085 13.283 1.00 96.81 332 ALA A C 1
ATOM 2576 O O . ALA A 1 332 ? -14.333 7.577 14.364 1.00 96.81 332 ALA A O 1
ATOM 2577 N N . LEU A 1 333 ? -13.656 9.364 13.191 1.00 94.69 333 LEU A N 1
ATOM 2578 C CA . LEU A 1 333 ? -13.651 10.315 14.320 1.00 94.69 333 LEU A CA 1
ATOM 2579 C C . LEU A 1 333 ? -15.022 10.422 15.018 1.00 94.69 333 LEU A C 1
ATOM 2581 O O . LEU A 1 333 ? -15.097 10.780 16.190 1.00 94.69 333 LEU A O 1
ATOM 2585 N N . LYS A 1 334 ? -16.120 10.130 14.306 1.00 95.12 334 LYS A N 1
ATOM 2586 C CA . LYS A 1 334 ? -17.487 10.154 14.850 1.00 95.12 334 LYS A CA 1
ATOM 2587 C C . LYS A 1 334 ? -17.880 8.856 15.565 1.00 95.12 334 LYS A C 1
ATOM 2589 O O . LYS A 1 334 ? -18.986 8.791 16.098 1.00 95.12 334 LYS A O 1
ATOM 2594 N N . LEU A 1 335 ? -17.018 7.836 15.588 1.00 97.25 335 LEU A N 1
ATOM 2595 C CA . LEU A 1 335 ? -17.323 6.546 16.206 1.00 97.25 335 LEU A CA 1
ATOM 2596 C C . LEU A 1 335 ? -17.692 6.661 17.698 1.00 97.25 335 LEU A C 1
ATOM 2598 O O . LEU A 1 335 ? -18.733 6.111 18.053 1.00 97.25 335 LEU A O 1
ATOM 2602 N N . PRO A 1 336 ? -16.950 7.386 18.567 1.00 96.31 336 PRO A N 1
ATOM 2603 C CA . PRO A 1 336 ? -17.324 7.501 19.981 1.00 96.31 336 PRO A CA 1
ATOM 2604 C C . PRO A 1 336 ? -18.740 8.064 20.170 1.00 96.31 336 PRO A C 1
ATOM 2606 O O . PRO A 1 336 ? -19.519 7.557 20.979 1.00 96.31 336 PRO A O 1
ATOM 2609 N N . LEU A 1 337 ? -19.102 9.070 19.365 1.00 96.56 337 LEU A N 1
ATOM 2610 C CA . LEU A 1 337 ? -20.440 9.656 19.366 1.00 96.56 337 LEU A CA 1
ATOM 2611 C C . LEU A 1 337 ? -21.494 8.651 18.881 1.00 96.56 337 LEU A C 1
ATOM 2613 O O . LEU A 1 337 ? -22.512 8.485 19.540 1.00 96.56 337 LEU A O 1
ATOM 2617 N N . LEU A 1 338 ? -21.241 7.948 17.772 1.00 97.56 338 LEU A N 1
ATOM 2618 C CA . LEU A 1 338 ? -22.153 6.929 17.246 1.00 97.56 338 LEU A CA 1
ATOM 2619 C C . LEU A 1 338 ? -22.438 5.829 18.274 1.00 97.56 338 LEU A C 1
ATOM 2621 O O . LEU A 1 338 ? -23.598 5.505 18.507 1.00 97.56 338 LEU A O 1
ATOM 2625 N N . ILE A 1 339 ? -21.401 5.288 18.918 1.00 97.94 339 ILE A N 1
ATOM 2626 C CA . ILE A 1 339 ? -21.564 4.250 19.944 1.00 97.94 339 ILE A CA 1
ATOM 2627 C C . ILE A 1 339 ? -22.343 4.790 21.144 1.00 97.94 339 ILE A C 1
ATOM 2629 O O . ILE A 1 339 ? -23.261 4.126 21.617 1.00 97.94 339 ILE A O 1
ATOM 2633 N N . THR A 1 340 ? -22.035 6.007 21.597 1.00 96.75 340 THR A N 1
ATOM 2634 C CA . THR A 1 340 ? -22.754 6.644 22.709 1.00 96.75 340 THR A CA 1
ATOM 2635 C C . THR A 1 340 ? -24.243 6.810 22.400 1.00 96.75 340 THR A C 1
ATOM 2637 O O . THR A 1 340 ? -25.071 6.517 23.255 1.00 96.75 340 THR A O 1
ATOM 2640 N N . GLU A 1 341 ? -24.606 7.241 21.188 1.00 97.50 341 GLU A N 1
ATOM 2641 C CA . GLU A 1 341 ? -26.014 7.380 20.792 1.00 97.50 341 GLU A CA 1
ATOM 2642 C C . GLU A 1 341 ? -26.722 6.029 20.615 1.00 97.50 341 GLU A C 1
ATOM 2644 O O . GLU A 1 341 ? -27.889 5.905 20.983 1.00 97.50 341 GLU A O 1
ATOM 2649 N N . LEU A 1 342 ? -26.035 5.001 20.104 1.00 96.56 342 LEU A N 1
ATOM 2650 C CA . LEU A 1 342 ? -26.599 3.650 19.993 1.00 96.56 342 LEU A CA 1
ATOM 2651 C C . LEU A 1 342 ? -26.883 3.038 21.371 1.00 96.56 342 LEU A C 1
ATOM 2653 O O . LEU A 1 342 ? -27.951 2.469 21.572 1.00 96.56 342 LEU A O 1
ATOM 2657 N N . LEU A 1 343 ? -25.979 3.211 22.340 1.00 95.94 343 LEU A N 1
ATOM 2658 C CA . LEU A 1 343 ? -26.153 2.704 23.708 1.00 95.94 343 LEU A CA 1
ATOM 2659 C C . LEU A 1 343 ? -27.312 3.363 24.474 1.00 95.94 343 LEU A C 1
ATOM 2661 O O . LEU A 1 343 ? -27.744 2.832 25.493 1.00 95.94 343 LEU A O 1
ATOM 2665 N N . LYS A 1 344 ? -27.841 4.502 24.002 1.00 95.62 344 LYS A N 1
ATOM 2666 C CA . LYS A 1 344 ? -29.058 5.106 24.571 1.00 95.62 344 LYS A CA 1
ATOM 2667 C C . LYS A 1 344 ? -30.331 4.349 24.191 1.00 95.62 344 LYS A C 1
ATOM 2669 O O . LYS A 1 344 ? -31.374 4.613 24.782 1.00 95.62 344 LYS A O 1
ATOM 2674 N N . ILE A 1 345 ? -30.280 3.461 23.195 1.00 93.31 345 ILE A N 1
ATOM 2675 C CA . ILE A 1 345 ? -31.429 2.656 22.779 1.00 93.31 345 ILE A CA 1
ATOM 2676 C C . ILE A 1 345 ? -31.605 1.502 23.782 1.00 93.31 345 ILE A C 1
ATOM 2678 O O . ILE A 1 345 ? -30.700 0.674 23.913 1.00 93.31 345 ILE A O 1
ATOM 2682 N N . PRO A 1 346 ? -32.748 1.413 24.490 1.00 90.38 346 PRO A N 1
ATOM 2683 C CA . PRO A 1 346 ? -32.990 0.335 25.444 1.00 90.38 346 PRO A CA 1
ATOM 2684 C C . PRO A 1 346 ? -32.939 -1.042 24.775 1.00 90.38 346 PRO A C 1
ATOM 2686 O O . PRO A 1 346 ? -33.463 -1.223 23.680 1.00 90.38 346 PRO A O 1
ATOM 2689 N N . GLY A 1 347 ? -32.321 -2.018 25.444 1.00 89.38 347 GLY A N 1
ATOM 2690 C CA . GLY A 1 347 ? -32.226 -3.393 24.944 1.00 89.38 347 GLY A CA 1
ATOM 2691 C C . GLY A 1 347 ? -31.180 -3.617 23.845 1.00 89.38 347 GLY A C 1
ATOM 2692 O O . GLY A 1 347 ? -31.079 -4.739 23.353 1.00 89.38 347 GLY A O 1
ATOM 2693 N N . LEU A 1 348 ? -30.387 -2.600 23.481 1.00 94.50 348 LEU A N 1
ATOM 2694 C CA . LEU A 1 348 ? -29.335 -2.716 22.473 1.00 94.50 348 LEU A CA 1
ATOM 2695 C C . LEU A 1 348 ? -27.984 -3.100 23.096 1.00 94.50 348 LEU A C 1
ATOM 2697 O O . LEU A 1 348 ? -27.455 -2.393 23.952 1.00 94.50 348 LEU A O 1
ATOM 2701 N N . GLU A 1 349 ? -27.387 -4.191 22.624 1.00 96.56 349 GLU A N 1
ATOM 2702 C CA . GLU A 1 349 ? -26.013 -4.587 22.949 1.00 96.56 349 GLU A CA 1
ATOM 2703 C C . GLU A 1 349 ? -25.118 -4.299 21.737 1.00 96.56 349 GLU A C 1
ATOM 2705 O O . GLU A 1 349 ? -25.427 -4.708 20.617 1.00 96.56 349 GLU A O 1
ATOM 2710 N N . VAL A 1 350 ? -24.005 -3.590 21.939 1.00 97.94 350 VAL A N 1
ATOM 2711 C CA . VAL A 1 350 ? -23.139 -3.134 20.842 1.00 97.94 350 VAL A CA 1
ATOM 2712 C C . VAL A 1 350 ? -21.729 -3.694 20.998 1.00 97.94 350 VAL A C 1
ATOM 2714 O O . VAL A 1 350 ? -21.121 -3.583 22.060 1.00 97.94 350 VAL A O 1
ATOM 2717 N N . LYS A 1 351 ? -21.186 -4.254 19.915 1.00 98.50 351 LYS A N 1
ATOM 2718 C CA . LYS A 1 351 ? -19.762 -4.599 19.771 1.00 98.50 351 LYS A CA 1
ATOM 2719 C C . LYS A 1 351 ? -19.193 -3.911 18.542 1.00 98.50 351 LYS A C 1
ATOM 2721 O O . LYS A 1 351 ? -19.920 -3.651 17.586 1.00 98.50 351 LYS A O 1
ATOM 2726 N N . VAL A 1 352 ? -17.893 -3.638 18.550 1.00 98.69 352 VAL A N 1
ATOM 2727 C CA . VAL A 1 352 ? -17.211 -2.955 17.445 1.00 98.69 352 VAL A CA 1
ATOM 2728 C C . VAL A 1 352 ? -16.169 -3.872 16.819 1.00 98.69 352 VAL A C 1
ATOM 2730 O O . VAL A 1 352 ? -15.370 -4.471 17.531 1.00 98.69 352 VAL A O 1
ATOM 2733 N N . VAL A 1 353 ? -16.138 -3.936 15.489 1.00 98.44 353 VAL A N 1
ATOM 2734 C CA . VAL A 1 353 ? -15.034 -4.509 14.710 1.00 98.44 353 VAL A CA 1
ATOM 2735 C C . VAL A 1 353 ? -14.380 -3.387 13.927 1.00 98.44 353 VAL A C 1
ATOM 2737 O O . VAL A 1 353 ? -15.045 -2.666 13.183 1.00 98.44 353 VAL A O 1
ATOM 2740 N N . THR A 1 354 ? -13.071 -3.238 14.074 1.00 98.00 354 THR A N 1
ATOM 2741 C CA . THR A 1 354 ? -12.324 -2.159 13.435 1.00 98.00 354 THR A CA 1
ATOM 2742 C C . THR A 1 354 ? -11.225 -2.684 12.531 1.00 98.00 354 THR A C 1
ATOM 2744 O O . THR A 1 354 ? -10.524 -3.635 12.865 1.00 98.00 354 THR A O 1
ATOM 2747 N N . THR A 1 355 ? -11.059 -2.041 11.378 1.00 98.12 355 THR A N 1
ATOM 2748 C CA . THR A 1 355 ? -9.913 -2.298 10.497 1.00 98.12 355 THR A CA 1
ATOM 2749 C C . THR A 1 355 ? -8.657 -1.596 11.016 1.00 98.12 355 THR A C 1
ATOM 2751 O O . THR A 1 355 ? -8.731 -0.525 11.623 1.00 98.12 355 THR A O 1
ATOM 2754 N N . GLU A 1 356 ? -7.476 -2.103 10.661 1.00 95.81 356 GLU A N 1
ATOM 2755 C CA . GLU A 1 356 ? -6.201 -1.443 10.995 1.00 95.81 356 GLU A CA 1
ATOM 2756 C C . GLU A 1 356 ? -6.096 0.006 10.490 1.00 95.81 356 GLU A C 1
ATOM 2758 O O . GLU A 1 356 ? -5.349 0.819 11.036 1.00 95.81 356 GLU A O 1
ATOM 2763 N N . ARG A 1 357 ? -6.851 0.362 9.441 1.00 96.56 357 ARG A N 1
ATOM 2764 C CA . ARG A 1 357 ? -6.879 1.729 8.905 1.00 96.56 357 ARG A CA 1
ATOM 2765 C C . ARG A 1 357 ? -7.811 2.656 9.684 1.00 96.56 357 ARG A C 1
ATOM 2767 O O . ARG A 1 357 ? -7.527 3.845 9.770 1.00 96.56 357 ARG A O 1
ATOM 2774 N N . ALA A 1 358 ? -8.873 2.131 10.285 1.00 96.12 358 ALA A N 1
ATOM 2775 C CA . ALA A 1 358 ? -9.790 2.907 11.116 1.00 96.12 358 ALA A CA 1
ATOM 2776 C C . ALA A 1 358 ? -9.148 3.360 12.439 1.00 96.12 358 ALA A C 1
ATOM 2778 O O . ALA A 1 358 ? -9.401 4.480 12.883 1.00 96.12 358 ALA A O 1
ATOM 2779 N N . LYS A 1 359 ? -8.252 2.542 13.015 1.00 94.19 359 LYS A N 1
ATOM 2780 C CA . LYS A 1 359 ? -7.508 2.837 14.258 1.00 94.19 359 LYS A CA 1
ATOM 2781 C C . LYS A 1 359 ? -6.705 4.153 14.224 1.00 94.19 359 LYS A C 1
ATOM 2783 O O . LYS A 1 359 ? -6.325 4.656 15.273 1.00 94.19 359 LYS A O 1
ATOM 2788 N N . HIS A 1 360 ? -6.456 4.734 13.046 1.00 92.56 360 HIS A N 1
ATOM 2789 C CA . HIS A 1 360 ? -5.769 6.031 12.907 1.00 92.56 360 HIS A CA 1
ATOM 2790 C C . HIS A 1 360 ? -6.630 7.242 13.275 1.00 92.56 360 HIS A C 1
ATOM 2792 O O . HIS A 1 360 ? -6.090 8.331 13.453 1.00 92.56 360 HIS A O 1
ATOM 2798 N N . PHE A 1 361 ? -7.953 7.085 13.345 1.00 91.31 361 PHE A N 1
ATOM 2799 C CA . PHE A 1 361 ? -8.890 8.210 13.430 1.00 91.31 361 PHE A CA 1
ATOM 2800 C C . PHE A 1 361 ? -9.540 8.389 14.802 1.00 91.31 361 PHE A C 1
ATOM 2802 O O . PHE A 1 361 ? -10.196 9.398 15.024 1.00 91.31 361 PHE A O 1
ATOM 2809 N N . TYR A 1 362 ? -9.385 7.438 15.717 1.00 91.88 362 TYR A N 1
ATOM 2810 C CA . TYR A 1 362 ? -9.927 7.512 17.074 1.00 91.88 362 TYR A CA 1
ATOM 2811 C C . TYR A 1 362 ? -9.053 6.684 18.016 1.00 91.88 362 TYR A C 1
ATOM 2813 O O . TYR A 1 362 ? -8.274 5.839 17.569 1.00 91.88 362 TYR A O 1
ATOM 2821 N N . ARG A 1 363 ? -9.177 6.899 19.328 1.00 90.62 363 ARG A N 1
ATOM 2822 C CA . ARG A 1 363 ? -8.461 6.084 20.318 1.00 90.62 363 ARG A CA 1
ATOM 2823 C C . ARG A 1 363 ? -9.363 4.973 20.833 1.00 90.62 363 ARG A C 1
ATOM 2825 O O . ARG A 1 363 ? -10.508 5.221 21.191 1.00 90.62 363 ARG A O 1
ATOM 2832 N N . ALA A 1 364 ? -8.843 3.749 20.924 1.00 89.12 364 ALA A N 1
ATOM 2833 C CA . ALA A 1 364 ? -9.621 2.601 21.396 1.00 89.12 364 ALA A CA 1
ATOM 2834 C C . ALA A 1 364 ? -10.210 2.817 22.806 1.00 89.12 364 ALA A C 1
ATOM 2836 O O . ALA A 1 364 ? -11.298 2.332 23.090 1.00 89.12 364 ALA A O 1
ATOM 2837 N N . GLN A 1 365 ? -9.530 3.593 23.658 1.00 90.06 365 GLN A N 1
ATOM 2838 C CA . GLN A 1 365 ? -9.975 3.924 25.016 1.00 90.06 365 GLN A CA 1
ATOM 2839 C C . GLN A 1 365 ? -11.215 4.834 25.055 1.00 90.06 365 GLN A C 1
ATOM 2841 O O . GLN A 1 365 ? -11.874 4.912 26.084 1.00 90.06 365 GLN A O 1
ATOM 2846 N N . GLU A 1 366 ? -11.533 5.528 23.959 1.00 89.69 366 GLU A N 1
ATOM 2847 C CA . GLU A 1 366 ? -12.705 6.410 23.857 1.00 89.69 366 GLU A CA 1
ATOM 2848 C C . GLU A 1 366 ? -13.990 5.632 23.529 1.00 89.69 366 GLU A C 1
ATOM 2850 O O . GLU A 1 366 ? -15.076 6.209 23.514 1.00 89.69 366 GLU A O 1
ATOM 2855 N N . ILE A 1 367 ? -13.881 4.329 23.248 1.00 94.81 367 ILE A N 1
ATOM 2856 C CA . ILE A 1 367 ? -14.997 3.480 22.835 1.00 94.81 367 ILE A CA 1
ATOM 2857 C C . ILE A 1 367 ? -15.496 2.672 24.043 1.00 94.81 367 ILE A C 1
ATOM 2859 O O . ILE A 1 367 ? -14.786 1.779 24.504 1.00 94.81 367 ILE A O 1
ATOM 2863 N N . PRO A 1 368 ? -16.714 2.931 24.561 1.00 92.81 368 PRO A N 1
ATOM 2864 C CA . PRO A 1 368 ? -17.205 2.338 25.812 1.00 92.81 368 PRO A CA 1
ATOM 2865 C C . PRO A 1 368 ? -17.738 0.899 25.656 1.00 92.81 368 PRO A C 1
ATOM 2867 O O . PRO A 1 368 ? -18.545 0.448 26.465 1.00 92.81 368 PRO A O 1
ATOM 2870 N N . VAL A 1 369 ? -17.330 0.177 24.609 1.00 95.25 369 VAL A N 1
ATOM 2871 C CA . VAL A 1 369 ? -17.789 -1.188 24.300 1.00 95.25 369 VAL A CA 1
ATOM 2872 C C . VAL A 1 369 ? -16.627 -2.070 23.860 1.00 95.25 369 VAL A C 1
ATOM 2874 O O . VAL A 1 369 ? -15.551 -1.575 23.525 1.00 95.25 369 VAL A O 1
ATOM 2877 N N . THR A 1 370 ? -16.838 -3.388 23.826 1.00 96.31 370 THR A N 1
ATOM 2878 C CA . THR A 1 370 ? -15.813 -4.322 23.350 1.00 96.31 370 THR A CA 1
ATOM 2879 C C . THR A 1 370 ? -15.468 -4.049 21.888 1.00 96.31 370 THR A C 1
ATOM 2881 O O . THR A 1 370 ? -16.340 -4.049 21.014 1.00 96.31 370 THR A O 1
ATOM 2884 N N . LEU A 1 371 ? -14.178 -3.841 21.641 1.00 97.06 371 LEU A N 1
ATOM 2885 C CA . LEU A 1 371 ? -13.611 -3.523 20.342 1.00 97.06 371 LEU A CA 1
ATOM 2886 C C . LEU A 1 371 ? -12.675 -4.649 19.903 1.00 97.06 371 LEU A C 1
ATOM 2888 O O . LEU A 1 371 ? -11.736 -4.980 20.620 1.00 97.06 371 LEU A O 1
ATOM 2892 N N . TYR A 1 372 ? -12.946 -5.207 18.728 1.00 97.50 372 TYR A N 1
ATOM 2893 C CA . TYR A 1 372 ? -12.183 -6.283 18.106 1.00 97.50 372 TYR A CA 1
ATOM 2894 C C . TYR A 1 372 ? -11.441 -5.772 16.874 1.00 97.50 372 TYR A C 1
ATOM 2896 O O . TYR A 1 372 ? -11.940 -4.925 16.127 1.00 97.50 372 TYR A O 1
ATOM 2904 N N . SER A 1 373 ? -10.262 -6.326 16.639 1.00 96.12 373 SER A N 1
ATOM 2905 C CA . SER A 1 373 ? -9.401 -6.052 15.496 1.00 96.12 373 SER A CA 1
ATOM 2906 C C . SER A 1 373 ? -8.790 -7.332 14.933 1.00 96.12 373 SER A C 1
ATOM 2908 O O . SER A 1 373 ? -8.970 -8.411 15.496 1.00 96.12 373 SER A O 1
ATOM 2910 N N . ASP A 1 374 ? -8.044 -7.217 13.837 1.00 94.25 374 ASP A N 1
ATOM 2911 C CA . ASP A 1 374 ? -7.431 -8.366 13.159 1.00 94.25 374 ASP A CA 1
ATOM 2912 C C . ASP A 1 374 ? -6.495 -9.164 14.087 1.00 94.25 374 ASP A C 1
ATOM 2914 O O . ASP A 1 374 ? -6.385 -10.384 13.977 1.00 94.25 374 ASP A O 1
ATOM 2918 N N . GLU A 1 375 ? -5.853 -8.499 15.053 1.00 92.00 375 GLU A N 1
ATOM 2919 C CA . GLU A 1 375 ? -4.997 -9.152 16.052 1.00 92.00 375 GLU A CA 1
ATOM 2920 C C . GLU A 1 375 ? -5.776 -10.110 16.968 1.00 92.00 375 GLU A C 1
ATOM 2922 O O . GLU A 1 375 ? -5.246 -11.144 17.381 1.00 92.00 375 GLU A O 1
ATOM 2927 N N . ASP A 1 376 ? -7.039 -9.798 17.270 1.00 92.31 376 ASP A N 1
ATOM 2928 C CA . ASP A 1 376 ? -7.874 -10.597 18.170 1.00 92.31 376 ASP A CA 1
ATOM 2929 C C . ASP A 1 376 ? -8.282 -11.927 17.531 1.00 92.31 376 ASP A C 1
ATOM 2931 O O . ASP A 1 376 ? -8.403 -12.937 18.224 1.00 92.31 376 ASP A O 1
ATOM 2935 N N . GLU A 1 377 ? -8.423 -11.951 16.204 1.00 87.19 377 GLU A N 1
ATOM 2936 C CA . GLU A 1 377 ? -8.758 -13.155 15.446 1.00 87.19 377 GLU A CA 1
ATOM 2937 C C . GLU A 1 377 ? -7.696 -14.246 15.623 1.00 87.19 377 GLU A C 1
ATOM 2939 O O . GLU A 1 377 ? -8.015 -15.392 15.940 1.00 87.19 377 GLU A O 1
ATOM 2944 N N . TRP A 1 378 ? -6.423 -13.872 15.503 1.00 82.88 378 TRP A N 1
ATOM 2945 C CA . TRP A 1 378 ? -5.303 -14.806 15.618 1.00 82.88 378 TRP A CA 1
ATOM 2946 C C . TRP A 1 378 ? -4.869 -15.048 17.062 1.00 82.88 378 TRP A C 1
ATOM 2948 O O . TRP A 1 378 ? -4.358 -16.118 17.379 1.00 82.88 378 TRP A O 1
ATOM 2958 N N . ARG A 1 379 ? -5.083 -14.086 17.967 1.00 82.06 379 ARG A N 1
ATOM 2959 C CA . ARG A 1 379 ? -4.758 -14.256 19.391 1.00 82.06 379 ARG A CA 1
ATOM 2960 C C . ARG A 1 379 ? -5.661 -15.285 20.076 1.00 82.06 379 ARG A C 1
ATOM 2962 O O . ARG A 1 379 ? -5.206 -15.974 20.996 1.00 82.06 379 ARG A O 1
ATOM 2969 N N . LEU A 1 380 ? -6.927 -15.360 19.666 1.00 75.75 380 LEU A N 1
ATOM 2970 C CA . LEU A 1 380 ? -7.909 -16.294 20.223 1.00 75.75 380 LEU A CA 1
ATOM 2971 C C . LEU A 1 380 ? -7.798 -17.703 19.624 1.00 75.75 380 LEU A C 1
ATOM 2973 O O . LEU A 1 380 ? -8.215 -18.660 20.272 1.00 75.75 380 LEU A O 1
ATOM 2977 N N . TRP A 1 381 ? -7.190 -17.846 18.445 1.00 73.44 381 TRP A N 1
ATOM 2978 C CA . TRP A 1 381 ? -7.037 -19.124 17.755 1.00 73.44 381 TRP A CA 1
ATOM 2979 C C . TRP A 1 381 ? -5.674 -19.775 18.047 1.00 73.44 381 TRP A C 1
ATOM 2981 O O . TRP A 1 381 ? -4.643 -19.352 17.525 1.00 73.44 381 TRP A O 1
ATOM 2991 N N . LYS A 1 382 ? -5.645 -20.817 18.888 1.00 75.31 382 LYS A N 1
ATOM 2992 C CA . LYS A 1 382 ? -4.422 -21.557 19.268 1.00 75.31 382 LYS A CA 1
ATOM 2993 C C . LYS A 1 382 ? -4.417 -23.007 18.777 1.00 75.31 382 LYS A C 1
ATOM 2995 O O . LYS A 1 382 ? -3.356 -23.629 18.729 1.00 75.31 382 LYS A O 1
ATOM 3000 N N . GLY A 1 383 ? -5.569 -23.543 18.384 1.00 72.12 383 GLY A N 1
ATOM 3001 C CA . GLY A 1 383 ? -5.721 -24.885 17.831 1.00 72.12 383 GLY A CA 1
ATOM 3002 C C . GLY A 1 383 ? -6.974 -25.037 16.969 1.00 72.12 383 GLY A C 1
ATOM 3003 O O . GLY A 1 383 ? -7.863 -24.193 16.964 1.00 72.12 383 GLY A O 1
ATOM 3004 N N . ARG A 1 384 ? -7.073 -26.154 16.236 1.00 73.81 384 ARG A N 1
ATOM 3005 C CA . ARG A 1 384 ? -8.196 -26.425 15.309 1.00 73.81 384 ARG A CA 1
ATOM 3006 C C . ARG A 1 384 ? -9.573 -26.493 15.984 1.00 73.81 384 ARG A C 1
ATOM 3008 O O . ARG A 1 384 ? -10.574 -26.365 15.290 1.00 73.81 384 ARG A O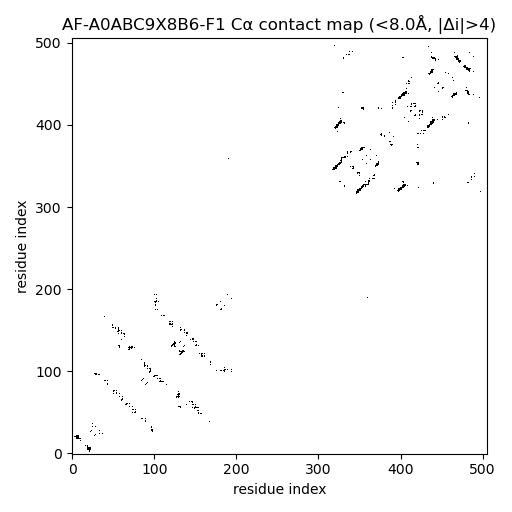 1
ATOM 3015 N N . SER A 1 385 ? -9.618 -26.740 17.290 1.00 76.50 385 SER A N 1
ATOM 3016 C CA . SER A 1 385 ? -10.844 -26.800 18.092 1.00 76.50 385 SER A CA 1
ATOM 3017 C C . SER A 1 385 ? -11.301 -25.441 18.618 1.00 76.50 385 SER A C 1
ATOM 3019 O O . SER A 1 385 ? -12.416 -25.349 19.128 1.00 76.50 385 SER A O 1
ATOM 3021 N N . ASP A 1 386 ? -10.453 -24.414 18.538 1.00 79.69 386 ASP A N 1
ATOM 3022 C CA . ASP A 1 386 ? -10.772 -23.106 19.098 1.00 79.69 386 ASP A CA 1
ATOM 3023 C C . ASP A 1 386 ? -11.786 -22.374 18.216 1.00 79.69 386 ASP A C 1
ATOM 3025 O O . ASP A 1 386 ? -11.767 -22.514 16.984 1.00 79.69 386 ASP A O 1
ATOM 3029 N N . PRO A 1 387 ? -12.687 -21.588 18.824 1.00 80.38 387 PRO A N 1
ATOM 3030 C CA . PRO A 1 387 ? -13.667 -20.838 18.069 1.00 80.38 387 PRO A CA 1
ATOM 3031 C C . PRO A 1 387 ? -13.008 -19.812 17.144 1.00 80.38 387 PRO A C 1
ATOM 3033 O O . PRO A 1 387 ? -12.048 -19.128 17.496 1.00 80.38 387 PRO A O 1
ATOM 3036 N N . VAL A 1 388 ? -13.569 -19.685 15.943 1.00 90.75 388 VAL A N 1
ATOM 3037 C CA . VAL A 1 388 ? -13.116 -18.724 14.938 1.00 90.75 388 VAL A CA 1
ATOM 3038 C C . VAL A 1 388 ? -13.873 -17.412 15.135 1.00 90.75 388 VAL A C 1
ATOM 3040 O O . VAL A 1 388 ? -15.081 -17.348 14.889 1.00 90.75 388 VAL A O 1
ATOM 3043 N N . LEU A 1 389 ? -13.164 -16.363 15.563 1.00 94.25 389 LEU A N 1
ATOM 3044 C CA . LEU A 1 389 ? -13.760 -15.103 16.024 1.00 94.25 389 LEU A CA 1
ATOM 3045 C C . LEU A 1 389 ? -14.753 -14.487 15.025 1.00 94.25 389 LEU A C 1
ATOM 3047 O O . LEU A 1 389 ? -15.851 -14.099 15.420 1.00 94.25 389 LEU A O 1
ATOM 3051 N N . HIS A 1 390 ? -14.425 -14.417 13.728 1.00 96.00 390 HIS A N 1
ATOM 3052 C CA . HIS A 1 390 ? -15.338 -13.824 12.740 1.00 96.00 390 HIS A CA 1
ATOM 3053 C C . HIS A 1 390 ? -16.667 -14.594 12.618 1.00 96.00 390 HIS A C 1
ATOM 3055 O O . HIS A 1 390 ? -17.723 -13.991 12.411 1.00 96.00 390 HIS A O 1
ATOM 3061 N N . ILE A 1 391 ? -16.645 -15.919 12.800 1.00 96.31 391 ILE A N 1
ATOM 3062 C CA . ILE A 1 391 ? -17.853 -16.754 12.814 1.00 96.31 391 ILE A CA 1
ATOM 3063 C C . ILE A 1 391 ? -18.653 -16.517 14.096 1.00 96.31 391 ILE A C 1
ATOM 3065 O O . ILE A 1 391 ? -19.883 -16.454 14.045 1.00 96.31 391 ILE A O 1
ATOM 3069 N N . GLU A 1 392 ? -17.986 -16.353 15.240 1.00 96.25 392 GLU A N 1
ATOM 3070 C CA . GLU A 1 392 ? -18.654 -16.034 16.504 1.00 96.25 392 GLU A CA 1
ATOM 3071 C C . GLU A 1 392 ? -19.342 -14.673 16.466 1.00 96.25 392 GLU A C 1
ATOM 3073 O O . GLU A 1 392 ? -20.509 -14.568 16.838 1.00 96.25 392 GLU A O 1
ATOM 3078 N N . LEU A 1 393 ? -18.661 -13.646 15.956 1.00 97.69 393 LEU A N 1
ATOM 3079 C CA . LEU A 1 393 ? -19.225 -12.306 15.810 1.00 97.69 393 LEU A CA 1
ATOM 3080 C C . LEU A 1 393 ? -20.438 -12.309 14.870 1.00 97.69 393 LEU A C 1
ATOM 3082 O O . LEU A 1 393 ? -21.475 -11.738 15.207 1.00 97.69 393 LEU A O 1
ATOM 3086 N N . ARG A 1 394 ? -20.357 -13.036 13.747 1.00 97.12 394 ARG A N 1
ATOM 3087 C CA . ARG A 1 394 ? -21.486 -13.250 12.824 1.00 97.12 394 ARG A CA 1
ATOM 3088 C C . ARG A 1 394 ? -22.666 -13.970 13.484 1.00 97.12 394 ARG A C 1
ATOM 3090 O O . ARG A 1 394 ? -23.826 -13.689 13.177 1.00 97.12 394 ARG A O 1
ATOM 3097 N N . ARG A 1 395 ? -22.403 -14.949 14.356 1.00 96.38 395 ARG A N 1
ATOM 3098 C CA . ARG A 1 395 ? -23.456 -15.664 15.101 1.00 96.38 395 ARG A CA 1
ATOM 3099 C C . ARG A 1 395 ? -24.090 -14.774 16.166 1.00 96.38 395 ARG A C 1
ATOM 3101 O O . ARG A 1 395 ? -25.309 -14.793 16.290 1.00 96.38 395 ARG A O 1
ATOM 3108 N N . TRP A 1 396 ? -23.272 -14.010 16.887 1.00 97.38 396 TRP A N 1
ATOM 3109 C CA . TRP A 1 396 ? -23.691 -13.134 17.978 1.00 97.38 396 TRP A CA 1
ATOM 3110 C C . TRP A 1 396 ? -24.561 -11.967 17.497 1.00 97.38 396 TRP A C 1
ATOM 3112 O O . TRP A 1 396 ? -25.534 -11.650 18.168 1.00 97.38 396 TRP A O 1
ATOM 3122 N N . ALA A 1 397 ? -24.234 -11.352 16.359 1.00 97.81 397 ALA A N 1
ATOM 3123 C CA . ALA A 1 397 ? -24.894 -10.139 15.879 1.00 97.81 397 ALA A CA 1
ATOM 3124 C C . ALA A 1 397 ? -26.241 -10.411 15.191 1.00 97.81 397 ALA A C 1
ATOM 3126 O O . ALA A 1 397 ? -26.330 -11.302 14.348 1.00 97.81 397 ALA A O 1
ATOM 3127 N N . ASP A 1 398 ? -27.261 -9.604 15.480 1.00 96.94 398 ASP A N 1
ATOM 3128 C CA . ASP A 1 398 ? -28.562 -9.605 14.792 1.00 96.94 398 ASP A CA 1
ATOM 3129 C C . ASP A 1 398 ? -28.600 -8.599 13.631 1.00 96.94 398 ASP A C 1
ATOM 3131 O O . ASP A 1 398 ? -29.319 -8.803 12.655 1.00 96.94 398 ASP A O 1
ATOM 3135 N N . LEU A 1 399 ? -27.785 -7.542 13.719 1.00 97.50 399 LEU A N 1
ATOM 3136 C CA . LEU A 1 399 ? -27.607 -6.491 12.715 1.00 97.50 399 LEU A CA 1
ATOM 3137 C C . LEU A 1 399 ? -26.121 -6.170 12.553 1.00 97.50 399 LEU A C 1
ATOM 3139 O O . LEU A 1 399 ? -25.397 -6.024 13.541 1.00 97.50 399 LEU A O 1
ATOM 3143 N N . MET A 1 400 ? -25.691 -5.981 11.307 1.00 98.38 400 MET A N 1
ATOM 3144 C CA . MET A 1 400 ? -24.388 -5.404 10.984 1.00 98.38 400 MET A CA 1
ATOM 3145 C C . MET A 1 400 ? -24.560 -3.945 10.556 1.00 98.38 400 MET A C 1
ATOM 3147 O O . MET A 1 400 ? -25.383 -3.645 9.696 1.00 98.38 400 MET A O 1
ATOM 3151 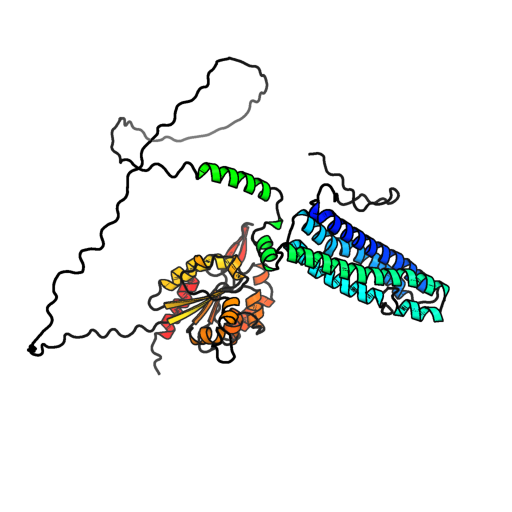N N . LEU A 1 401 ? -23.766 -3.039 11.123 1.00 98.75 401 LEU A N 1
ATOM 3152 C CA . LEU A 1 401 ? -23.711 -1.630 10.728 1.00 98.75 401 LEU A CA 1
ATOM 3153 C C . LEU A 1 401 ? -22.275 -1.257 10.364 1.00 98.75 401 LEU A C 1
ATOM 3155 O O . LEU A 1 401 ? -21.424 -1.192 11.241 1.00 98.75 401 LEU A O 1
ATOM 3159 N N . VAL A 1 402 ? -21.988 -0.964 9.098 1.00 98.75 402 VAL A N 1
ATOM 3160 C CA . VAL A 1 402 ? -20.657 -0.508 8.667 1.00 98.75 402 VAL A CA 1
ATOM 3161 C C . VAL A 1 402 ? -20.642 1.014 8.535 1.00 98.75 402 VAL A C 1
ATOM 3163 O O . VAL A 1 402 ? -21.126 1.556 7.543 1.00 98.75 402 VAL A O 1
ATOM 3166 N N . ALA A 1 403 ? -20.100 1.715 9.532 1.00 98.12 403 ALA A N 1
ATOM 3167 C CA . ALA A 1 403 ? -20.136 3.173 9.606 1.00 98.12 403 ALA A CA 1
ATOM 3168 C C . ALA A 1 403 ? -18.864 3.754 10.261 1.00 98.12 403 ALA A C 1
ATOM 3170 O O . ALA A 1 403 ? -18.716 3.686 11.483 1.00 98.12 403 ALA A O 1
ATOM 3171 N N . PRO A 1 404 ? -17.959 4.380 9.484 1.00 98.38 404 PRO A N 1
ATOM 3172 C CA . PRO A 1 404 ? -17.985 4.542 8.025 1.00 98.38 404 PRO A CA 1
ATOM 3173 C C . PRO A 1 404 ? -17.597 3.282 7.234 1.00 98.38 404 PRO A C 1
ATOM 3175 O O . PRO A 1 404 ? -16.838 2.444 7.726 1.00 98.38 404 PRO A O 1
ATOM 3178 N N . LEU A 1 405 ? -18.019 3.234 5.965 1.00 98.62 405 LEU A N 1
ATOM 3179 C CA . LEU A 1 405 ? -17.489 2.376 4.898 1.00 98.62 405 LEU A CA 1
ATOM 3180 C C . LEU A 1 405 ? -16.610 3.201 3.931 1.00 98.62 405 LEU A C 1
ATOM 3182 O O . LEU A 1 405 ? -17.099 4.059 3.198 1.00 98.62 405 LEU A O 1
ATOM 3186 N N . ASP A 1 406 ? -15.303 2.950 3.928 1.00 98.12 406 ASP A N 1
ATOM 3187 C CA . ASP A 1 406 ? -14.337 3.550 3.010 1.00 98.12 406 ASP A CA 1
ATOM 3188 C C . ASP A 1 406 ? -14.392 2.883 1.623 1.00 98.12 406 ASP A C 1
ATOM 3190 O O . ASP A 1 406 ? -14.904 1.774 1.451 1.00 98.12 406 ASP A O 1
ATOM 3194 N N . ALA A 1 407 ? -13.852 3.560 0.607 1.00 98.06 407 ALA A N 1
ATOM 3195 C CA . ALA A 1 407 ? -13.874 3.054 -0.769 1.00 98.06 407 ALA A CA 1
ATOM 3196 C C . ALA A 1 407 ? -13.096 1.736 -0.938 1.00 98.06 407 ALA A C 1
ATOM 3198 O O . ALA A 1 407 ? -13.436 0.908 -1.776 1.00 98.06 407 ALA A O 1
ATOM 3199 N N . ASN A 1 408 ? -12.045 1.529 -0.139 1.00 98.50 408 ASN A N 1
ATOM 3200 C CA . ASN A 1 408 ? -11.217 0.329 -0.214 1.00 98.50 408 ASN A CA 1
ATOM 3201 C C . ASN A 1 408 ? -11.981 -0.908 0.272 1.00 98.50 408 ASN A C 1
ATOM 3203 O O . ASN A 1 408 ? -11.989 -1.940 -0.391 1.00 98.50 408 ASN A O 1
ATOM 3207 N N . THR A 1 409 ? -12.649 -0.802 1.416 1.00 98.69 409 THR A N 1
ATOM 3208 C CA . THR A 1 409 ? -13.480 -1.871 1.961 1.00 98.69 409 THR A CA 1
ATOM 3209 C C . THR A 1 409 ? -14.715 -2.061 1.093 1.00 98.69 409 THR A C 1
ATOM 3211 O O . THR A 1 409 ? -15.044 -3.202 0.804 1.00 98.69 409 THR A O 1
ATOM 3214 N N . LEU A 1 410 ? -15.332 -0.992 0.572 1.00 98.69 410 LEU A N 1
ATOM 3215 C CA . LEU A 1 410 ? -16.397 -1.101 -0.434 1.00 98.69 410 LEU A CA 1
ATOM 3216 C C . LEU A 1 410 ? -15.951 -1.960 -1.631 1.00 98.69 410 LEU A C 1
ATOM 3218 O O . LEU A 1 410 ? -16.633 -2.921 -1.986 1.00 98.69 410 LEU A O 1
ATOM 3222 N N . ALA A 1 411 ? -14.772 -1.677 -2.191 1.00 98.62 411 ALA A N 1
ATOM 3223 C CA . ALA A 1 411 ? -14.214 -2.453 -3.293 1.00 98.62 411 ALA A CA 1
ATOM 3224 C C . ALA A 1 411 ? -13.943 -3.914 -2.904 1.00 98.62 411 ALA A C 1
ATOM 3226 O O . ALA A 1 411 ? -14.240 -4.821 -3.682 1.00 98.62 411 ALA A O 1
ATOM 3227 N N . LYS A 1 412 ? -13.421 -4.163 -1.698 1.00 98.69 412 LYS A N 1
ATOM 3228 C CA . LYS A 1 412 ? -13.198 -5.523 -1.187 1.00 98.69 412 LYS A CA 1
ATOM 3229 C C . LYS A 1 412 ? -14.500 -6.303 -1.050 1.00 98.69 412 LYS A C 1
ATOM 3231 O O . LYS A 1 412 ? -14.572 -7.428 -1.531 1.00 98.69 412 LYS A O 1
ATOM 3236 N N . LEU A 1 413 ? -15.527 -5.697 -0.455 1.00 98.44 413 LEU A N 1
ATOM 3237 C CA . LEU A 1 413 ? -16.835 -6.320 -0.261 1.00 98.44 413 LEU A CA 1
ATOM 3238 C C . LEU A 1 413 ? -17.506 -6.642 -1.599 1.00 98.44 413 LEU A C 1
ATOM 3240 O O . LEU A 1 413 ? -17.996 -7.754 -1.776 1.00 98.44 413 LEU A O 1
ATOM 3244 N N . ALA A 1 414 ? -17.458 -5.714 -2.557 1.00 98.38 414 ALA A N 1
ATOM 3245 C CA . ALA A 1 414 ? -18.001 -5.917 -3.899 1.00 98.38 414 ALA A CA 1
ATOM 3246 C C . ALA A 1 414 ? -17.307 -7.076 -4.640 1.00 98.38 414 ALA A C 1
ATOM 3248 O O . ALA A 1 414 ? -17.950 -7.844 -5.349 1.00 98.38 414 ALA A O 1
ATOM 3249 N N . ASN A 1 415 ? -16.000 -7.256 -4.431 1.00 98.00 415 ASN A N 1
ATOM 3250 C CA . ASN A 1 415 ? -15.213 -8.306 -5.087 1.00 98.00 415 ASN A CA 1
ATOM 3251 C C . ASN A 1 415 ? -15.043 -9.584 -4.244 1.00 98.00 415 ASN A C 1
ATOM 3253 O O . ASN A 1 415 ? -14.326 -10.495 -4.650 1.00 98.00 415 ASN A O 1
ATOM 3257 N N . GLY A 1 416 ? -15.676 -9.671 -3.071 1.00 96.94 416 GLY A N 1
ATOM 3258 C CA . GLY A 1 416 ? -15.603 -10.847 -2.200 1.00 96.94 416 GLY A CA 1
ATOM 3259 C C . GLY A 1 416 ? -14.246 -11.078 -1.522 1.00 96.94 416 GLY A C 1
ATOM 3260 O O . GLY A 1 416 ? -13.975 -12.202 -1.100 1.00 96.94 416 GLY A O 1
ATOM 3261 N N . ILE A 1 417 ? -13.403 -10.048 -1.405 1.00 98.44 417 ILE A N 1
ATOM 3262 C CA . ILE A 1 417 ? -12.125 -10.117 -0.683 1.00 98.44 417 ILE A CA 1
ATOM 3263 C C . ILE A 1 417 ? -12.398 -10.126 0.827 1.00 98.44 417 ILE A C 1
ATOM 3265 O O . ILE A 1 417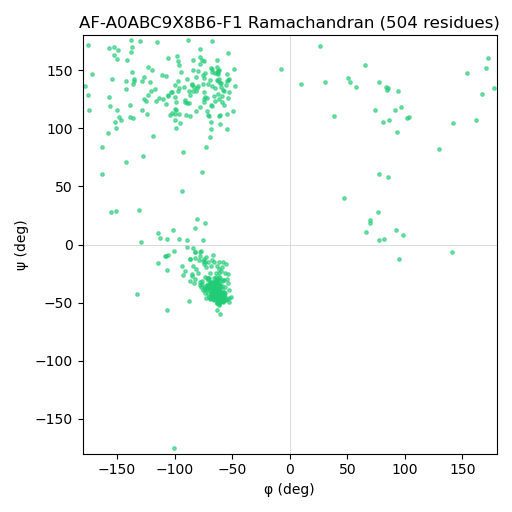 ? -13.043 -9.216 1.346 1.00 98.44 417 ILE A O 1
ATOM 3269 N N . CYS A 1 418 ? -11.867 -11.134 1.522 1.00 97.00 418 CYS A N 1
ATOM 3270 C CA . CYS A 1 418 ? -11.975 -11.324 2.970 1.00 97.00 418 CYS A CA 1
ATOM 3271 C C . CYS A 1 418 ? -10.587 -11.528 3.603 1.00 97.00 418 CYS A C 1
ATOM 3273 O O . CYS A 1 418 ? -10.172 -12.649 3.882 1.00 97.00 418 CYS A O 1
ATOM 3275 N N . ASP A 1 419 ? -9.832 -10.441 3.748 1.00 96.62 419 ASP A N 1
ATOM 3276 C CA . ASP A 1 419 ? -8.425 -10.447 4.176 1.00 96.62 419 ASP A CA 1
ATOM 3277 C C . ASP A 1 419 ? -8.194 -9.810 5.558 1.00 96.62 419 ASP A C 1
ATOM 3279 O O . ASP A 1 419 ? -7.050 -9.638 5.973 1.00 96.62 419 ASP A O 1
ATOM 3283 N N . ASN A 1 420 ? -9.269 -9.442 6.256 1.00 97.81 420 ASN A N 1
ATOM 3284 C CA . ASN A 1 420 ? -9.251 -8.899 7.613 1.00 97.81 420 ASN A CA 1
ATOM 3285 C C . ASN A 1 420 ? -10.528 -9.285 8.376 1.00 97.81 420 ASN A C 1
ATOM 3287 O O . ASN A 1 420 ? -11.510 -9.704 7.757 1.00 97.81 420 ASN A O 1
ATOM 3291 N N . LEU A 1 421 ? -10.551 -9.094 9.698 1.00 98.00 421 LEU A N 1
ATOM 3292 C CA . LEU A 1 421 ? -11.637 -9.557 10.565 1.00 98.00 421 LEU A CA 1
ATOM 3293 C C . LEU A 1 421 ? -13.003 -9.042 10.090 1.00 98.00 421 LEU A C 1
ATOM 3295 O O . LEU A 1 421 ? -13.955 -9.811 9.957 1.00 98.00 421 LEU A O 1
ATOM 3299 N N . LEU A 1 422 ? -13.100 -7.746 9.773 1.00 98.50 422 LEU A N 1
ATOM 3300 C CA . LEU A 1 422 ? -14.346 -7.125 9.313 1.00 98.50 422 LEU A CA 1
ATOM 3301 C C . LEU A 1 422 ? -14.857 -7.744 8.004 1.00 98.50 422 LEU A C 1
ATOM 3303 O O . LEU A 1 422 ? -16.031 -8.097 7.895 1.00 98.50 422 LEU A O 1
ATOM 3307 N N . THR A 1 423 ? -13.986 -7.873 7.004 1.00 98.56 423 THR A N 1
ATOM 3308 C CA . THR A 1 423 ? -14.361 -8.427 5.697 1.00 98.56 423 THR A CA 1
ATOM 3309 C C . THR A 1 423 ? -14.662 -9.923 5.777 1.00 98.56 423 THR A C 1
ATOM 3311 O O . THR A 1 423 ? -15.579 -10.378 5.098 1.00 98.56 423 THR A O 1
ATOM 3314 N N . CYS A 1 424 ? -13.994 -10.676 6.658 1.00 98.44 424 CYS A N 1
ATOM 3315 C CA . CYS A 1 424 ? -14.328 -12.069 6.969 1.00 98.44 424 CYS A CA 1
ATOM 3316 C C . CYS A 1 424 ? -15.723 -12.207 7.597 1.00 98.44 424 CYS A C 1
ATOM 3318 O O . CYS A 1 424 ? -16.513 -13.038 7.143 1.00 98.44 424 CYS A O 1
ATOM 3320 N N . VAL A 1 425 ? -16.071 -11.364 8.582 1.00 98.56 425 VAL A N 1
ATOM 3321 C CA . VAL A 1 425 ? -17.419 -11.340 9.184 1.00 98.56 425 VAL A CA 1
ATOM 3322 C C . VAL A 1 425 ? -18.484 -11.075 8.119 1.00 98.56 425 VAL A C 1
ATOM 3324 O O . VAL A 1 425 ? -19.471 -11.806 8.045 1.00 98.56 425 VAL A O 1
ATOM 3327 N N . ILE A 1 426 ? -18.278 -10.058 7.273 1.00 98.50 426 ILE A N 1
ATOM 3328 C CA . ILE A 1 426 ? -19.247 -9.681 6.233 1.00 98.50 426 ILE A CA 1
ATOM 3329 C C . ILE A 1 426 ? -19.340 -10.764 5.149 1.00 98.50 426 ILE A C 1
ATOM 3331 O O . ILE A 1 426 ? -20.428 -11.072 4.671 1.00 98.50 426 ILE A O 1
ATOM 3335 N N . ARG A 1 427 ? -18.226 -11.403 4.776 1.00 98.31 427 ARG A N 1
ATOM 3336 C CA . ARG A 1 427 ? -18.232 -12.484 3.780 1.00 98.31 427 ARG A CA 1
ATOM 3337 C C . ARG A 1 427 ? -19.009 -13.715 4.250 1.00 98.31 427 ARG A C 1
ATOM 3339 O O . ARG A 1 427 ? -19.596 -14.401 3.410 1.00 98.31 427 ARG A O 1
ATOM 3346 N N . ALA A 1 428 ? -19.004 -13.975 5.558 1.00 97.88 428 ALA A N 1
ATOM 3347 C CA . ALA A 1 428 ? -19.749 -15.045 6.219 1.00 97.88 428 ALA A CA 1
ATOM 3348 C C . ALA A 1 428 ? -21.166 -14.625 6.668 1.00 97.88 428 ALA A C 1
ATOM 3350 O O . ALA A 1 428 ? -21.856 -15.401 7.345 1.00 97.88 428 ALA A O 1
ATOM 3351 N N . TRP A 1 429 ? -21.591 -13.397 6.347 1.00 98.25 429 TRP A N 1
ATOM 3352 C CA . TRP A 1 429 ? -22.821 -12.808 6.865 1.00 98.25 429 TRP A CA 1
ATOM 3353 C C . TRP A 1 429 ? -24.068 -13.591 6.447 1.00 98.25 429 TRP A C 1
ATOM 3355 O O . TRP A 1 429 ? -24.138 -14.189 5.375 1.00 98.25 429 TRP A O 1
ATOM 3365 N N . ASP A 1 430 ? -25.063 -13.604 7.330 1.00 96.25 430 ASP A N 1
ATOM 3366 C CA . ASP A 1 430 ? -26.372 -14.174 7.040 1.00 96.25 430 ASP A CA 1
ATOM 3367 C C . ASP A 1 430 ? -27.213 -13.165 6.262 1.00 96.25 430 ASP A C 1
ATOM 3369 O O . ASP A 1 430 ? -27.570 -12.130 6.817 1.00 96.25 430 ASP A O 1
ATOM 3373 N N . LEU A 1 431 ? -27.573 -13.453 5.012 1.00 95.38 431 LEU A N 1
ATOM 3374 C CA . LEU A 1 431 ? -28.394 -12.526 4.223 1.00 95.38 431 LEU A CA 1
ATOM 3375 C C . LEU A 1 431 ? -29.830 -12.380 4.763 1.00 95.38 431 LEU A C 1
ATOM 3377 O O . LEU A 1 431 ? -30.522 -11.439 4.393 1.00 95.38 431 LEU A O 1
ATOM 3381 N N . SER A 1 432 ? -30.275 -13.257 5.675 1.00 94.50 432 SER A N 1
ATOM 3382 C CA . SER A 1 432 ? -31.540 -13.067 6.405 1.00 94.50 432 SER A CA 1
ATOM 3383 C C . SER A 1 432 ? -31.448 -12.004 7.513 1.00 94.50 432 SER A C 1
ATOM 3385 O O . SER A 1 432 ? -32.478 -11.551 8.028 1.00 94.50 432 SER A O 1
ATOM 3387 N N . LYS A 1 433 ? -30.230 -11.595 7.899 1.00 96.06 433 LYS A N 1
ATOM 3388 C CA . LYS A 1 433 ? -29.968 -10.547 8.891 1.00 96.06 433 LYS A CA 1
ATOM 3389 C C . LYS A 1 433 ? -29.628 -9.229 8.188 1.00 96.06 433 LYS A C 1
ATOM 3391 O O . LYS A 1 433 ? -28.838 -9.230 7.243 1.00 96.06 433 LYS A O 1
ATOM 3396 N N . PRO A 1 434 ? -30.158 -8.091 8.658 1.00 97.56 434 PRO A N 1
ATOM 3397 C CA . PRO A 1 434 ? -29.898 -6.801 8.041 1.00 97.56 434 PRO A CA 1
ATOM 3398 C C . PRO A 1 434 ? -28.411 -6.433 8.111 1.00 97.56 434 PRO A C 1
ATOM 3400 O O . PRO A 1 434 ? -27.736 -6.660 9.121 1.00 97.56 434 PRO A O 1
ATOM 3403 N N . LEU A 1 435 ? -27.919 -5.824 7.033 1.00 98.50 435 LEU A N 1
ATOM 3404 C CA . LEU A 1 435 ? -26.615 -5.175 6.976 1.00 98.50 435 LEU A CA 1
ATOM 3405 C C . LEU A 1 435 ? -26.804 -3.764 6.428 1.00 98.50 435 LEU A C 1
ATOM 3407 O O . LEU A 1 435 ? -27.213 -3.585 5.283 1.00 98.50 435 LEU A O 1
ATOM 3411 N N . LEU A 1 436 ? -26.508 -2.771 7.259 1.00 98.62 436 LEU A N 1
ATOM 3412 C CA . LEU A 1 436 ? -26.490 -1.357 6.904 1.00 98.62 436 LEU A CA 1
ATOM 3413 C C . LEU A 1 436 ? -25.056 -0.931 6.593 1.00 98.62 436 LEU A C 1
ATOM 3415 O O . LEU A 1 436 ? -24.128 -1.323 7.304 1.00 98.62 436 LEU A O 1
ATOM 3419 N N . PHE A 1 437 ? -24.861 -0.084 5.587 1.00 98.62 437 PHE A N 1
ATOM 3420 C CA . PHE A 1 437 ? -23.555 0.515 5.319 1.00 98.62 437 PHE A CA 1
ATOM 3421 C C . PHE A 1 437 ? -23.654 2.011 5.019 1.00 98.62 437 PHE A C 1
ATOM 3423 O O . PHE A 1 437 ? -24.563 2.460 4.327 1.00 98.62 437 PHE A O 1
ATOM 3430 N N . CYS A 1 438 ? -22.691 2.778 5.531 1.00 98.31 438 CYS A N 1
ATOM 3431 C CA . CYS A 1 438 ? -22.624 4.232 5.409 1.00 98.31 438 CYS A CA 1
ATOM 3432 C C . CYS A 1 438 ? -21.342 4.626 4.662 1.00 98.31 438 CYS A C 1
ATOM 3434 O O . CYS A 1 438 ? -20.292 4.764 5.308 1.00 98.31 438 CYS A O 1
ATOM 3436 N N . PRO A 1 439 ? -21.372 4.806 3.329 1.00 97.88 439 PRO A N 1
ATOM 3437 C CA . PRO A 1 439 ? -20.176 5.182 2.591 1.00 97.88 439 PRO A CA 1
ATOM 3438 C C . PRO A 1 439 ? -19.631 6.540 3.058 1.00 97.88 439 PRO A C 1
ATOM 3440 O O . PRO A 1 439 ? -20.384 7.454 3.408 1.00 97.88 439 PRO A O 1
ATOM 3443 N N . ALA A 1 440 ? -18.305 6.670 3.103 1.00 95.75 440 ALA A N 1
ATOM 3444 C CA . ALA A 1 440 ? -17.642 7.894 3.542 1.00 95.75 440 ALA A CA 1
ATOM 3445 C C . ALA A 1 440 ? -16.280 8.069 2.863 1.00 95.75 440 ALA A C 1
ATOM 3447 O O . ALA A 1 440 ? -15.278 7.479 3.279 1.00 95.75 440 ALA A O 1
ATOM 3448 N N . MET A 1 441 ? -16.225 8.912 1.837 1.00 94.31 441 MET A N 1
ATOM 3449 C CA . MET A 1 441 ? -15.031 9.130 1.021 1.00 94.31 441 MET A CA 1
ATOM 3450 C C . MET A 1 441 ? -15.014 10.532 0.404 1.00 94.31 441 MET A C 1
ATOM 3452 O O . MET A 1 441 ? -15.988 11.276 0.471 1.00 94.31 441 MET A O 1
ATOM 3456 N N . ASN A 1 442 ? -13.881 10.918 -0.179 1.00 92.62 442 ASN A N 1
ATOM 3457 C CA . ASN A 1 442 ? -13.781 12.178 -0.912 1.00 92.62 442 ASN A CA 1
ATOM 3458 C C . ASN A 1 442 ? -14.732 12.191 -2.126 1.00 92.62 442 ASN A C 1
ATOM 3460 O O . ASN A 1 442 ? -14.950 11.149 -2.741 1.00 92.62 442 ASN A O 1
ATOM 3464 N N . THR A 1 443 ? -15.229 13.370 -2.509 1.00 90.12 443 THR A N 1
ATOM 3465 C CA . THR A 1 443 ? -16.136 13.561 -3.650 1.00 90.12 443 THR A CA 1
ATOM 3466 C C . THR A 1 443 ? -15.640 12.926 -4.943 1.00 90.12 443 THR A C 1
ATOM 3468 O O . THR A 1 443 ? -16.389 12.201 -5.581 1.00 90.12 443 THR A O 1
ATOM 3471 N N . ALA A 1 444 ? -14.359 13.088 -5.285 1.00 91.69 444 ALA A N 1
ATOM 3472 C CA . ALA A 1 444 ? -13.801 12.502 -6.504 1.00 91.69 444 ALA A CA 1
ATOM 3473 C C . ALA A 1 444 ? -13.792 10.963 -6.469 1.00 91.69 444 ALA A C 1
ATOM 3475 O O . ALA A 1 444 ? -13.883 10.315 -7.507 1.00 91.69 444 ALA A O 1
ATOM 3476 N N . MET A 1 445 ? -13.697 10.364 -5.276 1.00 94.25 445 MET A N 1
ATOM 3477 C CA . MET A 1 445 ? -13.835 8.913 -5.110 1.00 94.25 445 MET A CA 1
ATOM 3478 C C . MET A 1 445 ? -15.299 8.488 -5.218 1.00 94.25 445 MET A C 1
ATOM 3480 O O . MET A 1 445 ? -15.587 7.460 -5.820 1.00 94.25 445 MET A O 1
ATOM 3484 N N . TRP A 1 446 ? -16.220 9.277 -4.658 1.00 94.75 446 TRP A N 1
ATOM 3485 C CA . TRP A 1 446 ? -17.655 9.010 -4.724 1.00 94.75 446 TRP A CA 1
ATOM 3486 C C . TRP A 1 446 ? -18.196 9.089 -6.158 1.00 94.75 446 TRP A C 1
ATOM 3488 O O . TRP A 1 446 ? -18.944 8.217 -6.588 1.00 94.75 446 TRP A O 1
ATOM 3498 N N . GLU A 1 447 ? -17.774 10.104 -6.911 1.00 93.88 447 GLU A N 1
ATOM 3499 C CA . GLU A 1 447 ? -18.154 10.327 -8.311 1.00 93.88 447 GLU A CA 1
ATOM 3500 C C . GLU A 1 447 ? -17.455 9.373 -9.285 1.00 93.88 447 GLU A C 1
ATOM 3502 O O . GLU A 1 447 ? -17.850 9.276 -10.449 1.00 93.88 447 GLU A O 1
ATOM 3507 N N . HIS A 1 448 ? -16.432 8.641 -8.832 1.00 96.94 448 HIS A N 1
ATOM 3508 C CA . HIS A 1 448 ? -15.770 7.657 -9.673 1.00 96.94 448 HIS A CA 1
ATOM 3509 C C . HIS A 1 448 ? -16.771 6.555 -10.085 1.00 96.94 448 HIS A C 1
ATOM 3511 O O . HIS A 1 448 ? -17.390 5.946 -9.208 1.00 96.94 448 HIS A O 1
ATOM 3517 N N . PRO A 1 449 ? -16.895 6.208 -11.385 1.00 96.75 449 PRO A N 1
ATOM 3518 C CA . PRO A 1 449 ? -17.911 5.266 -11.873 1.00 96.75 449 PRO A CA 1
ATOM 3519 C C . PRO A 1 449 ? -17.921 3.905 -11.166 1.00 96.75 449 PRO A C 1
ATOM 3521 O O . PRO A 1 449 ? -18.978 3.308 -10.970 1.00 96.75 449 PRO A O 1
ATOM 3524 N N . ILE A 1 450 ? -16.744 3.425 -10.746 1.00 97.94 450 ILE A N 1
ATOM 3525 C CA . ILE A 1 450 ? -16.617 2.157 -10.013 1.00 97.94 450 ILE A CA 1
ATOM 3526 C C . ILE A 1 450 ? -17.367 2.168 -8.676 1.00 97.94 450 ILE A C 1
ATOM 3528 O O . ILE A 1 450 ? -17.887 1.137 -8.266 1.00 97.94 450 ILE A O 1
ATOM 3532 N N . THR A 1 451 ? -17.458 3.318 -8.007 1.00 97.75 451 THR A N 1
ATOM 3533 C CA . THR A 1 451 ? -18.103 3.429 -6.697 1.00 97.75 451 THR A CA 1
ATOM 3534 C C . THR A 1 451 ? -19.599 3.198 -6.836 1.00 97.75 451 THR A C 1
ATOM 3536 O O . THR A 1 451 ? -20.161 2.402 -6.091 1.00 97.75 451 THR A O 1
ATOM 3539 N N . ALA A 1 452 ? -20.231 3.804 -7.846 1.00 96.62 452 ALA A N 1
ATOM 3540 C CA . ALA A 1 452 ? -21.642 3.572 -8.145 1.00 96.62 452 ALA A CA 1
ATOM 3541 C C . ALA A 1 452 ? -21.922 2.091 -8.463 1.00 96.62 452 ALA A C 1
ATOM 3543 O O . ALA A 1 452 ? -22.884 1.527 -7.948 1.00 96.62 452 ALA A O 1
ATOM 3544 N N . GLN A 1 453 ? -21.050 1.441 -9.244 1.00 98.50 453 GLN A N 1
ATOM 3545 C CA . GLN A 1 453 ? -21.168 0.009 -9.550 1.00 98.50 453 GLN A CA 1
ATOM 3546 C C . GLN A 1 453 ? -21.058 -0.860 -8.290 1.00 98.50 453 GLN A C 1
ATOM 3548 O O . GLN A 1 453 ? -21.861 -1.767 -8.093 1.00 98.50 453 GLN A O 1
ATOM 3553 N N . GLN A 1 454 ? -20.093 -0.569 -7.415 1.00 98.56 454 GLN A N 1
ATOM 3554 C CA . GLN A 1 454 ? -19.871 -1.325 -6.181 1.00 98.56 454 GLN A CA 1
ATOM 3555 C C . GLN A 1 454 ? -21.004 -1.128 -5.168 1.00 98.56 454 GLN A C 1
ATOM 3557 O O . GLN A 1 454 ? -21.436 -2.095 -4.546 1.00 98.56 454 GLN A O 1
ATOM 3562 N N . VAL A 1 455 ? -21.511 0.100 -5.014 1.00 98.38 455 VAL A N 1
ATOM 3563 C CA . VAL A 1 455 ? -22.670 0.386 -4.153 1.00 98.38 455 VAL A CA 1
ATOM 3564 C C . VAL A 1 455 ? -23.895 -0.379 -4.644 1.00 98.38 455 VAL A C 1
ATOM 3566 O O . VAL A 1 455 ? -24.561 -1.036 -3.844 1.00 98.38 455 VAL A O 1
ATOM 3569 N N . GLU A 1 456 ? -24.164 -0.358 -5.951 1.00 98.38 456 GLU A N 1
ATOM 3570 C CA . GLU A 1 456 ? -25.298 -1.090 -6.515 1.00 98.38 456 GLU A CA 1
ATOM 3571 C C . GLU A 1 456 ? -25.129 -2.606 -6.371 1.00 98.38 456 GLU A C 1
ATOM 3573 O O . GLU A 1 456 ? -26.088 -3.309 -6.066 1.00 98.38 456 GLU A O 1
ATOM 3578 N N . GLN A 1 457 ? -23.902 -3.117 -6.482 1.00 98.38 457 GLN A N 1
ATOM 3579 C CA . GLN A 1 457 ? -23.616 -4.527 -6.240 1.00 98.38 457 GLN A CA 1
ATOM 3580 C C . GLN A 1 457 ? -23.887 -4.937 -4.784 1.00 98.38 457 GLN A C 1
ATOM 3582 O O . GLN A 1 457 ? -24.517 -5.966 -4.548 1.00 98.38 457 GLN A O 1
ATOM 3587 N N . LEU A 1 458 ? -23.468 -4.126 -3.804 1.00 98.38 458 LEU A N 1
ATOM 3588 C CA . LEU A 1 458 ? -23.766 -4.371 -2.388 1.00 98.38 458 LEU A CA 1
ATOM 3589 C C . LEU A 1 458 ? -25.275 -4.336 -2.115 1.00 98.38 458 LEU A C 1
ATOM 3591 O O . LEU A 1 458 ? -25.787 -5.203 -1.408 1.00 98.38 458 LEU A O 1
ATOM 3595 N N . LYS A 1 459 ? -25.999 -3.384 -2.710 1.00 98.25 459 LYS A N 1
ATOM 3596 C CA . LYS A 1 459 ? -27.468 -3.346 -2.642 1.00 98.25 459 LYS A CA 1
ATOM 3597 C C . LYS A 1 459 ? -28.098 -4.585 -3.277 1.00 98.25 459 LYS A C 1
ATOM 3599 O O . LYS A 1 459 ? -29.032 -5.147 -2.713 1.00 98.25 459 LYS A O 1
ATOM 3604 N N . GLY A 1 460 ? -27.538 -5.070 -4.385 1.00 97.81 460 GLY A N 1
ATOM 3605 C CA . GLY A 1 460 ? -27.927 -6.325 -5.028 1.00 97.81 460 GLY A CA 1
ATOM 3606 C C . GLY A 1 460 ? -27.735 -7.567 -4.148 1.00 97.81 460 GLY A C 1
ATOM 3607 O O . GLY A 1 460 ? -28.450 -8.549 -4.328 1.00 97.81 460 GLY A O 1
ATOM 3608 N N . PHE A 1 461 ? -26.834 -7.528 -3.158 1.00 96.62 461 PHE A N 1
ATOM 3609 C CA . PHE A 1 461 ? -26.704 -8.580 -2.139 1.00 96.62 461 PHE A CA 1
ATOM 3610 C C . PHE A 1 461 ? -27.780 -8.510 -1.041 1.00 96.62 461 PHE A C 1
ATOM 3612 O O . PHE A 1 461 ? -27.847 -9.407 -0.204 1.00 96.62 461 PHE A O 1
ATOM 3619 N N . GLY A 1 462 ? -28.617 -7.467 -1.028 1.00 96.81 462 GLY A N 1
ATOM 3620 C CA . GLY A 1 462 ? -29.610 -7.208 0.018 1.00 96.81 462 GLY A CA 1
ATOM 3621 C C . GLY A 1 462 ? -29.108 -6.297 1.141 1.00 96.81 462 GLY A C 1
ATOM 3622 O O . GLY A 1 462 ? -29.754 -6.202 2.183 1.00 96.81 462 GLY A O 1
ATOM 3623 N N . TYR A 1 463 ? -27.960 -5.633 0.965 1.00 98.06 463 TYR A N 1
ATOM 3624 C CA . TYR A 1 463 ? -27.456 -4.670 1.943 1.00 98.06 463 TYR A CA 1
ATOM 3625 C C . TYR A 1 463 ? -28.129 -3.307 1.770 1.00 98.06 463 TYR A C 1
ATOM 3627 O O . TYR A 1 463 ? -28.379 -2.850 0.655 1.00 98.06 463 TYR A O 1
ATOM 3635 N N . THR A 1 464 ? -28.370 -2.618 2.879 1.00 98.12 464 THR A N 1
ATOM 3636 C CA . THR A 1 464 ? -29.081 -1.340 2.891 1.00 98.12 464 THR A CA 1
ATOM 3637 C C . THR A 1 464 ? -28.092 -0.183 2.985 1.00 98.12 464 THR A C 1
ATOM 3639 O O . THR A 1 464 ? -27.374 -0.029 3.976 1.00 98.12 464 THR A O 1
ATOM 3642 N N . GLU A 1 465 ? -28.069 0.655 1.953 1.00 98.06 465 GLU A N 1
ATOM 3643 C CA . GLU A 1 465 ? -27.271 1.880 1.931 1.00 98.06 465 GLU A CA 1
ATOM 3644 C C . GLU A 1 465 ? -27.904 2.959 2.821 1.00 98.06 465 GLU A C 1
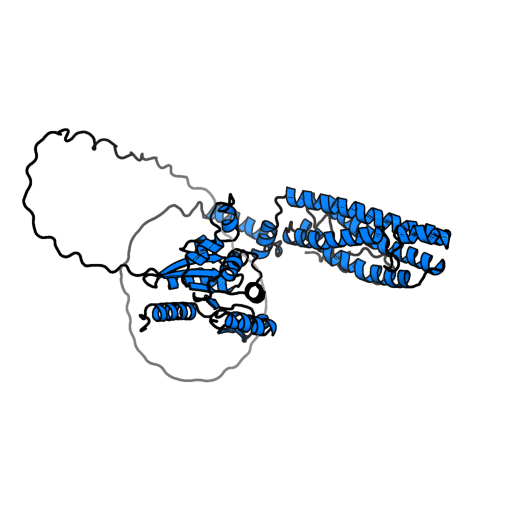ATOM 3646 O O . GLU A 1 465 ? -29.083 3.285 2.676 1.00 98.06 465 GLU A O 1
ATOM 3651 N N . ILE A 1 466 ? -27.098 3.577 3.686 1.00 97.75 466 ILE A N 1
ATOM 3652 C CA . ILE A 1 466 ? -27.393 4.889 4.267 1.00 97.75 466 ILE A CA 1
ATOM 3653 C C . ILE A 1 466 ? -26.573 5.920 3.476 1.00 97.75 466 ILE A C 1
ATOM 3655 O O . ILE A 1 466 ? -25.344 5.956 3.616 1.00 97.75 466 ILE A O 1
ATOM 3659 N N . PRO A 1 467 ? -27.215 6.733 2.617 1.00 94.81 467 PRO A N 1
ATOM 3660 C CA . PRO A 1 467 ? -26.517 7.498 1.592 1.00 94.81 467 PRO A CA 1
ATOM 3661 C C . PRO A 1 467 ? -25.627 8.598 2.177 1.00 94.81 467 PRO A C 1
ATOM 3663 O O . PRO A 1 467 ? -25.917 9.186 3.223 1.00 94.81 467 PRO A O 1
ATOM 3666 N N . CYS A 1 468 ? -24.553 8.924 1.457 1.00 91.88 468 CYS A N 1
ATOM 3667 C CA . CYS A 1 468 ? -23.699 10.058 1.795 1.00 91.88 468 CYS A CA 1
ATOM 3668 C C . CYS A 1 468 ? -24.456 11.389 1.741 1.00 91.88 468 CYS A C 1
ATOM 3670 O O . CYS A 1 468 ? -25.316 11.601 0.883 1.00 91.88 468 CYS A O 1
ATOM 3672 N N . VAL A 1 469 ? -24.024 12.336 2.571 1.00 90.44 469 VAL A N 1
ATOM 3673 C CA . VAL A 1 469 ? -24.491 13.725 2.550 1.00 90.44 469 VAL A CA 1
ATOM 3674 C C . VAL A 1 469 ? -23.531 14.624 1.771 1.00 90.44 469 VAL A C 1
ATOM 3676 O O . VAL A 1 469 ? -22.347 14.315 1.586 1.00 90.44 469 VAL A O 1
ATOM 3679 N N . VAL A 1 470 ? -24.057 15.757 1.310 1.00 84.94 470 VAL A N 1
ATOM 3680 C CA . VAL A 1 470 ? -23.269 16.839 0.715 1.00 84.94 470 VAL A CA 1
ATOM 3681 C C . VAL A 1 470 ? -22.724 17.714 1.841 1.00 84.94 470 VAL A C 1
ATOM 3683 O O . VAL A 1 470 ? -23.466 18.096 2.746 1.00 84.94 470 VAL A O 1
ATOM 3686 N N . LYS A 1 471 ? -21.429 18.036 1.808 1.00 70.88 471 LYS A N 1
ATOM 3687 C CA . LYS A 1 471 ? -20.828 19.030 2.712 1.00 70.88 471 LYS A CA 1
ATOM 3688 C C . LYS A 1 471 ? -20.074 20.085 1.919 1.00 70.88 471 LYS A C 1
ATOM 3690 O O . LYS A 1 471 ? -19.430 19.771 0.921 1.00 70.88 471 LYS A O 1
ATOM 3695 N N . LYS A 1 472 ? -20.123 21.329 2.404 1.00 59.94 472 LYS A N 1
ATOM 3696 C CA . LYS A 1 472 ? -19.259 22.406 1.914 1.00 59.94 472 LYS A CA 1
ATOM 3697 C C . LYS A 1 472 ? -17.818 22.115 2.310 1.00 59.94 472 LYS A C 1
ATOM 3699 O O . LYS A 1 472 ? -17.508 21.976 3.495 1.00 59.94 472 LYS A O 1
ATOM 3704 N N . LEU A 1 473 ? -16.954 22.001 1.311 1.00 55.59 473 LEU A N 1
ATOM 3705 C CA . LEU A 1 473 ? -15.515 21.907 1.492 1.00 55.59 473 LEU A CA 1
ATOM 3706 C C . LEU A 1 473 ? -14.958 23.288 1.863 1.00 55.59 473 LEU A C 1
ATOM 3708 O O . LEU A 1 473 ? -15.554 24.322 1.567 1.00 55.59 473 LEU A O 1
ATOM 3712 N N . VAL A 1 474 ? -13.783 23.312 2.497 1.00 40.62 474 VAL A N 1
ATOM 3713 C CA . VAL A 1 474 ? -13.110 24.553 2.937 1.00 40.62 474 VAL A CA 1
ATOM 3714 C C . VAL A 1 474 ? -12.814 25.507 1.760 1.00 40.62 474 VAL A C 1
ATOM 3716 O O . VAL A 1 474 ? -12.650 26.703 1.971 1.00 40.62 474 VAL A O 1
ATOM 3719 N N . CYS A 1 475 ? -12.798 25.007 0.519 1.00 37.69 475 CYS A N 1
ATOM 3720 C CA . CYS A 1 475 ? -12.623 25.788 -0.711 1.00 37.69 475 CYS A CA 1
ATOM 3721 C C . CYS A 1 475 ? -13.899 26.466 -1.246 1.00 37.69 475 CYS A C 1
ATOM 3723 O O . CYS A 1 475 ? -13.800 27.240 -2.191 1.00 37.69 475 CYS A O 1
ATOM 3725 N N . GLY A 1 476 ? -15.074 26.210 -0.659 1.00 48.34 476 GLY A N 1
ATOM 3726 C CA . GLY A 1 476 ? -16.359 26.742 -1.132 1.00 48.34 476 GLY A CA 1
ATOM 3727 C C . GLY A 1 476 ? -17.140 25.805 -2.061 1.00 48.34 476 GLY A C 1
ATOM 3728 O O . GLY A 1 476 ? -18.333 26.029 -2.250 1.00 48.34 476 GLY A O 1
ATOM 3729 N N . ASP A 1 477 ? -16.519 24.733 -2.560 1.00 48.81 477 ASP A N 1
ATOM 3730 C CA . ASP A 1 477 ? -17.187 23.717 -3.382 1.00 48.81 477 ASP A CA 1
ATOM 3731 C C . ASP A 1 477 ? -18.066 22.787 -2.526 1.00 48.81 477 ASP A C 1
ATOM 3733 O O . ASP A 1 477 ? -17.678 22.350 -1.436 1.00 48.81 477 ASP A O 1
ATOM 3737 N N . GLU A 1 478 ? -19.262 22.463 -3.019 1.00 64.19 478 GLU A N 1
ATOM 3738 C CA . GLU A 1 478 ? -20.150 21.465 -2.416 1.00 64.19 478 GLU A CA 1
ATOM 3739 C C . GLU A 1 478 ? -19.808 20.073 -2.953 1.00 64.19 478 GLU A C 1
ATOM 3741 O O . GLU A 1 478 ? -19.828 19.835 -4.156 1.00 64.19 478 GLU A O 1
ATOM 3746 N N . GLY A 1 479 ? -19.471 19.146 -2.053 1.00 68.38 479 GLY A N 1
ATOM 3747 C CA . GLY A 1 479 ? -19.051 17.796 -2.416 1.00 68.38 479 GLY A CA 1
ATOM 3748 C C . GLY A 1 479 ? -19.916 16.716 -1.775 1.00 68.38 479 GLY A C 1
ATOM 3749 O O . GLY A 1 479 ? -20.112 16.719 -0.556 1.00 68.38 479 GLY A O 1
ATOM 3750 N N . ARG A 1 480 ? -20.420 15.774 -2.582 1.00 81.94 480 ARG A N 1
ATOM 3751 C CA . ARG A 1 480 ? -21.124 14.566 -2.115 1.00 81.94 480 ARG A CA 1
ATOM 3752 C C . ARG A 1 480 ? -20.112 13.481 -1.742 1.00 81.94 480 ARG A C 1
ATOM 3754 O O . ARG A 1 480 ? -19.175 13.249 -2.488 1.00 81.94 480 ARG A O 1
ATOM 3761 N N . GLY A 1 481 ? -20.305 12.800 -0.613 1.00 82.19 481 GLY A N 1
ATOM 3762 C CA . GLY A 1 481 ? -19.421 11.694 -0.192 1.00 82.19 481 GLY A CA 1
ATOM 3763 C C . GLY A 1 481 ? -19.126 11.650 1.307 1.00 82.19 481 GLY A C 1
ATOM 3764 O O . GLY A 1 481 ? -18.536 10.689 1.802 1.00 82.19 481 GLY A O 1
ATOM 3765 N N . ALA A 1 482 ? -19.561 12.663 2.063 1.00 88.50 482 ALA A N 1
ATOM 3766 C CA . ALA A 1 482 ? -19.454 12.645 3.514 1.00 88.50 482 ALA A CA 1
ATOM 3767 C C . ALA A 1 482 ? -20.407 11.603 4.117 1.00 88.50 482 ALA A C 1
ATOM 3769 O O . ALA A 1 482 ? -21.548 11.475 3.676 1.00 88.50 482 ALA A O 1
ATOM 3770 N N . MET A 1 483 ? -19.957 10.900 5.161 1.00 94.75 483 MET A N 1
ATOM 3771 C CA . MET A 1 483 ? -20.808 9.974 5.914 1.00 94.75 483 MET A CA 1
ATOM 3772 C C . MET A 1 483 ? -22.080 10.680 6.392 1.00 94.75 483 MET A C 1
ATOM 3774 O O . MET A 1 483 ? -22.000 11.832 6.839 1.00 94.75 483 MET A O 1
ATOM 3778 N N . ALA A 1 484 ? -23.208 9.969 6.359 1.00 94.25 484 ALA A N 1
ATOM 3779 C CA . ALA A 1 484 ? -24.445 10.405 6.993 1.00 94.25 484 ALA A CA 1
ATOM 3780 C C . ALA A 1 484 ? -24.213 10.876 8.439 1.00 94.25 484 ALA A C 1
ATOM 3782 O O . ALA A 1 484 ? -23.274 10.451 9.127 1.00 94.25 484 ALA A O 1
ATOM 3783 N N . GLU A 1 485 ? -25.054 11.799 8.897 1.00 95.12 485 GLU A N 1
ATOM 3784 C CA . GLU A 1 485 ? -24.971 12.268 10.273 1.00 95.12 485 GLU A CA 1
ATOM 3785 C C . GLU A 1 485 ? -25.359 11.157 11.255 1.00 95.12 485 GLU A C 1
ATOM 3787 O O . GLU A 1 485 ? -26.163 10.280 10.943 1.00 95.12 485 GLU A O 1
ATOM 3792 N N . VAL A 1 486 ? -24.755 11.177 12.449 1.00 96.44 486 VAL A N 1
ATOM 3793 C CA . VAL A 1 486 ? -24.895 10.088 13.434 1.00 96.44 486 VAL A CA 1
ATOM 3794 C C . VAL A 1 486 ? -26.359 9.829 13.776 1.00 96.44 486 VAL A C 1
ATOM 3796 O O . VAL A 1 486 ? -26.773 8.677 13.832 1.00 96.44 486 VAL A O 1
ATOM 3799 N N . TRP A 1 487 ? -27.154 10.886 13.939 1.00 95.81 487 TRP A N 1
ATOM 3800 C CA . TRP A 1 487 ? -28.579 10.767 14.235 1.00 95.81 487 TRP A CA 1
ATOM 3801 C C . TRP A 1 487 ? -29.337 10.020 13.125 1.00 95.81 487 TRP A C 1
ATOM 3803 O O . TRP A 1 487 ? -30.111 9.122 13.432 1.00 95.81 487 TRP A O 1
ATOM 3813 N N . THR A 1 488 ? -29.038 10.289 11.848 1.00 96.44 488 THR A N 1
ATOM 3814 C CA . THR A 1 488 ? -29.650 9.600 10.699 1.00 96.44 488 THR A CA 1
ATOM 3815 C C . THR A 1 488 ? -29.302 8.112 10.692 1.00 96.44 488 THR A C 1
ATOM 3817 O O . THR A 1 488 ? -30.136 7.268 10.364 1.00 96.44 488 THR A O 1
ATOM 3820 N N . ILE A 1 489 ? -28.065 7.773 11.068 1.00 97.69 489 ILE A N 1
ATOM 3821 C CA . ILE A 1 489 ? -27.622 6.380 11.189 1.00 97.69 489 ILE A CA 1
ATOM 3822 C C . ILE A 1 489 ? -28.393 5.682 12.316 1.00 97.69 489 ILE A C 1
ATOM 3824 O O . ILE A 1 489 ? -28.938 4.600 12.112 1.00 97.69 489 ILE A O 1
ATOM 3828 N N . VAL A 1 490 ? -28.481 6.318 13.486 1.00 97.38 490 VAL A N 1
ATOM 3829 C CA . VAL A 1 490 ? -29.186 5.794 14.666 1.00 97.38 490 VAL A CA 1
ATOM 3830 C C . VAL A 1 490 ? -30.685 5.617 14.395 1.00 97.38 490 VAL A C 1
ATOM 3832 O O . VAL A 1 490 ? -31.255 4.605 14.790 1.00 97.38 490 VAL A O 1
ATOM 3835 N N . GLU A 1 491 ? -31.327 6.544 13.683 1.00 96.50 491 GLU A N 1
ATOM 3836 C CA . GLU A 1 491 ? -32.730 6.419 13.264 1.00 96.50 491 GLU A CA 1
ATOM 3837 C C . GLU A 1 491 ? -32.961 5.233 12.325 1.00 96.50 491 GLU A C 1
ATOM 3839 O O . GLU A 1 491 ? -33.931 4.499 12.492 1.00 96.50 491 GLU A O 1
ATOM 3844 N N . ASN A 1 492 ? -32.049 4.983 11.381 1.00 96.88 492 ASN A N 1
ATOM 3845 C CA . ASN A 1 492 ? -32.148 3.806 10.516 1.00 96.88 492 ASN A CA 1
ATOM 3846 C C . ASN A 1 492 ? -31.995 2.497 11.296 1.00 96.88 492 ASN A C 1
ATOM 3848 O O . ASN A 1 492 ? -32.691 1.529 10.994 1.00 96.88 492 ASN A O 1
ATOM 3852 N N . VAL A 1 493 ? -31.128 2.468 12.313 1.00 95.56 493 VAL A N 1
ATOM 3853 C CA . VAL A 1 493 ? -31.034 1.319 13.226 1.00 95.56 493 VAL A CA 1
ATOM 3854 C C . VAL A 1 493 ? -32.352 1.132 13.978 1.00 95.56 493 VAL A C 1
ATOM 3856 O O . VAL A 1 493 ? -32.880 0.025 13.976 1.00 95.56 493 VAL A O 1
ATOM 3859 N N . LYS A 1 494 ? -32.928 2.199 14.551 1.00 94.50 494 LYS A N 1
ATOM 3860 C CA . LYS A 1 494 ? -34.227 2.148 15.249 1.00 94.50 494 LYS A CA 1
ATOM 3861 C C . LYS A 1 494 ? -35.353 1.627 14.362 1.00 94.50 494 LYS A C 1
ATOM 3863 O O . LYS A 1 494 ? -36.072 0.731 14.783 1.00 94.50 494 LYS A O 1
ATOM 3868 N N . ARG A 1 495 ? -35.446 2.107 13.120 1.00 94.25 495 ARG A N 1
ATOM 3869 C CA . ARG A 1 495 ? -36.445 1.631 12.155 1.00 94.25 495 ARG A CA 1
ATOM 3870 C C . ARG A 1 495 ? -36.350 0.118 11.929 1.00 94.25 495 ARG A C 1
ATOM 3872 O O . ARG A 1 495 ? -37.369 -0.559 11.908 1.00 94.25 495 ARG A O 1
ATOM 3879 N N . ILE A 1 496 ? -35.136 -0.427 11.806 1.00 91.50 496 ILE A N 1
ATOM 3880 C CA . ILE A 1 496 ? -34.946 -1.880 11.666 1.00 91.50 496 ILE A CA 1
ATOM 3881 C C . ILE A 1 496 ? -35.357 -2.636 12.936 1.00 91.50 496 ILE A C 1
ATOM 3883 O O . ILE A 1 496 ? -35.896 -3.737 12.830 1.00 91.50 496 ILE A O 1
ATOM 3887 N N . LEU A 1 497 ? -35.108 -2.076 14.124 1.00 88.06 497 LEU A N 1
ATOM 3888 C CA . LEU A 1 497 ? -35.560 -2.675 15.384 1.00 88.06 497 LEU A CA 1
ATOM 3889 C C . LEU A 1 497 ? -37.093 -2.751 15.432 1.00 88.06 497 LEU A C 1
ATOM 3891 O O . LEU A 1 497 ? -37.643 -3.819 15.680 1.00 88.06 497 LEU A O 1
ATOM 3895 N N . GLU A 1 498 ? -37.771 -1.651 15.098 1.00 87.88 498 GLU A N 1
ATOM 3896 C CA . GLU A 1 498 ? -39.237 -1.559 15.074 1.00 87.88 498 GLU A CA 1
ATOM 3897 C C . GLU A 1 498 ? -39.869 -2.539 14.073 1.00 87.88 498 GLU A C 1
ATOM 3899 O O . GLU A 1 498 ? -40.828 -3.235 14.404 1.00 87.88 498 GLU A O 1
ATOM 3904 N N . GLU A 1 499 ? -39.298 -2.667 12.870 1.00 84.94 499 GLU A N 1
ATOM 3905 C CA . GLU A 1 499 ? -39.752 -3.627 11.851 1.00 84.94 499 GLU A CA 1
ATOM 3906 C C . GLU A 1 499 ? -39.647 -5.090 12.317 1.00 84.94 499 GLU A C 1
ATOM 3908 O O . GLU A 1 499 ? -40.409 -5.939 11.856 1.00 84.94 499 GLU A O 1
ATOM 3913 N N . ARG A 1 500 ? -38.711 -5.401 13.224 1.00 73.06 500 ARG A N 1
ATOM 3914 C CA . ARG A 1 500 ? -38.477 -6.762 13.739 1.00 73.06 500 ARG A CA 1
ATOM 3915 C C . ARG A 1 500 ? -39.220 -7.079 15.035 1.00 73.06 500 ARG A C 1
ATOM 3917 O O . ARG A 1 500 ? -39.362 -8.262 15.351 1.00 73.06 500 ARG A O 1
ATOM 3924 N N . ASP A 1 501 ? -39.675 -6.059 15.757 1.00 65.69 501 ASP A N 1
ATOM 3925 C CA . ASP A 1 501 ? -40.521 -6.199 16.947 1.00 65.69 501 ASP A CA 1
ATOM 3926 C C . ASP A 1 501 ? -42.020 -6.272 16.607 1.00 65.69 501 ASP A C 1
ATOM 3928 O O . ASP A 1 501 ? -42.824 -6.676 17.450 1.00 65.69 501 ASP A O 1
ATOM 3932 N N . LEU A 1 502 ? -42.414 -5.959 15.368 1.00 45.12 502 LEU A N 1
ATOM 3933 C CA . LEU A 1 502 ? -43.756 -6.260 14.876 1.00 45.12 502 LEU A CA 1
ATOM 3934 C C . LEU A 1 502 ? -43.923 -7.788 14.753 1.00 45.12 502 LEU A C 1
ATOM 3936 O O . LEU A 1 502 ? -43.194 -8.420 13.980 1.00 45.12 502 LEU A O 1
ATOM 3940 N N . PRO A 1 503 ? -44.871 -8.419 15.477 1.00 41.44 503 PRO A N 1
ATOM 3941 C CA . PRO A 1 503 ? -45.152 -9.832 15.287 1.00 41.44 503 PRO A CA 1
ATOM 3942 C C . PRO A 1 503 ? -45.572 -10.047 13.834 1.00 41.44 503 PRO A C 1
ATOM 3944 O O . PRO A 1 503 ? -46.512 -9.418 13.346 1.00 41.44 503 PRO A O 1
ATOM 3947 N N . THR A 1 504 ? -44.849 -10.920 13.133 1.00 36.81 504 THR A N 1
ATOM 3948 C CA . THR A 1 504 ? -45.196 -11.344 11.779 1.00 36.81 504 THR A CA 1
ATOM 3949 C C . THR A 1 504 ? -46.576 -11.994 11.860 1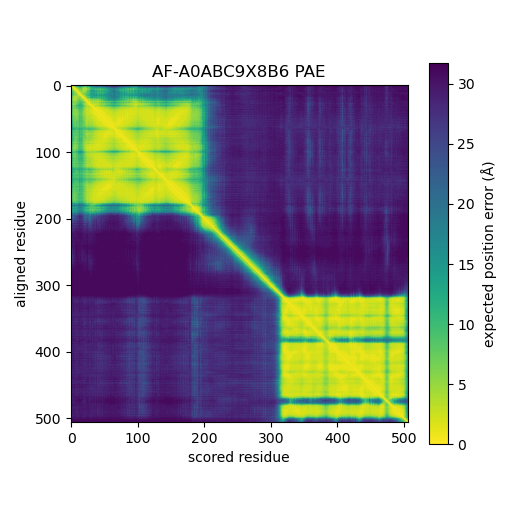.00 36.81 504 THR A C 1
ATOM 3951 O O . THR A 1 504 ? -46.706 -13.094 12.390 1.00 36.81 504 THR A O 1
ATOM 3954 N N . GLN A 1 505 ? -47.623 -11.286 11.431 1.00 31.64 505 GLN A N 1
ATOM 3955 C CA . GLN A 1 505 ? -48.951 -11.875 11.284 1.00 31.64 505 GLN A CA 1
ATOM 3956 C C . GLN A 1 505 ? -48.869 -12.870 10.124 1.00 31.64 505 GLN A C 1
ATOM 3958 O O . GLN A 1 505 ? -48.856 -12.467 8.961 1.00 31.64 505 GLN A O 1
ATOM 3963 N N . SER A 1 506 ? -48.733 -14.153 10.453 1.00 32.25 506 SER A N 1
ATOM 3964 C CA . SER A 1 506 ? -48.897 -15.281 9.534 1.00 32.25 506 SER A CA 1
ATOM 3965 C C . SER A 1 506 ? -50.083 -16.119 9.964 1.00 32.25 506 SER A C 1
ATOM 3967 O O . SER A 1 506 ? -50.087 -16.482 11.166 1.00 32.25 506 SER A O 1
#

pLDDT: mean 75.92, std 25.94, range [24.81, 98.81]

Foldseek 3Di:
DPDQAQCPPVDDPPDPDGRDHRDDLVVQFDPVCSVLLVLVVVLLVLLLVLLVLFLVLLVLCVVLPHDCLLNVLSVVCNVPVSVCVCVQASVLVSLCRRQVALLSLVSNLVSLVVVLVVLVVLQCPDPSNNHLHDVNLVVCCVRGVVSSVSSVVSNVSSVVSNVSSVVSSVVSVCVCVVVVRDPVVNVVCVLVVVSPDPVVVVVVVVVVVVVVVVVVPPPDDDDDDDDDDDDDDDDDDDDDDDDDDDDDDDDDDDDDDDDDDDDDDDDDDDDDDDDDDDDDDDDDDPPDPPDDDPDDDDDDDDDDDDDDDDDPPDDPDAQAEEEEEEEQFLQLLCVLVLQVLLVVDPSYDYEYEYEPNSCSNDPPVSHPHHYDWQVNQVVQDDDPPTDRVLVVSLVRHLEYEYPADELVVLVCCLVLNDPISRSSNSSPHDLVGAYEYWFADWQVSCPPPVNVVSVVSCVVSVYHYPAFDWDQDPVRDIGTHHTDDSVSSSVVVVVVVVVVPPPPPD

Radius of gyration: 37.99 Å; Cα contacts (8 Å, |Δi|>4): 604; chains: 1; bounding box: 86×91×107 Å

Mean predicted aligned error: 21.38 Å

Nearest PDB structures (foldseek):
  1mvn-assembly1_A  TM=9.542E-01  e=9.037E-21  Arabidopsis thaliana
  1qzu-assembly1_A  TM=9.858E-01  e=2.504E-20  Homo sapiens
  1e20-assembly1_A  TM=9.470E-01  e=6.264E-20  Arabidopsis thaliana
  1mvl-assembly1_A  TM=9.577E-01  e=6.867E-19  Arabidopsis thaliana
  6eoa-assembly1_A  TM=9.011E-01  e=1.054E-15  Cryptococcus neoformans

Secondary structure (DSSP, 8-state):
-------BS---TTS-PPP-B---HHHHS-HHHHHHHHHHHHHHHHHHHHHHHHHHHHHHHHHTT--THHHHHHHHHHHHHHHHHIIIIIHHHHHHHHHT-HHHHHHHHHHHHHHHHHHHHHHHT-TTSS---HHHHHHHTTT-HHHHHHHHHHHHHHHHHHHHHHHHHHHHHHHHHHTT--HHHHHHHHHT-GGG-HHHHHHHHHHHHHHHHHTTTSSS---------------------------------------------------PPPP------PPPPS-SSSSS---------PPP-PPPP----------EEEEEEE-SSGGGGGHHHHHHHHHTSTTEEEEEEE-TTGGGSS-GGG--S-EE-HHHHHHH--STTS--HHHHHHHH-SEEEEEEE-HHHHHHHHTT---SHHHHHHHT--TTS-EEEEE---HHHHSSHHHHHHHHHHHHTTPEE-PPEEEE-TTS-EEEEEPPPHHHHHHHHHHHHHHHHS----

Organism: Grus japonensis (NCBI:txid30415)

Solvent-accessible surface area (backbone atoms only — not comparable to full-atom values): 29822 Å² total; per-residue (Å²): 128,84,81,81,70,48,56,28,69,85,64,61,91,87,52,96,66,76,42,80,36,68,79,52,61,84,83,54,27,52,79,93,46,32,69,60,53,50,52,54,50,53,50,53,49,49,51,45,50,33,35,53,44,21,32,54,17,22,45,32,35,34,75,46,74,41,69,61,60,25,31,58,38,12,51,49,47,39,67,51,48,42,60,45,48,42,63,54,24,50,48,28,40,52,48,13,55,49,67,71,29,46,50,29,42,50,50,15,52,60,43,43,51,53,49,38,56,49,29,45,51,40,19,50,7,58,83,80,68,21,46,28,2,50,54,40,24,62,63,32,47,83,70,25,55,70,26,20,58,50,11,43,55,25,16,53,42,27,43,50,49,27,54,53,41,52,53,49,51,53,52,51,50,52,49,40,50,70,74,70,50,41,73,68,54,16,50,48,39,59,74,71,51,61,79,75,50,85,63,55,62,57,50,51,54,55,48,51,59,50,48,62,62,52,67,76,62,70,86,72,81,80,89,85,88,87,88,85,89,86,89,84,88,86,89,80,90,84,85,90,82,83,87,81,88,81,85,83,89,91,82,85,85,88,84,85,84,91,82,89,86,84,89,79,89,81,87,88,86,89,84,81,87,83,87,84,82,91,77,89,86,80,82,87,82,95,80,87,85,84,84,84,79,94,75,88,81,88,85,91,84,87,83,81,92,75,83,82,77,84,75,80,80,76,74,79,76,75,69,45,29,39,34,38,30,30,24,58,24,80,62,26,55,48,40,50,59,44,52,56,59,48,62,69,41,86,54,50,46,65,38,36,35,39,38,87,58,20,58,78,43,49,62,77,88,64,43,99,52,61,74,42,41,56,67,54,46,57,71,62,42,86,53,95,84,44,70,56,48,40,61,49,52,46,66,65,35,56,33,39,38,27,57,22,32,16,69,69,58,45,52,28,60,56,71,69,50,56,90,44,46,59,38,39,24,60,75,68,48,58,80,92,38,58,36,39,38,20,44,24,45,56,37,75,58,49,70,32,69,66,44,56,54,32,53,52,48,42,40,71,69,68,36,44,79,44,65,50,34,72,44,74,42,98,87,72,52,78,35,51,18,40,46,49,54,59,67,62,52,52,50,54,52,49,52,56,51,55,66,67,69,49,78,80,89,124

Sequence (506 aa):
MAEKVNNFPPLPRFIPLKPCFYQDFDAEIPPQHRTMAKRLYYLWMLNSITLAVNLVGCLAWLIGGGGAVNFGLAILWLILFTPCSYVCWFRPIYKAFKTDSSFSFMAFFFTFMAQLVISIIQAVGIPGWGVCGWIAAISFFGTNVGSAVVMLIPTVLFTGMAVFSFIALTMVHKFYRGSGGSFSKAQEEWTTGAWKNPHVQQAAQNAAMGAAQGAMMQHETQYSATPNYTYSNEIALRLPGRGGVTSPLLGDGGRRGGSRPLREQAAARPLRSPRLELRDYRSPDLRRVSAEFDRSMEPFSPPEPGFPAEKSSSVPQKTFRVLVGVTGSVAALKLPLLITELLKIPGLEVKVVTTERAKHFYRAQEIPVTLYSDEDEWRLWKGRSDPVLHIELRRWADLMLVAPLDANTLAKLANGICDNLLTCVIRAWDLSKPLLFCPAMNTAMWEHPITAQQVEQLKGFGYTEIPCVVKKLVCGDEGRGAMAEVWTIVENVKRILEERDLPTQS